Protein 3K22 (pdb70)

B-factor: mean 58.49, std 8.42, range [31.7, 83.36]

Sequence (523 aa):
PQLTPTLVSLLEVIEPEVLYAGYDSSVPDSTWRIMTTLNMLGGRQVIAAVKWAKAIPGFRNLHLDDQMTLLQYSWMYLMAFALGWRSYRQSANLLCFAPDLIINEQRMTLPGMYDQCKHMLYVSSELHRLQVSYEEYLCMKTLLLLSSVPKDGLKSQELFDEIRMTYIKELGKAIVKREGNSSQNWQRFYQLTKLLDSMHEVVENLLNYCFQTFLDKTMSIEFPEMLAEIITNQIPKYSNGNIKKLLFHQENALLRYLLDKTLPQLTPTLVSLLEVIEPEVLYAGYDSSVPDSTWRIMTTLNMLGGRQVIAAVKWAKAIPGFRNLHLDDQMTLLQYSWMYLMAFALGWRSYRQSANLLCFAPDLIINEQRMTLPGMYDQCKHMLYVSSELHRLQVSYEEYLCMKTLLLLSSVPKDGLKSQELFDEIRMTYIKELGKAIVKRENSQNWQRFYQLTKLLDSMHEVVENLLNYCFQTFLDKTMSIEFPEMLAEIITNQIPKYSNGNIKKLLFHQKENALLRYLLDK

CATH classification: 1.10.565.10

Secondary structure (P-SEA, 3-state):
ccccccaaaaaaaaccccccccccccccccaaaaaaaaaaaaaaaaaaaaaaaaaccccccccaaaaaaaaaacaaaaaaaaaaaaaaaaccccccccccccccccccccccccccaaaaaaaaaaaaaacccaaaaaaaaaaaaacccccccccaaaaaaaaaaaaaaaaaaaaaaccccccaaaaaaaaaaaaaaaaaaaaaaaaaaaaaaaacccccccccaaaaaaaaaaaaaaacccbbbbbccc/ccccccccaaaaaaaaccccccccccccccccaaaaaaaaaaaaaaaaaaaaaaaaaccccccccaaaaaaaaaacaaaaaaaaaaaaaaacccccccccccccccccccccccccccaaaaaaaaaaaaaacccaaaaaaaaaaaaacccccccccaaaaaaaaaaaaaaaaaaaaaaccccaaaaaaaaaaaaaaaaaaaaaaaaaaaaaaaacccccccccaaaaaaaaacaaaaaaccbbbbbccc/cccaaaaaaaac/ccaaaaaaaac

Nearest PDB structures (foldseek):
  3k22-assembly1_A  TM=1.004E+00  e=4.590E-38  Homo sapiens
  3k22-assembly2_B  TM=9.975E-01  e=5.275E-34  Homo sapiens
  4p6x-assembly2_C  TM=9.892E-01  e=4.572E-34  Homo sapiens
  4p6w-assembly1_A  TM=9.859E-01  e=5.533E-34  Homo sapiens
  5uc3-assembly1_B-2  TM=9.698E-01  e=5.706E-29  Homo sapiens

GO terms:
  GO:0005634 nucleus (C, IDA)
  GO:0001228 DNA-binding transcription activator activity, RNA polymerase II-specific (F, IDA)
  GO:0071385 cellular response to glucocorticoid stimulus (P, IDA)
  GO:1902895 positive regulation of miRNA transcription (P, IDA)
  GO:1990837 sequence-specific double-stranded DNA binding (F, IDA)
  GO:0019901 protein kinase binding (F, IPI)
  GO:0000977 RNA polymerase II transcription regulatory region sequence-specific DNA binding (F, IDA)
  GO:0000978 RNA polymerase II cis-regulatory region sequence-specific DNA binding (F, IDA)
  GO:0001227 DNA-binding transcription repressor activity, RNA polymerase II-specific (F, IDA)
  GO:0045944 positive regulation of transcription by RNA polymerase II (P, IDA)
  GO:0000122 negative regulation of transcription by RNA polymerase II (P, IDA)
  GO:0005515 protein binding (F, IPI)
  GO:0004879 nuclear receptor activity (F, IDA)
  GO:0005496 steroid binding (F, IDA)
  GO:0005737 cytoplasm (C, IDA)
  GO:0016607 nuclear speck (C, IDA)
  GO:0003700 DNA-binding transcription factor activity (F, IDA)
  GO:0006355 regulation of DNA-templated transcription (P, IDA)
  GO:0071383 cellular response to steroid hormone stimulus (P, IDA)
  GO:1990239 steroid hormone binding (F, IDA)

InterPro domains:
  IPR000536 Nuclear hormone receptor, ligand-binding domain [PF00104] (558-735)
  IPR000536 Nuclear hormone receptor, ligand-binding domain [PS51843] (524-758)
  IPR000536 Nuclear hormone receptor, ligand-binding domain [SM00430] (565-729)
  IPR001409 Glucocorticoid receptor [PF02155] (26-401)
  IPR001409 Glucocorticoid receptor [PR00528] (26-46)
  IPR001409 Glucocorticoid receptor [PR00528] (76-96)
  IPR001409 Glucocorticoid receptor [PR00528] (109-129)
  IPR001409 Glucocorticoid receptor [PR00528] (275-296)
  IPR001409 Glucocorticoid receptor [PR00528] (322-340)
  IPR001409 Glucocorticoid receptor [PR00528] (382-401)
  IPR001628 Zinc finger, nuclear hormone receptor-type [PF00105] (420-487)
  IPR001628 Zinc finger, nuclear hormone receptor-type [PR00047] (421-437)
  IPR001628 Zinc finger, nuclear hormone receptor-type [PR00047] (437-452)
  IPR001628 Zinc finger, nuclear hormone receptor-type [PR00047] (470-478)
  IPR001628 Zinc finger, nuclear hormone receptor-type [PR00047] (478-486)
  IPR001628 Zinc finger, nuclear hormone receptor-type [PS00031] (421-447)
  IPR001628 Zinc finger, nuclear hormone receptor-type [PS51030] (418-493)
  IPR001628 Zinc finger, nuclear hormone receptor-type [SM00399] (418-489)
  IPR001723 Nuclear hormone receptor [PR00398] (482-492)
  IPR001723 Nuclear hormone receptor [PR00398] (566-587)

Radius of gyration: 26.2 Å; Cα contacts (8 Å, |Δi|>4): 596; chains: 4; bounding box: 61×63×76 Å

Structure (mmCIF, N/CA/C/O backbone):
data_3K22
#
_entry.id   3K22
#
_cell.length_a   127.597
_cell.length_b   127.597
_cell.length_c   78.230
_cell.angle_alpha   90.000
_cell.angle_beta   90.000
_cell.angle_gamma   120.000
#
_symmetry.space_group_name_H-M   'P 61'
#
loop_
_entity.id
_entity.type
_entity.pdbx_description
1 polymer 'Glucocorticoid receptor'
2 polymer 'Transcriptional Intermediary Factor 2'
3 non-polymer N-[(1R)-2-amino-1-methyl-2-oxoethyl]-3-(6-methyl-4-{[3,3,3-trifluoro-2-hydroxy-2-(trifluoromethyl)propyl]amino}-1H-indazol-1-yl)benzamide
4 non-polymer 'hexyl beta-D-glucopyranoside'
5 water water
#
loop_
_atom_site.group_PDB
_atom_site.id
_atom_site.type_symbol
_atom_site.label_atom_id
_atom_site.label_alt_id
_atom_site.label_comp_id
_atom_site.label_asym_id
_atom_site.label_entity_id
_atom_site.label_seq_id
_atom_site.pdbx_PDB_ins_code
_atom_site.Cartn_x
_atom_site.Cartn_y
_atom_site.Cartn_z
_atom_site.occupancy
_atom_site.B_iso_or_equiv
_atom_site.auth_seq_id
_atom_site.auth_comp_id
_atom_site.auth_asym_id
_atom_site.auth_atom_id
_atom_site.pdbx_PDB_model_num
ATOM 1 N N . PRO A 1 8 ? -35.721 49.363 -9.858 1.00 79.97 526 PRO A N 1
ATOM 2 C CA . PRO A 1 8 ? -36.319 49.914 -8.644 1.00 79.87 526 PRO A CA 1
ATOM 3 C C . PRO A 1 8 ? -35.306 50.640 -7.748 1.00 79.57 526 PRO A C 1
ATOM 4 O O . PRO A 1 8 ? -35.439 51.847 -7.528 1.00 79.76 526 PRO A O 1
ATOM 8 N N . GLN A 1 9 ? -34.309 49.913 -7.244 1.00 79.08 527 GLN A N 1
ATOM 9 C CA . GLN A 1 9 ? -33.279 50.489 -6.378 1.00 78.58 527 GLN A CA 1
ATOM 10 C C . GLN A 1 9 ? -31.897 50.041 -6.857 1.00 78.05 527 GLN A C 1
ATOM 11 O O . GLN A 1 9 ? -31.541 48.866 -6.728 1.00 78.21 527 GLN A O 1
ATOM 13 N N . LEU A 1 10 ? -31.140 50.983 -7.423 1.00 77.19 528 LEU A N 1
ATOM 14 C CA . LEU A 1 10 ? -29.767 50.746 -7.872 1.00 76.31 528 LEU A CA 1
ATOM 15 C C . LEU A 1 10 ? -28.738 51.174 -6.825 1.00 75.54 528 LEU A C 1
ATOM 16 O O . LEU A 1 10 ? -27.555 50.894 -6.982 1.00 75.63 528 LEU A O 1
ATOM 21 N N . THR A 1 11 ? -29.177 51.868 -5.776 1.00 74.60 529 THR A N 1
ATOM 22 C CA . THR A 1 11 ? -28.301 52.183 -4.642 1.00 73.84 529 THR A CA 1
ATOM 23 C C . THR A 1 11 ? -28.541 51.144 -3.541 1.00 72.73 529 THR A C 1
ATOM 24 O O . THR A 1 11 ? -29.681 50.723 -3.337 1.00 72.88 529 THR A O 1
ATOM 28 N N . PRO A 1 12 ? -27.475 50.727 -2.830 1.00 71.27 530 PRO A N 1
ATOM 29 C CA . PRO A 1 12 ? -27.630 49.632 -1.873 1.00 70.19 530 PRO A CA 1
ATOM 30 C C . PRO A 1 12 ? -28.292 50.034 -0.566 1.00 68.90 530 PRO A C 1
ATOM 31 O O . PRO A 1 12 ? -27.921 51.036 0.033 1.00 68.88 530 PRO A O 1
ATOM 35 N N . THR A 1 13 ? -29.255 49.235 -0.127 1.00 67.48 531 THR A N 1
ATOM 36 C CA . THR A 1 13 ? -29.773 49.329 1.229 1.00 66.22 531 THR A CA 1
ATOM 37 C C . THR A 1 13 ? -28.738 48.745 2.181 1.00 65.07 531 THR A C 1
ATOM 38 O O . THR A 1 13 ? -27.762 48.127 1.751 1.00 64.90 531 THR A O 1
ATOM 42 N N . LEU A 1 14 ? -28.965 48.924 3.475 1.00 63.69 532 LEU A N 1
ATOM 43 C CA . LEU A 1 14 ? -28.066 48.387 4.489 1.00 62.57 532 LEU A CA 1
ATOM 44 C C . LEU A 1 14 ? -28.265 46.875 4.637 1.00 61.57 532 LEU A C 1
ATOM 45 O O . LEU A 1 14 ? -27.296 46.134 4.793 1.00 61.38 532 LEU A O 1
ATOM 50 N N . VAL A 1 15 ? -29.515 46.419 4.571 1.00 60.34 533 VAL A N 1
ATOM 51 C CA . VAL A 1 15 ? -29.817 44.992 4.699 1.00 59.41 533 VAL A CA 1
ATOM 52 C C . VAL A 1 15 ? -29.257 44.179 3.534 1.00 58.77 533 VAL A C 1
ATOM 53 O O . VAL A 1 15 ? -28.818 43.042 3.721 1.00 58.89 533 VAL A O 1
ATOM 57 N N . SER A 1 16 ? -29.264 44.755 2.336 1.00 57.94 534 SER A N 1
ATOM 58 C CA . SER A 1 16 ? -28.756 44.053 1.157 1.00 57.45 534 SER A CA 1
ATOM 59 C C . SER A 1 16 ? -27.241 43.828 1.243 1.00 57.02 534 SER A C 1
ATOM 60 O O . SER A 1 16 ? -26.721 42.861 0.687 1.00 56.95 534 SER A O 1
ATOM 63 N N . LEU A 1 17 ? -26.546 44.721 1.944 1.00 56.47 535 LEU A N 1
ATOM 64 C CA . LEU A 1 17 ? -25.119 44.564 2.204 1.00 56.11 535 LEU A CA 1
ATOM 65 C C . LEU A 1 17 ? -24.882 43.513 3.288 1.00 55.61 535 LEU A C 1
ATOM 66 O O . LEU A 1 17 ? -24.060 42.615 3.114 1.00 55.60 535 LEU A O 1
ATOM 71 N N . LEU A 1 18 ? -25.622 43.602 4.393 1.00 55.04 536 LEU A N 1
ATOM 72 C CA . LEU A 1 18 ? -25.589 42.554 5.426 1.00 54.66 536 LEU A CA 1
ATOM 73 C C . LEU A 1 18 ? -25.799 41.146 4.858 1.00 54.42 536 LEU A C 1
ATOM 74 O O . LEU A 1 18 ? -25.305 40.167 5.423 1.00 54.24 536 LEU A O 1
ATOM 79 N N . GLU A 1 19 ? -26.543 41.055 3.755 1.00 54.20 537 GLU A N 1
ATOM 80 C CA . GLU A 1 19 ? -26.800 39.783 3.086 1.00 53.98 537 GLU A CA 1
ATOM 81 C C . GLU A 1 19 ? -25.561 39.246 2.389 1.00 53.61 537 GLU A C 1
ATOM 82 O O . GLU A 1 19 ? -25.209 38.078 2.555 1.00 53.56 537 GLU A O 1
ATOM 88 N N . VAL A 1 20 ? -24.900 40.097 1.609 1.00 53.11 538 VAL A N 1
ATOM 89 C CA . VAL A 1 20 ? -23.702 39.682 0.882 1.00 52.62 538 VAL A CA 1
ATOM 90 C C . VAL A 1 20 ? -22.516 39.358 1.805 1.00 52.42 538 VAL A C 1
ATOM 91 O O . VAL A 1 20 ? -21.716 38.486 1.477 1.00 52.38 538 VAL A O 1
ATOM 95 N N . ILE A 1 21 ? -22.415 40.031 2.955 1.00 52.16 539 ILE A N 1
ATOM 96 C CA . ILE A 1 21 ? -21.320 39.769 3.904 1.00 51.94 539 ILE A CA 1
ATOM 97 C C . ILE A 1 21 ? -21.594 38.619 4.888 1.00 52.15 539 ILE A C 1
ATOM 98 O O . ILE A 1 21 ? -20.719 38.271 5.685 1.00 52.03 539 ILE A O 1
ATOM 103 N N . GLU A 1 22 ? -22.786 38.022 4.824 1.00 52.46 540 GLU A N 1
ATOM 104 C CA . GLU A 1 22 ? -23.151 36.901 5.703 1.00 52.69 540 GLU A CA 1
ATOM 105 C C . GLU A 1 22 ? -22.203 35.737 5.468 1.00 53.15 540 GLU A C 1
ATOM 106 O O . GLU A 1 22 ? -22.110 35.257 4.340 1.00 53.41 540 GLU A O 1
ATOM 112 N N . PRO A 1 23 ? -21.495 35.283 6.524 1.00 53.54 541 PRO A N 1
ATOM 113 C CA . PRO A 1 23 ? -20.471 34.247 6.375 1.00 54.09 541 PRO A CA 1
ATOM 114 C C . PRO A 1 23 ? -20.940 32.940 5.730 1.00 54.70 541 PRO A C 1
ATOM 115 O O . PRO A 1 23 ? -22.093 32.533 5.893 1.00 54.40 541 PRO A O 1
ATOM 119 N N . GLU A 1 24 ? -20.028 32.297 5.004 1.00 55.45 542 GLU A N 1
ATOM 120 C CA . GLU A 1 24 ? -20.279 30.974 4.442 1.00 56.06 542 GLU A CA 1
ATOM 121 C C . GLU A 1 24 ? -20.534 29.958 5.556 1.00 55.92 542 GLU A C 1
ATOM 122 O O . GLU A 1 24 ? -19.956 30.054 6.634 1.00 55.93 542 GLU A O 1
ATOM 128 N N . VAL A 1 25 ? -21.408 28.991 5.295 1.00 55.92 543 VAL A N 1
ATOM 129 C CA . VAL A 1 25 ? -21.638 27.899 6.245 1.00 55.84 543 VAL A CA 1
ATOM 130 C C . VAL A 1 25 ? -20.409 26.976 6.233 1.00 55.71 543 VAL A C 1
ATOM 131 O O . VAL A 1 25 ? -19.984 26.523 5.177 1.00 55.82 543 VAL A O 1
ATOM 135 N N . LEU A 1 26 ? -19.828 26.734 7.406 1.00 55.65 544 LEU A N 1
ATOM 136 C CA . LEU A 1 26 ? -18.601 25.942 7.531 1.00 55.57 544 LEU A CA 1
ATOM 137 C C . LEU A 1 26 ? -18.878 24.484 7.910 1.00 55.91 544 LEU A C 1
ATOM 138 O O . LEU A 1 26 ? -19.927 24.160 8.472 1.00 55.51 544 LEU A O 1
ATOM 143 N N . TYR A 1 27 ? -17.906 23.622 7.607 1.00 56.45 545 TYR A N 1
ATOM 144 C CA . TYR A 1 27 ? -17.997 22.192 7.876 1.00 56.87 545 TYR A CA 1
ATOM 145 C C . TYR A 1 27 ? -17.232 21.812 9.136 1.00 57.45 545 TYR A C 1
ATOM 146 O O . TYR A 1 27 ? -16.189 22.388 9.444 1.00 57.37 545 TYR A O 1
ATOM 155 N N . ALA A 1 28 ? -17.752 20.818 9.847 1.00 58.10 546 ALA A N 1
ATOM 156 C CA . ALA A 1 28 ? -17.152 20.353 11.083 1.00 58.67 546 ALA A CA 1
ATOM 157 C C . ALA A 1 28 ? -15.979 19.428 10.810 1.00 59.33 546 ALA A C 1
ATOM 158 O O . ALA A 1 28 ? -15.071 19.316 11.631 1.00 59.08 546 ALA A O 1
ATOM 160 N N . GLY A 1 29 ? -16.005 18.758 9.660 1.00 60.38 547 GLY A N 1
ATOM 161 C CA . GLY A 1 29 ? -15.081 17.658 9.395 1.00 61.16 547 GLY A CA 1
ATOM 162 C C . GLY A 1 29 ? -15.285 16.564 10.430 1.00 61.99 547 GLY A C 1
ATOM 163 O O . GLY A 1 29 ? -14.338 16.140 11.096 1.00 62.28 547 GLY A O 1
ATOM 164 N N . TYR A 1 30 ? -16.534 16.134 10.586 1.00 62.84 548 TYR A N 1
ATOM 165 C CA . TYR A 1 30 ? -16.889 15.106 11.562 1.00 63.54 548 TYR A CA 1
ATOM 166 C C . TYR A 1 30 ? -17.094 13.788 10.829 1.00 64.27 548 TYR A C 1
ATOM 167 O O . TYR A 1 30 ? -17.924 13.710 9.919 1.00 64.20 548 TYR A O 1
ATOM 176 N N . ASP A 1 31 ? -16.343 12.762 11.225 1.00 65.23 549 ASP A N 1
ATOM 177 C CA . ASP A 1 31 ? -16.478 11.437 10.618 1.00 66.11 549 ASP A CA 1
ATOM 178 C C . ASP A 1 31 ? -17.612 10.631 11.255 1.00 66.43 549 ASP A C 1
ATOM 179 O O . ASP A 1 31 ? -17.480 10.159 12.383 1.00 66.25 549 ASP A O 1
ATOM 184 N N . SER A 1 32 ? -18.708 10.462 10.519 1.00 67.02 550 SER A N 1
ATOM 185 C CA . SER A 1 32 ? -19.870 9.723 11.024 1.00 67.68 550 SER A CA 1
ATOM 186 C C . SER A 1 32 ? -19.619 8.219 11.171 1.00 68.21 550 SER A C 1
ATOM 187 O O . SER A 1 32 ? -19.991 7.630 12.186 1.00 68.50 550 SER A O 1
ATOM 190 N N . SER A 1 33 ? -18.994 7.601 10.171 1.00 68.62 551 SER A N 1
ATOM 191 C CA . SER A 1 33 ? -18.746 6.157 10.204 1.00 68.98 551 SER A CA 1
ATOM 192 C C . SER A 1 33 ? -18.342 5.690 11.614 1.00 69.19 551 SER A C 1
ATOM 193 O O . SER A 1 33 ? -19.048 4.880 12.224 1.00 69.54 551 SER A O 1
ATOM 196 N N . VAL A 1 34 ? -17.240 6.223 12.141 1.00 69.20 552 VAL A N 1
ATOM 197 C CA . VAL A 1 34 ? -16.840 5.949 13.527 1.00 69.14 552 VAL A CA 1
ATOM 198 C C . VAL A 1 34 ? -17.993 6.297 14.496 1.00 68.96 552 VAL A C 1
ATOM 199 O O . VAL A 1 34 ? -18.658 7.317 14.316 1.00 68.95 552 VAL A O 1
ATOM 203 N N . PRO A 1 35 ? -18.243 5.441 15.514 1.00 68.65 553 PRO A N 1
ATOM 204 C CA . PRO A 1 35 ? -19.321 5.687 16.483 1.00 68.24 553 PRO A CA 1
ATOM 205 C C . PRO A 1 35 ? -19.255 7.064 17.151 1.00 67.68 553 PRO A C 1
ATOM 206 O O . PRO A 1 35 ? -18.165 7.534 17.482 1.00 67.43 553 PRO A O 1
ATOM 210 N N . ASP A 1 36 ? -20.419 7.681 17.362 1.00 66.90 554 ASP A N 1
ATOM 211 C CA . ASP A 1 36 ? -20.494 8.969 18.045 1.00 66.33 554 ASP A CA 1
ATOM 212 C C . ASP A 1 36 ? -19.927 8.872 19.450 1.00 65.81 554 ASP A C 1
ATOM 213 O O . ASP A 1 36 ? -19.773 7.791 20.004 1.00 65.57 554 ASP A O 1
ATOM 218 N N . SER A 1 37 ? -19.624 10.031 20.013 1.00 65.50 555 SER A N 1
ATOM 219 C CA . SER A 1 37 ? -19.078 10.141 21.358 1.00 65.16 555 SER A CA 1
ATOM 220 C C . SER A 1 37 ? -19.218 11.611 21.786 1.00 64.74 555 SER A C 1
ATOM 221 O O . SER A 1 37 ? -19.131 12.504 20.945 1.00 64.67 555 SER A O 1
ATOM 224 N N . THR A 1 38 ? -19.457 11.857 23.074 1.00 64.22 556 THR A N 1
ATOM 225 C CA . THR A 1 38 ? -19.612 13.231 23.567 1.00 63.93 556 THR A CA 1
ATOM 226 C C . THR A 1 38 ? -18.268 13.964 23.500 1.00 63.39 556 THR A C 1
ATOM 227 O O . THR A 1 38 ? -18.190 15.058 22.956 1.00 63.38 556 THR A O 1
ATOM 231 N N . TRP A 1 39 ? -17.215 13.352 24.031 1.00 62.85 557 TRP A N 1
ATOM 232 C CA . TRP A 1 39 ? -15.868 13.911 23.924 1.00 62.38 557 TRP A CA 1
ATOM 233 C C . TRP A 1 39 ? -15.549 14.294 22.477 1.00 61.89 557 TRP A C 1
ATOM 234 O O . TRP A 1 39 ? -15.036 15.380 22.212 1.00 61.66 557 TRP A O 1
ATOM 245 N N . ARG A 1 40 ? -15.869 13.397 21.548 1.00 61.34 558 ARG A N 1
ATOM 246 C CA . ARG A 1 40 ? -15.574 13.602 20.133 1.00 60.94 558 ARG A CA 1
ATOM 247 C C . ARG A 1 40 ? -16.340 14.798 19.567 1.00 60.78 558 ARG A C 1
ATOM 248 O O . ARG A 1 40 ? -15.798 15.575 18.775 1.00 60.92 558 ARG A O 1
ATOM 256 N N . ILE A 1 41 ? -17.596 14.950 19.982 1.00 60.28 559 ILE A N 1
ATOM 257 C CA . ILE A 1 41 ? -18.405 16.096 19.577 1.00 59.86 559 ILE A CA 1
ATOM 258 C C . ILE A 1 41 ? -17.932 17.386 20.266 1.00 59.76 559 ILE A C 1
ATOM 259 O O . ILE A 1 41 ? -17.810 18.421 19.616 1.00 59.51 559 ILE A O 1
ATOM 264 N N . MET A 1 42 ? -17.665 17.312 21.569 1.00 59.58 560 MET A N 1
ATOM 265 C CA . MET A 1 42 ? -17.110 18.435 22.325 1.00 59.68 560 MET A CA 1
ATOM 266 C C . MET A 1 42 ? -15.886 19.017 21.613 1.00 59.23 560 MET A C 1
ATOM 267 O O . MET A 1 42 ? -15.790 20.228 21.404 1.00 59.07 560 MET A O 1
ATOM 272 N N . THR A 1 43 ? -14.961 18.144 21.225 1.00 58.87 561 THR A N 1
ATOM 273 C CA . THR A 1 43 ? -13.715 18.575 20.597 1.00 58.49 561 THR A CA 1
ATOM 274 C C . THR A 1 43 ? -13.972 19.211 19.234 1.00 57.89 561 THR A C 1
ATOM 275 O O . THR A 1 43 ? -13.394 20.253 18.925 1.00 57.96 561 THR A O 1
ATOM 279 N N . THR A 1 44 ? -14.838 18.597 18.430 1.00 57.02 562 THR A N 1
ATOM 280 C CA . THR A 1 44 ? -15.160 19.130 17.099 1.00 56.55 562 THR A CA 1
ATOM 281 C C . THR A 1 44 ? -15.783 20.530 17.170 1.00 56.08 562 THR A C 1
ATOM 282 O O . THR A 1 44 ? -15.431 21.421 16.386 1.00 55.98 562 THR A O 1
ATOM 286 N N . LEU A 1 45 ? -16.704 20.708 18.117 1.00 55.47 563 LEU A N 1
ATOM 287 C CA . LEU A 1 45 ? -17.455 21.959 18.264 1.00 54.93 563 LEU A CA 1
ATOM 288 C C . LEU A 1 45 ? -16.584 23.095 18.792 1.00 54.49 563 LEU A C 1
ATOM 289 O O . LEU A 1 45 ? -16.812 24.255 18.458 1.00 54.30 563 LEU A O 1
ATOM 294 N N . ASN A 1 46 ? -15.606 22.758 19.627 1.00 54.21 564 ASN A N 1
ATOM 295 C CA . ASN A 1 46 ? -14.576 23.715 20.028 1.00 53.87 564 ASN A CA 1
ATOM 296 C C . ASN A 1 46 ? -13.811 24.212 18.816 1.00 53.59 564 ASN A C 1
ATOM 297 O O . ASN A 1 46 ? -13.620 25.413 18.652 1.00 53.48 564 ASN A O 1
ATOM 302 N N . MET A 1 47 ? -13.386 23.280 17.967 1.00 53.29 565 MET A N 1
ATOM 303 C CA . MET A 1 47 ? -12.615 23.627 16.779 1.00 53.11 565 MET A CA 1
ATOM 304 C C . MET A 1 47 ? -13.447 24.420 15.778 1.00 52.80 565 MET A C 1
ATOM 305 O O . MET A 1 47 ? -12.986 25.439 15.257 1.00 53.00 565 MET A O 1
ATOM 310 N N . LEU A 1 48 ? -14.664 23.953 15.510 1.00 52.31 566 LEU A N 1
ATOM 311 C CA . LEU A 1 48 ? -15.565 24.649 14.595 1.00 51.94 566 LEU A CA 1
ATOM 312 C C . LEU A 1 48 ? -15.848 26.050 15.121 1.00 51.67 566 LEU A C 1
ATOM 313 O O . LEU A 1 48 ? -15.892 27.012 14.358 1.00 51.63 566 LEU A O 1
ATOM 318 N N . GLY A 1 49 ? -16.030 26.147 16.434 1.00 51.60 567 GLY A N 1
ATOM 319 C CA . GLY A 1 49 ? -16.312 27.409 17.097 1.00 51.58 567 GLY A CA 1
ATOM 320 C C . GLY A 1 49 ? -15.215 28.429 16.887 1.00 51.71 567 GLY A C 1
ATOM 321 O O . GLY A 1 49 ? -15.491 29.616 16.742 1.00 51.58 567 GLY A O 1
ATOM 322 N N . GLY A 1 50 ? -13.971 27.957 16.873 1.00 51.80 568 GLY A N 1
ATOM 323 C CA . GLY A 1 50 ? -12.824 28.802 16.596 1.00 51.94 568 GLY A CA 1
ATOM 324 C C . GLY A 1 50 ? -12.848 29.363 15.187 1.00 52.03 568 GLY A C 1
ATOM 325 O O . GLY A 1 50 ? -12.595 30.552 14.980 1.00 52.24 568 GLY A O 1
ATOM 326 N N . ARG A 1 51 ? -13.165 28.518 14.214 1.00 51.91 569 ARG A N 1
ATOM 327 C CA . ARG A 1 51 ? -13.131 28.943 12.824 1.00 52.07 569 ARG A CA 1
ATOM 328 C C . ARG A 1 51 ? -14.275 29.887 12.472 1.00 51.88 569 ARG A C 1
ATOM 329 O O . ARG A 1 51 ? -14.149 30.707 11.560 1.00 51.98 569 ARG A O 1
ATOM 337 N N . GLN A 1 52 ? -15.362 29.804 13.219 1.00 51.53 570 GLN A N 1
ATOM 338 C CA . GLN A 1 52 ? -16.512 30.635 12.946 1.00 51.29 570 GLN A CA 1
ATOM 339 C C . GLN A 1 52 ? -16.427 31.987 13.621 1.00 50.94 570 GLN A C 1
ATOM 340 O O . GLN A 1 52 ? -16.961 32.962 13.123 1.00 50.80 570 GLN A O 1
ATOM 346 N N . VAL A 1 53 ? -15.743 32.046 14.751 1.00 50.45 571 VAL A N 1
ATOM 347 C CA . VAL A 1 53 ? -15.404 33.330 15.362 1.00 50.08 571 VAL A CA 1
ATOM 348 C C . VAL A 1 53 ? -14.455 34.116 14.445 1.00 50.04 571 VAL A C 1
ATOM 349 O O . VAL A 1 53 ? -14.556 35.338 14.340 1.00 49.81 571 VAL A O 1
ATOM 353 N N . ILE A 1 54 ? -13.544 33.404 13.784 1.00 49.97 572 ILE A N 1
ATOM 354 C CA . ILE A 1 54 ? -12.667 34.013 12.784 1.00 49.76 572 ILE A CA 1
ATOM 355 C C . ILE A 1 54 ? -13.514 34.513 11.626 1.00 49.64 572 ILE A C 1
ATOM 356 O O . ILE A 1 54 ? -13.296 35.610 11.122 1.00 49.93 572 ILE A O 1
ATOM 361 N N . ALA A 1 55 ? -14.484 33.707 11.211 1.00 49.34 573 ALA A N 1
ATOM 362 C CA . ALA A 1 55 ? -15.433 34.121 10.183 1.00 49.24 573 ALA A CA 1
ATOM 363 C C . ALA A 1 55 ? -16.191 35.372 10.616 1.00 49.13 573 ALA A C 1
ATOM 364 O O . ALA A 1 55 ? -16.408 36.279 9.819 1.00 49.39 573 ALA A O 1
ATOM 366 N N . ALA A 1 56 ? -16.573 35.416 11.888 1.00 49.02 574 ALA A N 1
ATOM 367 C CA . ALA A 1 56 ? -17.308 36.547 12.451 1.00 49.01 574 ALA A CA 1
ATOM 368 C C . ALA A 1 56 ? -16.491 37.833 12.451 1.00 49.06 574 ALA A C 1
ATOM 369 O O . ALA A 1 56 ? -17.047 38.916 12.253 1.00 49.18 574 ALA A O 1
ATOM 371 N N . VAL A 1 57 ? -15.180 37.724 12.677 1.00 49.10 575 VAL A N 1
ATOM 372 C CA . VAL A 1 57 ? -14.297 38.900 12.642 1.00 49.00 575 VAL A CA 1
ATOM 373 C C . VAL A 1 57 ? -14.337 39.533 11.249 1.00 49.22 575 VAL A C 1
ATOM 374 O O . VAL A 1 57 ? -14.650 40.718 11.102 1.00 49.17 575 VAL A O 1
ATOM 378 N N . LYS A 1 58 ? -14.042 38.723 10.236 1.00 49.36 576 LYS A N 1
ATOM 379 C CA . LYS A 1 58 ? -14.158 39.133 8.834 1.00 49.73 576 LYS A CA 1
ATOM 380 C C . LYS A 1 58 ? -15.506 39.810 8.562 1.00 49.64 576 LYS A C 1
ATOM 381 O O . LYS A 1 58 ? -15.568 40.892 7.968 1.00 50.00 576 LYS A O 1
ATOM 387 N N . TRP A 1 59 ? -16.579 39.171 9.019 1.00 49.16 577 TRP A N 1
ATOM 388 C CA . TRP A 1 59 ? -17.930 39.704 8.858 1.00 48.79 577 TRP A CA 1
ATOM 389 C C . TRP A 1 59 ? -18.087 41.060 9.542 1.00 48.79 577 TRP A C 1
ATOM 390 O O . TRP A 1 59 ? -18.563 42.018 8.927 1.00 48.83 577 TRP A O 1
ATOM 401 N N . ALA A 1 60 ? -17.666 41.143 10.801 1.00 48.89 578 ALA A N 1
ATOM 402 C CA . ALA A 1 60 ? -17.773 42.380 11.569 1.00 49.12 578 ALA A CA 1
ATOM 403 C C . ALA A 1 60 ? -17.085 43.554 10.861 1.00 49.73 578 ALA A C 1
ATOM 404 O O . ALA A 1 60 ? -17.642 44.648 10.792 1.00 49.74 578 ALA A O 1
ATOM 406 N N . LYS A 1 61 ? -15.891 43.323 10.313 1.00 50.39 579 LYS A N 1
ATOM 407 C CA . LYS A 1 61 ? -15.181 44.363 9.554 1.00 50.87 579 LYS A CA 1
ATOM 408 C C . LYS A 1 61 ? -16.021 44.954 8.429 1.00 50.75 579 LYS A C 1
ATOM 409 O O . LYS A 1 61 ? -15.967 46.155 8.179 1.00 50.96 579 LYS A O 1
ATOM 415 N N . ALA A 1 62 ? -16.778 44.108 7.741 1.00 50.83 580 ALA A N 1
ATOM 416 C CA . ALA A 1 62 ? -17.525 44.539 6.557 1.00 51.02 580 ALA A CA 1
ATOM 417 C C . ALA A 1 62 ? -18.880 45.171 6.901 1.00 51.13 580 ALA A C 1
ATOM 418 O O . ALA A 1 62 ? -19.566 45.685 6.014 1.00 50.95 580 ALA A O 1
ATOM 420 N N . ILE A 1 63 ? -19.263 45.124 8.178 1.00 51.45 581 ILE A N 1
ATOM 421 C CA . ILE A 1 63 ? -20.473 45.800 8.640 1.00 51.69 581 ILE A CA 1
ATOM 422 C C . ILE A 1 63 ? -20.242 47.313 8.575 1.00 52.03 581 ILE A C 1
ATOM 423 O O . ILE A 1 63 ? -19.350 47.828 9.258 1.00 52.05 581 ILE A O 1
ATOM 428 N N . PRO A 1 64 ? -21.037 48.028 7.749 1.00 52.33 582 PRO A N 1
ATOM 429 C CA . PRO A 1 64 ? -20.859 49.475 7.607 1.00 52.69 582 PRO A CA 1
ATOM 430 C C . PRO A 1 64 ? -20.894 50.192 8.958 1.00 53.04 582 PRO A C 1
ATOM 431 O O . PRO A 1 64 ? -21.819 49.983 9.747 1.00 53.29 582 PRO A O 1
ATOM 435 N N . GLY A 1 65 ? -19.875 51.004 9.221 1.00 53.46 583 GLY A N 1
ATOM 436 C CA . GLY A 1 65 ? -19.746 51.713 10.494 1.00 53.63 583 GLY A CA 1
ATOM 437 C C . GLY A 1 65 ? -18.767 51.072 11.462 1.00 53.75 583 GLY A C 1
ATOM 438 O O . GLY A 1 65 ? -18.107 51.775 12.221 1.00 53.55 583 GLY A O 1
ATOM 439 N N . PHE A 1 66 ? -18.664 49.742 11.433 1.00 54.03 584 PHE A N 1
ATOM 440 C CA . PHE A 1 66 ? -17.869 49.008 12.423 1.00 54.21 584 PHE A CA 1
ATOM 441 C C . PHE A 1 66 ? -16.371 49.326 12.349 1.00 54.64 584 PHE A C 1
ATOM 442 O O . PHE A 1 66 ? -15.742 49.541 13.381 1.00 54.52 584 PHE A O 1
ATOM 450 N N . ARG A 1 67 ? -15.816 49.350 11.135 1.00 55.40 585 ARG A N 1
ATOM 451 C CA . ARG A 1 67 ? -14.404 49.721 10.899 1.00 56.00 585 ARG A CA 1
ATOM 452 C C . ARG A 1 67 ? -14.020 51.081 11.487 1.00 56.13 585 ARG A C 1
ATOM 453 O O . ARG A 1 67 ? -12.908 51.264 11.978 1.00 55.86 585 ARG A O 1
ATOM 461 N N . ASN A 1 68 ? -14.948 52.031 11.413 1.00 56.34 586 ASN A N 1
ATOM 462 C CA . ASN A 1 68 ? -14.712 53.392 11.889 1.00 56.48 586 ASN A CA 1
ATOM 463 C C . ASN A 1 68 ? -14.626 53.520 13.409 1.00 56.47 586 ASN A C 1
ATOM 464 O O . ASN A 1 68 ? -14.164 54.546 13.908 1.00 56.48 586 ASN A O 1
ATOM 469 N N . LEU A 1 69 ? -15.069 52.496 14.141 1.00 56.37 587 LEU A N 1
ATOM 470 C CA . LEU A 1 69 ? -14.884 52.465 15.589 1.00 56.42 587 LEU A CA 1
ATOM 471 C C . LEU A 1 69 ? -13.401 52.322 15.888 1.00 56.64 587 LEU A C 1
ATOM 472 O O . LEU A 1 69 ? -12.618 51.934 15.020 1.00 56.84 587 LEU A O 1
ATOM 477 N N . HIS A 1 70 ? -13.012 52.632 17.119 1.00 56.80 588 HIS A N 1
ATOM 478 C CA . HIS A 1 70 ? -11.633 52.434 17.543 1.00 56.98 588 HIS A CA 1
ATOM 479 C C . HIS A 1 70 ? -11.328 50.931 17.576 1.00 56.83 588 HIS A C 1
ATOM 480 O O . HIS A 1 70 ? -12.218 50.117 17.813 1.00 56.65 588 HIS A O 1
ATOM 487 N N . LEU A 1 71 ? -10.073 50.565 17.329 1.00 56.57 589 LEU A N 1
ATOM 488 C CA . LEU A 1 71 ? -9.689 49.150 17.271 1.00 56.23 589 LEU A CA 1
ATOM 489 C C . LEU A 1 71 ? -9.986 48.435 18.597 1.00 55.91 589 LEU A C 1
ATOM 490 O O . LEU A 1 71 ? -10.544 47.341 18.602 1.00 55.68 589 LEU A O 1
ATOM 495 N N . ASP A 1 72 ? -9.643 49.065 19.719 1.00 55.69 590 ASP A N 1
ATOM 496 C CA . ASP A 1 72 ? -9.925 48.486 21.041 1.00 55.55 590 ASP A CA 1
ATOM 497 C C . ASP A 1 72 ? -11.419 48.269 21.264 1.00 55.25 590 ASP A C 1
ATOM 498 O O . ASP A 1 72 ? -11.812 47.375 22.011 1.00 55.22 590 ASP A O 1
ATOM 503 N N . ASP A 1 73 ? -12.243 49.103 20.633 1.00 54.89 591 ASP A N 1
ATOM 504 C CA . ASP A 1 73 ? -13.692 48.904 20.636 1.00 54.66 591 ASP A CA 1
ATOM 505 C C . ASP A 1 73 ? -14.091 47.709 19.765 1.00 54.19 591 ASP A C 1
ATOM 506 O O . ASP A 1 73 ? -14.832 46.835 20.216 1.00 54.26 591 ASP A O 1
ATOM 511 N N . GLN A 1 74 ? -13.588 47.673 18.532 1.00 53.47 592 GLN A N 1
ATOM 512 C CA . GLN A 1 74 ? -13.835 46.556 17.627 1.00 53.02 592 GLN A CA 1
ATOM 513 C C . GLN A 1 74 ? -13.462 45.213 18.267 1.00 52.87 592 GLN A C 1
ATOM 514 O O . GLN A 1 74 ? -14.145 44.209 18.057 1.00 52.72 592 GLN A O 1
ATOM 520 N N . MET A 1 75 ? -12.383 45.206 19.046 1.00 52.77 593 MET A N 1
ATOM 521 C CA . MET A 1 75 ? -11.930 43.997 19.735 1.00 52.88 593 MET A CA 1
ATOM 522 C C . MET A 1 75 ? -12.837 43.621 20.903 1.00 52.38 593 MET A C 1
ATOM 523 O O . MET A 1 75 ? -13.160 42.448 21.091 1.00 52.19 593 MET A O 1
ATOM 528 N N . THR A 1 76 ? -13.222 44.623 21.691 1.00 51.98 594 THR A N 1
ATOM 529 C CA . THR A 1 76 ? -14.111 44.435 22.840 1.00 51.75 594 THR A CA 1
ATOM 530 C C . THR A 1 76 ? -15.467 43.840 22.441 1.00 51.44 594 THR A C 1
ATOM 531 O O . THR A 1 76 ? -15.980 42.947 23.121 1.00 51.48 594 THR A O 1
ATOM 535 N N . LEU A 1 77 ? -16.037 44.339 21.343 1.00 50.91 595 LEU A N 1
ATOM 536 C CA . LEU A 1 77 ? -17.354 43.903 20.893 1.00 50.56 595 LEU A CA 1
ATOM 537 C C . LEU A 1 77 ? -17.359 42.441 20.440 1.00 50.47 595 LEU A C 1
ATOM 538 O O . LEU A 1 77 ? -18.315 41.714 20.708 1.00 50.58 595 LEU A O 1
ATOM 543 N N . LEU A 1 78 ? -16.295 42.007 19.774 1.00 50.25 596 LEU A N 1
ATOM 544 C CA . LEU A 1 78 ? -16.149 40.596 19.406 1.00 50.13 596 LEU A CA 1
ATOM 545 C C . LEU A 1 78 ? -15.825 39.724 20.618 1.00 50.08 596 LEU A C 1
ATOM 546 O O . LEU A 1 78 ? -16.268 38.586 20.706 1.00 49.97 596 LEU A O 1
ATOM 551 N N . GLN A 1 79 ? -15.067 40.260 21.561 1.00 50.42 597 GLN A N 1
ATOM 552 C CA . GLN A 1 79 ? -14.758 39.525 22.786 1.00 50.71 597 GLN A CA 1
ATOM 553 C C . GLN A 1 79 ? -16.018 39.277 23.605 1.00 50.46 597 GLN A C 1
ATOM 554 O O . GLN A 1 79 ? -16.176 38.208 24.194 1.00 50.69 597 GLN A O 1
ATOM 560 N N . TYR A 1 80 ? -16.903 40.269 23.643 1.00 50.25 598 TYR A N 1
ATOM 561 C CA . TYR A 1 80 ? -18.155 40.158 24.391 1.00 49.98 598 TYR A CA 1
ATOM 562 C C . TYR A 1 80 ? -19.208 39.338 23.652 1.00 49.00 598 TYR A C 1
ATOM 563 O O . TYR A 1 80 ? -19.930 38.558 24.269 1.00 48.76 598 TYR A O 1
ATOM 572 N N . SER A 1 81 ? -19.295 39.510 22.338 1.00 47.94 599 SER A N 1
ATOM 573 C CA . SER A 1 81 ? -20.454 39.028 21.605 1.00 47.46 599 SER A CA 1
ATOM 574 C C . SER A 1 81 ? -20.309 37.674 20.895 1.00 46.65 599 SER A C 1
ATOM 575 O O . SER A 1 81 ? -21.289 37.183 20.360 1.00 46.12 599 SER A O 1
ATOM 578 N N . TRP A 1 82 ? -19.126 37.062 20.878 1.00 46.07 600 TRP A N 1
ATOM 579 C CA . TRP A 1 82 ? -18.916 35.901 19.988 1.00 45.55 600 TRP A CA 1
ATOM 580 C C . TRP A 1 82 ? -19.944 34.771 20.202 1.00 45.34 600 TRP A C 1
ATOM 581 O O . TRP A 1 82 ? -20.474 34.221 19.228 1.00 44.50 600 TRP A O 1
ATOM 592 N N . MET A 1 83 ? -20.254 34.459 21.461 1.00 45.31 601 MET A N 1
ATOM 593 C CA . MET A 1 83 ? -21.210 33.384 21.766 1.00 45.62 601 MET A CA 1
ATOM 594 C C . MET A 1 83 ? -22.642 33.766 21.397 1.00 45.63 601 MET A C 1
ATOM 595 O O . MET A 1 83 ? -23.422 32.903 20.999 1.00 45.51 601 MET A O 1
ATOM 600 N N . TYR A 1 84 ? -22.977 35.052 21.540 1.00 45.74 602 TYR A N 1
ATOM 601 C CA . TYR A 1 84 ? -24.264 35.595 21.081 1.00 45.68 602 TYR A CA 1
ATOM 602 C C . TYR A 1 84 ? -24.457 35.321 19.598 1.00 45.72 602 TYR A C 1
ATOM 603 O O . TYR A 1 84 ? -25.523 34.883 19.176 1.00 45.97 602 TYR A O 1
ATOM 612 N N . LEU A 1 85 ? -23.413 35.566 18.814 1.00 45.68 603 LEU A N 1
ATOM 613 C CA . LEU A 1 85 ? -23.480 35.398 17.362 1.00 45.77 603 LEU A CA 1
ATOM 614 C C . LEU A 1 85 ? -23.577 33.925 16.986 1.00 45.94 603 LEU A C 1
ATOM 615 O O . LEU A 1 85 ? -24.356 33.558 16.108 1.00 45.94 603 LEU A O 1
ATOM 620 N N . MET A 1 86 ? -22.775 33.088 17.644 1.00 46.04 604 MET A N 1
ATOM 621 C CA . MET A 1 86 ? -22.808 31.647 17.395 1.00 45.94 604 MET A CA 1
ATOM 622 C C . MET A 1 86 ? -24.155 31.052 17.795 1.00 45.74 604 MET A C 1
ATOM 623 O O . MET A 1 86 ? -24.758 30.316 17.022 1.00 45.63 604 MET A O 1
ATOM 628 N N . ALA A 1 87 ? -24.618 31.376 19.000 1.00 45.65 605 ALA A N 1
ATOM 629 C CA . ALA A 1 87 ? -25.945 30.953 19.463 1.00 45.54 605 ALA A CA 1
ATOM 630 C C . ALA A 1 87 ? -27.065 31.341 18.491 1.00 45.56 605 ALA A C 1
ATOM 631 O O . ALA A 1 87 ? -27.945 30.534 18.192 1.00 45.39 605 AL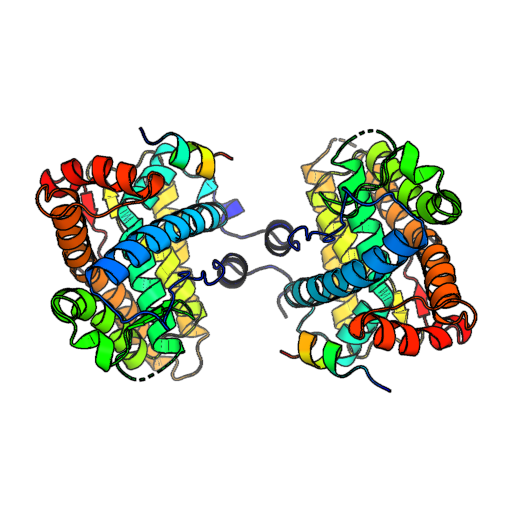A A O 1
ATOM 633 N N . PHE A 1 88 ? -27.024 32.569 17.986 1.00 45.94 606 PHE A N 1
ATOM 634 C CA . PHE A 1 88 ? -28.106 33.070 17.137 1.00 46.20 606 PHE A CA 1
ATOM 635 C C . PHE A 1 88 ? -28.055 32.460 15.733 1.00 46.63 606 PHE A C 1
ATOM 636 O O . PHE A 1 88 ? -29.091 32.111 15.162 1.00 46.78 606 PHE A O 1
ATOM 644 N N . ALA A 1 89 ? -26.849 32.314 15.192 1.00 47.16 607 ALA A N 1
ATOM 645 C CA . ALA A 1 89 ? -26.665 31.733 13.860 1.00 47.45 607 ALA A CA 1
ATOM 646 C C . ALA A 1 89 ? -26.987 30.246 13.871 1.00 47.80 607 ALA A C 1
ATOM 647 O O . ALA A 1 89 ? -27.481 29.708 12.884 1.00 47.86 607 ALA A O 1
ATOM 649 N N . LEU A 1 90 ? -26.697 29.593 14.994 1.00 48.39 608 LEU A N 1
ATOM 650 C CA . LEU A 1 90 ? -27.004 28.180 15.178 1.00 48.81 608 LEU A CA 1
ATOM 651 C C . LEU A 1 90 ? -28.515 27.982 15.273 1.00 49.44 608 LEU A C 1
ATOM 652 O O . LEU A 1 90 ? -29.064 27.058 14.671 1.00 49.33 608 LEU A O 1
ATOM 657 N N . GLY A 1 91 ? -29.176 28.844 16.042 1.00 50.11 609 GLY A N 1
ATOM 658 C CA . GLY A 1 91 ? -30.628 28.833 16.124 1.00 50.72 609 GLY A CA 1
ATOM 659 C C . GLY A 1 91 ? -31.257 29.019 14.757 1.00 51.33 609 GLY A C 1
ATOM 660 O O . GLY A 1 91 ? -32.188 28.310 14.394 1.00 51.41 609 GLY A O 1
ATOM 661 N N . TRP A 1 92 ? -30.737 29.965 13.988 1.00 52.26 610 TRP A N 1
ATOM 662 C CA . TRP A 1 92 ? -31.284 30.246 12.668 1.00 53.05 610 TRP A CA 1
ATOM 663 C C . TRP A 1 92 ? -31.154 29.040 11.759 1.00 54.07 610 TRP A C 1
ATOM 664 O O . TRP A 1 92 ? -32.149 28.604 11.195 1.00 54.32 610 TRP A O 1
ATOM 675 N N . ARG A 1 93 ? -29.944 28.494 11.623 1.00 55.34 611 ARG A N 1
ATOM 676 C CA . ARG A 1 93 ? -29.729 27.358 10.719 1.00 56.41 611 ARG A CA 1
ATOM 677 C C . ARG A 1 93 ? -30.570 26.152 11.101 1.00 56.88 611 ARG A C 1
ATOM 678 O O . ARG A 1 93 ? -31.051 25.438 10.226 1.00 56.85 611 ARG A O 1
ATOM 686 N N . SER A 1 94 ? -30.740 25.930 12.401 1.00 57.69 612 SER A N 1
ATOM 687 C CA . 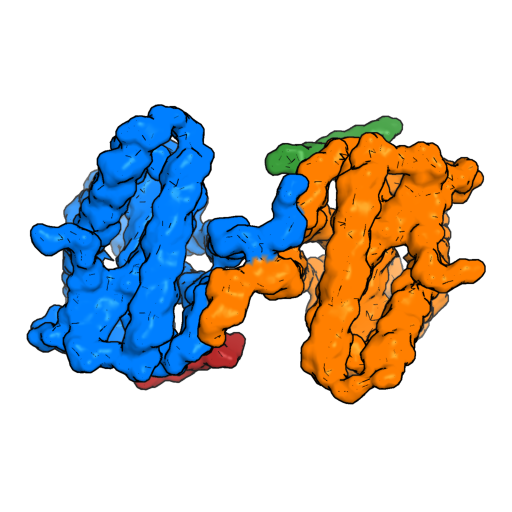SER A 1 94 ? -31.545 24.819 12.895 1.00 58.46 612 SER A CA 1
ATOM 688 C C . SER A 1 94 ? -33.004 25.008 12.507 1.00 59.53 612 SER A C 1
ATOM 689 O O . SER A 1 94 ? -33.643 24.092 11.997 1.00 59.63 612 SER A O 1
ATOM 692 N N . TYR A 1 95 ? -33.518 26.210 12.743 1.00 60.90 613 TYR A N 1
ATOM 693 C CA . TYR A 1 95 ? -34.876 26.580 12.336 1.00 62.08 613 TYR A CA 1
ATOM 694 C C . TYR A 1 95 ? -35.076 26.427 10.830 1.00 63.13 613 TYR A C 1
ATOM 695 O O . TYR A 1 95 ? -36.157 26.055 10.386 1.00 63.42 613 TYR A O 1
ATOM 704 N N . ARG A 1 96 ? -34.024 26.686 10.059 1.00 64.46 614 ARG A N 1
ATOM 705 C CA . ARG A 1 96 ? -34.082 26.651 8.593 1.00 65.65 614 ARG A CA 1
ATOM 706 C C . ARG A 1 96 ? -33.961 25.253 7.951 1.00 66.53 614 ARG A C 1
ATOM 707 O O . ARG A 1 96 ? -34.506 25.032 6.864 1.00 66.45 614 ARG A O 1
ATOM 715 N N . GLN A 1 97 ? -33.247 24.324 8.595 1.00 67.59 615 GLN A N 1
ATOM 716 C CA . GLN A 1 97 ? -33.088 22.967 8.043 1.00 68.55 615 GLN A CA 1
ATOM 717 C C . GLN A 1 97 ? -34.146 21.976 8.533 1.00 68.92 615 GLN A C 1
ATOM 718 O O . GLN A 1 97 ? -34.313 20.921 7.927 1.00 69.28 615 GLN A O 1
ATOM 724 N N . SER A 1 98 ? -34.841 22.296 9.624 1.00 69.32 616 SER A N 1
ATOM 725 C CA . SER A 1 98 ? -36.073 21.580 9.992 1.00 69.44 616 SER A CA 1
ATOM 726 C C . SER A 1 98 ? -36.890 22.333 11.048 1.00 69.48 616 SER A C 1
ATOM 727 O O . SER A 1 98 ? -36.417 22.588 12.160 1.00 69.41 616 SER A O 1
ATOM 730 N N . ALA A 1 100 ? -37.822 19.580 13.034 1.00 67.63 618 ALA A N 1
ATOM 731 C CA . ALA A 1 100 ? -37.790 19.002 14.379 1.00 67.63 618 ALA A CA 1
ATOM 732 C C . ALA A 1 100 ? -36.896 19.820 15.322 1.00 67.46 618 ALA A C 1
ATOM 733 O O . ALA A 1 100 ? -36.306 20.821 14.910 1.00 67.65 618 ALA A O 1
ATOM 735 N N . ASN A 1 101 ? -36.812 19.395 16.586 1.00 67.17 619 ASN A N 1
ATOM 736 C CA . ASN A 1 101 ? -35.889 20.003 17.565 1.00 66.76 619 ASN A CA 1
ATOM 737 C C . ASN A 1 101 ? -34.459 19.459 17.370 1.00 66.10 619 ASN A C 1
ATOM 738 O O . ASN A 1 101 ? -33.990 18.603 18.141 1.00 66.26 619 ASN A O 1
ATOM 743 N N . LEU A 1 102 ? -33.777 19.954 16.336 1.00 64.94 620 LEU A N 1
ATOM 744 C CA . LEU A 1 102 ? -32.432 19.491 15.999 1.00 64.01 620 LEU A CA 1
ATOM 745 C C . LEU A 1 102 ? -31.486 20.671 15.769 1.00 62.91 620 LEU A C 1
ATOM 746 O O . LEU A 1 102 ? -31.776 21.551 14.963 1.00 62.89 620 LEU A O 1
ATOM 751 N N . LEU A 1 103 ? -30.354 20.676 16.469 1.00 61.42 621 LEU A N 1
ATOM 752 C CA . LEU A 1 103 ? -29.326 21.697 16.275 1.00 60.15 621 LEU A CA 1
ATOM 753 C C . LEU A 1 103 ? -28.436 21.355 15.071 1.00 59.20 621 LEU A C 1
ATOM 754 O O . LEU A 1 103 ? -27.808 20.299 15.049 1.00 59.13 621 LEU A O 1
ATOM 759 N N . CYS A 1 104 ? -28.395 22.244 14.076 1.00 58.06 622 CYS A N 1
ATOM 760 C CA . CYS A 1 104 ? -27.588 22.038 12.868 1.00 57.39 622 CYS A CA 1
ATOM 761 C C . CYS A 1 104 ? -26.289 22.838 12.916 1.00 56.90 622 CYS A C 1
ATOM 762 O O . CYS A 1 104 ? -26.206 23.930 12.361 1.00 57.09 622 CYS A O 1
ATOM 765 N N . PHE A 1 105 ? -25.275 22.285 13.571 1.00 56.26 623 PHE A N 1
ATOM 766 C CA . PHE A 1 105 ? -23.989 22.957 13.700 1.00 55.82 623 PHE A CA 1
ATOM 767 C C . PHE A 1 105 ? -23.294 23.123 12.356 1.00 55.58 623 PHE A C 1
ATOM 768 O O . PHE A 1 105 ? -22.684 24.158 12.088 1.00 55.65 623 PHE A O 1
ATOM 776 N N . ALA A 1 106 ? -23.389 22.103 11.518 1.00 55.30 624 ALA A N 1
ATOM 777 C CA . ALA A 1 106 ? -22.874 22.169 10.155 1.00 55.12 624 ALA A CA 1
ATOM 778 C C . ALA A 1 106 ? -23.555 21.071 9.355 1.00 55.01 624 ALA A C 1
ATOM 779 O O . ALA A 1 106 ? -24.225 20.220 9.941 1.00 54.92 624 ALA A O 1
ATOM 781 N N . PRO A 1 107 ? -23.402 21.087 8.019 1.00 54.94 625 PRO A N 1
ATOM 782 C CA . PRO A 1 107 ? -23.996 20.014 7.203 1.00 54.80 625 PRO A CA 1
ATOM 783 C C . PRO A 1 107 ? -23.592 18.616 7.686 1.00 54.64 625 PRO A C 1
ATOM 784 O O . PRO A 1 107 ? -24.438 17.744 7.831 1.00 54.92 625 PRO A O 1
ATOM 788 N N . ASP A 1 108 ? -22.313 18.433 7.980 1.00 54.40 626 ASP A N 1
ATOM 789 C CA . ASP A 1 108 ? -21.785 17.133 8.380 1.00 54.17 626 ASP A CA 1
ATOM 790 C C . ASP A 1 108 ? -21.836 16.886 9.891 1.00 54.17 626 ASP A C 1
ATOM 791 O O . ASP A 1 108 ? -21.179 15.966 10.382 1.00 54.27 626 ASP A O 1
ATOM 796 N N . LEU A 1 109 ? -22.587 17.697 10.635 1.00 54.09 627 LEU A N 1
ATOM 797 C CA . LEU A 1 109 ? -22.703 17.497 12.086 1.00 54.05 627 LEU A CA 1
ATOM 798 C C . LEU A 1 109 ? -24.010 18.072 12.635 1.00 54.15 627 LEU A C 1
ATOM 799 O O . LEU A 1 109 ? -24.081 19.239 13.024 1.00 53.96 627 LEU A O 1
ATOM 804 N N . ILE A 1 110 ? -25.045 17.235 12.638 1.00 54.38 628 ILE A N 1
ATOM 805 C CA . ILE A 1 110 ? -26.356 17.603 13.162 1.00 54.48 628 ILE A CA 1
ATOM 806 C C . ILE A 1 110 ? -26.598 16.842 14.446 1.00 54.80 628 ILE A C 1
ATOM 807 O O . ILE A 1 110 ? -26.435 15.628 14.476 1.00 54.92 628 ILE A O 1
ATOM 812 N N . ILE A 1 111 ? -26.982 17.541 15.509 1.00 55.20 629 ILE A N 1
ATOM 813 C CA . ILE A 1 111 ? -27.359 16.858 16.742 1.00 55.59 629 ILE A CA 1
ATOM 814 C C . ILE A 1 111 ? -28.785 16.330 16.564 1.00 56.00 629 ILE A C 1
ATOM 815 O O . ILE A 1 111 ? -29.771 16.990 16.914 1.00 55.90 629 ILE A O 1
ATOM 820 N N . ASN A 1 112 ? -28.869 15.137 15.980 1.00 56.60 630 ASN A N 1
ATOM 821 C CA . ASN A 1 112 ? -30.146 14.449 15.761 1.00 57.00 630 ASN A CA 1
ATOM 822 C C . ASN A 1 112 ? -30.710 13.878 17.061 1.00 57.67 630 ASN A C 1
ATOM 823 O O . ASN A 1 112 ? -30.052 13.915 18.112 1.00 57.56 630 ASN A O 1
ATOM 828 N N . GLU A 1 113 ? -31.932 13.359 16.969 1.00 58.59 631 GLU A N 1
ATOM 829 C CA . GLU A 1 113 ? -32.655 12.786 18.112 1.00 59.38 631 GLU A CA 1
ATOM 830 C C . GLU A 1 113 ? -31.809 11.771 18.885 1.00 59.47 631 GLU A C 1
ATOM 831 O O . GLU A 1 113 ? -31.805 11.768 20.123 1.00 59.43 631 GLU A O 1
ATOM 837 N N . GLN A 1 114 ? -31.091 10.924 18.150 1.00 59.76 632 GLN A N 1
ATOM 838 C CA . GLN A 1 114 ? -30.204 9.936 18.762 1.00 60.14 632 GLN A CA 1
ATOM 839 C C . GLN A 1 114 ? -29.086 10.610 19.548 1.00 59.77 632 GLN A C 1
ATOM 840 O O . GLN A 1 114 ? -28.946 10.382 20.750 1.00 59.50 632 GLN A O 1
ATOM 846 N N . ARG A 1 115 ? -28.316 11.455 18.861 1.00 59.64 633 ARG A N 1
ATOM 847 C CA . ARG A 1 115 ? -27.226 12.226 19.477 1.00 59.45 633 ARG A CA 1
ATOM 848 C C . ARG A 1 115 ? -27.693 13.089 20.652 1.00 59.29 633 ARG A C 1
ATOM 849 O O . ARG A 1 115 ? -26.930 13.349 21.580 1.00 59.03 633 ARG A O 1
ATOM 857 N N . MET A 1 116 ? -28.949 13.524 20.608 1.00 59.21 634 MET A N 1
ATOM 858 C CA . MET A 1 116 ? -29.523 14.369 21.657 1.00 59.34 634 MET A CA 1
ATOM 859 C C . MET A 1 116 ? -29.541 13.686 23.041 1.00 59.27 634 MET A C 1
ATOM 860 O O . MET A 1 116 ? -29.415 14.349 24.082 1.00 59.31 634 MET A O 1
ATOM 865 N N . THR A 1 117 ? -29.681 12.362 23.042 1.00 59.21 635 THR A N 1
ATOM 866 C CA . THR A 1 117 ? -29.685 11.571 24.278 1.00 59.07 635 THR A CA 1
ATOM 867 C C . THR A 1 117 ? -28.287 11.147 24.762 1.00 58.85 635 THR A C 1
ATOM 868 O O . THR A 1 117 ? -28.178 10.483 25.793 1.00 58.73 635 THR A O 1
ATOM 872 N N . LEU A 1 118 ? -27.228 11.516 24.037 1.00 58.61 636 LEU A N 1
ATOM 873 C CA . LEU A 1 118 ? -25.857 11.291 24.520 1.00 58.53 636 LEU A CA 1
ATOM 874 C C . LEU A 1 118 ? -25.636 12.037 25.839 1.00 58.49 636 LEU A C 1
ATOM 875 O O . LEU A 1 118 ? -26.268 13.066 26.079 1.00 58.71 636 LEU A O 1
ATOM 880 N N . PRO A 1 119 ? -24.728 11.530 26.692 1.00 58.46 637 PRO A N 1
ATOM 881 C CA . PRO A 1 119 ? -24.593 12.085 28.042 1.00 58.44 637 PRO A CA 1
ATOM 882 C C . PRO A 1 119 ? -24.117 13.538 28.040 1.00 58.49 637 PRO A C 1
ATOM 883 O O . PRO A 1 119 ? -23.174 13.881 27.318 1.00 58.51 637 PRO A O 1
ATOM 887 N N . GLY A 1 120 ? -24.794 14.377 28.826 1.00 58.31 638 GLY A N 1
ATOM 888 C CA . GLY A 1 120 ? -24.474 15.798 28.940 1.00 58.05 638 GLY A CA 1
ATOM 889 C C . GLY A 1 120 ? -24.985 16.665 27.802 1.00 57.87 638 GLY A C 1
ATOM 890 O O . GLY A 1 120 ? -24.990 17.888 27.919 1.00 57.92 638 GLY A O 1
ATOM 891 N N . MET A 1 121 ? -25.430 16.043 26.713 1.00 57.65 639 MET A N 1
ATOM 892 C CA . MET A 1 121 ? -25.745 16.766 25.487 1.00 57.62 639 MET A CA 1
ATOM 893 C C . MET A 1 121 ? -26.927 17.704 25.662 1.00 57.52 639 MET A C 1
ATOM 894 O O . MET A 1 121 ? -26.821 18.902 25.387 1.00 57.70 639 MET A O 1
ATOM 899 N N . TYR A 1 122 ? -28.051 17.157 26.119 1.00 57.36 640 TYR A N 1
ATOM 900 C CA . TYR A 1 122 ? -29.266 17.949 26.277 1.00 57.22 640 TYR A CA 1
ATOM 901 C C . TYR A 1 122 ? -29.122 19.068 27.302 1.00 57.24 640 TYR A C 1
ATOM 902 O O . TYR A 1 122 ? -29.729 20.124 27.145 1.00 57.15 640 TYR A O 1
ATOM 911 N N . ASP A 1 123 ? -28.327 18.845 28.345 1.00 57.42 641 ASP A N 1
ATOM 912 C CA . ASP A 1 123 ? -28.174 19.854 29.390 1.00 57.61 641 ASP A CA 1
ATOM 913 C C . ASP A 1 123 ? -27.621 21.163 28.821 1.00 57.27 641 ASP A C 1
ATOM 914 O O . ASP A 1 123 ? -27.942 22.232 29.327 1.00 57.59 641 ASP A O 1
ATOM 919 N N . GLN A 1 124 ? -26.809 21.080 27.770 1.00 56.74 642 GLN A N 1
ATOM 920 C CA . GLN A 1 124 ? -26.282 22.272 27.119 1.00 56.43 642 GLN A CA 1
ATOM 921 C C . GLN A 1 124 ? -27.099 22.676 25.902 1.00 56.27 642 GLN A C 1
ATOM 922 O O . GLN A 1 124 ? -27.332 23.868 25.676 1.00 56.45 642 GLN A O 1
ATOM 928 N N . CYS A 1 125 ? -27.538 21.692 25.121 1.00 55.81 643 CYS A N 1
ATOM 929 C CA . CYS A 1 125 ? -28.258 21.975 23.883 1.00 55.53 643 CYS A CA 1
ATOM 930 C C . CYS A 1 125 ? -29.620 22.621 24.090 1.00 55.53 643 CYS A C 1
ATOM 931 O O . CYS A 1 125 ? -30.125 23.292 23.189 1.00 55.53 643 CYS A O 1
ATOM 934 N N . LYS A 1 126 ? -30.223 22.414 25.258 1.00 55.53 644 LYS A N 1
ATOM 935 C CA . LYS A 1 126 ? -31.547 22.985 25.531 1.00 55.71 644 LYS A CA 1
ATOM 936 C C . LYS A 1 126 ? -31.575 24.507 25.356 1.00 55.66 644 LYS A C 1
ATOM 937 O O . LYS A 1 126 ? -32.566 25.071 24.890 1.00 55.81 644 LYS A O 1
ATOM 943 N N . HIS A 1 127 ? -30.471 25.159 25.700 1.00 55.68 645 HIS A N 1
ATOM 944 C CA . HIS A 1 127 ? -30.359 26.609 25.594 1.00 55.54 645 HIS A CA 1
ATOM 945 C C . HIS A 1 127 ? -30.384 27.070 24.145 1.00 55.39 645 HIS A C 1
ATOM 946 O O . HIS A 1 127 ? -31.020 28.070 23.808 1.00 55.43 645 HIS A O 1
ATOM 953 N N . MET A 1 128 ? -29.708 26.321 23.288 1.00 55.17 646 MET A N 1
ATOM 954 C CA . MET A 1 128 ? -29.625 26.661 21.878 1.00 55.18 646 MET A CA 1
ATOM 955 C C . MET A 1 128 ? -30.931 26.280 21.188 1.00 54.74 646 MET A C 1
ATOM 956 O O . MET A 1 128 ? -31.349 26.945 20.245 1.00 54.29 646 MET A O 1
ATOM 961 N N . LEU A 1 129 ? -31.574 25.215 21.676 1.00 54.54 647 LEU A N 1
ATOM 962 C CA . LEU A 1 129 ? -32.865 24.765 21.143 1.00 54.28 647 LEU A CA 1
ATOM 963 C C . LEU A 1 129 ? -33.970 25.781 21.423 1.00 53.98 647 LEU A C 1
ATOM 964 O O . LEU A 1 129 ? -34.901 25.924 20.622 1.00 53.60 647 LEU A O 1
ATOM 969 N N . TYR A 1 130 ? -33.867 26.466 22.564 1.00 53.62 648 TYR A N 1
ATOM 970 C CA . TYR A 1 130 ? -34.766 27.572 22.887 1.00 53.48 648 TYR A CA 1
ATOM 971 C C . TYR A 1 130 ? -34.720 28.634 21.798 1.00 53.05 648 TYR A C 1
ATOM 972 O O . TYR A 1 130 ? -35.763 29.078 21.314 1.00 53.30 648 TYR A O 1
ATOM 981 N N . VAL A 1 131 ? -33.510 29.023 21.409 1.00 52.38 649 VAL A N 1
ATOM 982 C CA . VAL A 1 131 ? -33.322 30.017 20.360 1.00 51.97 649 VAL A CA 1
ATOM 983 C C . VAL A 1 131 ? -33.967 29.535 19.074 1.00 51.72 649 VAL A C 1
ATOM 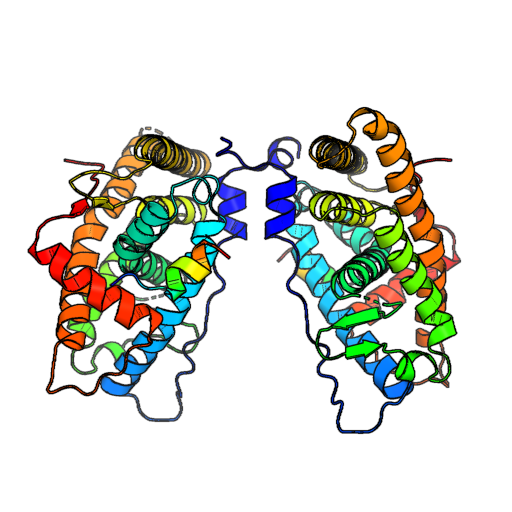984 O O . VAL A 1 131 ? -34.623 30.297 18.377 1.00 51.45 649 VAL A O 1
ATOM 988 N N . SER A 1 132 ? -33.770 28.259 18.772 1.00 51.84 650 SER A N 1
ATOM 989 C CA . SER A 1 132 ? -34.354 27.635 17.582 1.00 51.88 650 SER A CA 1
ATOM 990 C C . SER A 1 132 ? -35.887 27.696 17.572 1.00 51.68 650 SER A C 1
ATOM 991 O O . SER A 1 132 ? -36.488 28.051 16.554 1.00 51.69 650 SER A O 1
ATOM 994 N N . SER A 1 133 ? -36.518 27.349 18.692 1.00 51.54 651 SER A N 1
ATOM 995 C CA . SER A 1 133 ? -37.983 27.319 18.738 1.00 51.69 651 SER A CA 1
ATOM 996 C C . SER A 1 133 ? -38.563 28.731 18.670 1.00 51.49 651 SER A C 1
ATOM 997 O O . SER A 1 133 ? -39.584 28.944 18.024 1.00 51.18 651 SER A O 1
ATOM 1000 N N . GLU A 1 134 ? -37.889 29.694 19.298 1.00 51.52 652 GLU A N 1
ATOM 1001 C CA . GLU A 1 134 ? -38.336 31.086 19.271 1.00 51.44 652 GLU A CA 1
ATOM 1002 C C . GLU A 1 134 ? -38.345 31.652 17.860 1.00 51.33 652 GLU A C 1
ATOM 1003 O O . GLU A 1 134 ? -39.263 32.385 17.488 1.00 51.53 652 GLU A O 1
ATOM 1009 N N . LEU A 1 135 ? -37.331 31.316 17.073 1.00 51.08 653 LEU A N 1
ATOM 1010 C CA . LEU A 1 135 ? -37.289 31.762 15.682 1.00 50.97 653 LEU A CA 1
ATOM 1011 C C . LEU A 1 135 ? -38.423 31.115 14.888 1.00 50.89 653 LEU A C 1
ATOM 1012 O O . LEU A 1 135 ? -38.986 31.741 13.990 1.00 50.60 653 LEU A O 1
ATOM 1017 N N . HIS A 1 136 ? -38.755 29.869 15.230 1.00 50.99 654 HIS A N 1
ATOM 1018 C CA . HIS A 1 136 ? -39.866 29.158 14.586 1.00 50.97 654 HIS A CA 1
ATOM 1019 C C . HIS A 1 136 ? -41.202 29.775 14.973 1.00 50.60 654 HIS A C 1
ATOM 1020 O O . HIS A 1 136 ? -41.995 30.126 14.104 1.00 50.59 654 HIS A O 1
ATOM 1027 N N . ARG A 1 137 ? -41.433 29.921 16.274 1.00 50.28 655 ARG A N 1
ATOM 1028 C CA . ARG A 1 137 ? -42.655 30.537 16.785 1.00 50.24 655 ARG A CA 1
ATOM 1029 C C . ARG A 1 137 ? -42.947 31.882 16.121 1.00 50.28 655 ARG A C 1
ATOM 1030 O O . ARG A 1 137 ? -44.081 32.147 15.698 1.00 50.14 655 ARG A O 1
ATOM 1038 N N . LEU A 1 138 ? -41.915 32.723 16.035 1.00 50.13 656 LEU A N 1
ATOM 1039 C CA . LEU A 1 138 ? -42.053 34.071 15.498 1.00 50.09 656 LEU A CA 1
ATOM 1040 C C . LEU A 1 138 ? -41.974 34.144 13.965 1.00 50.19 656 LEU A C 1
ATOM 1041 O O . LEU A 1 138 ? -42.309 35.165 13.385 1.00 50.22 656 LEU A O 1
ATOM 1046 N N . GLN A 1 139 ? -41.566 33.063 13.310 1.00 50.52 657 GLN A N 1
ATOM 1047 C CA . GLN A 1 139 ? -41.425 33.044 11.847 1.00 50.79 657 GLN A CA 1
ATOM 1048 C C . GLN A 1 139 ? -40.564 34.220 11.382 1.00 50.80 657 GLN A C 1
ATOM 1049 O O . GLN A 1 139 ? -40.960 35.001 10.511 1.00 50.67 657 GLN A O 1
ATOM 1055 N N . VAL A 1 140 ? -39.381 34.328 11.985 1.00 50.83 658 VAL A N 1
ATOM 1056 C CA . VAL A 1 140 ? -38.443 35.402 11.692 1.00 50.70 658 VAL A CA 1
ATOM 1057 C C . VAL A 1 140 ? -37.991 35.267 10.247 1.00 50.90 658 VAL A C 1
ATOM 1058 O O . VAL A 1 140 ? -37.641 34.176 9.820 1.00 50.98 658 VAL A O 1
ATOM 1062 N N . SER A 1 141 ? -38.027 36.363 9.492 1.00 51.19 659 SER A N 1
ATOM 1063 C CA . SER A 1 141 ? -37.558 36.337 8.110 1.00 51.50 659 SER A CA 1
ATOM 1064 C C . SER A 1 141 ? -36.040 36.491 8.061 1.00 51.61 659 SER A C 1
ATOM 1065 O O . SER A 1 141 ? -35.399 36.758 9.078 1.00 51.68 659 SER A O 1
ATOM 1068 N N . TYR A 1 142 ? -35.472 36.310 6.873 1.00 51.80 660 TYR A N 1
ATOM 1069 C CA . TYR A 1 142 ? -34.020 36.368 6.681 1.00 51.72 660 TYR A CA 1
ATOM 1070 C C . TYR A 1 142 ? -33.454 37.771 6.938 1.00 51.74 660 TYR A C 1
ATOM 1071 O O . TYR A 1 142 ? -32.475 37.924 7.668 1.00 52.00 660 TYR A O 1
ATOM 1080 N N . GLU A 1 143 ? -34.068 38.789 6.349 1.00 51.62 661 GLU A N 1
ATOM 1081 C CA . GLU A 1 143 ? -33.644 40.171 6.595 1.00 52.09 661 GLU A CA 1
ATOM 1082 C C . GLU A 1 143 ? -33.767 40.564 8.080 1.00 51.34 661 GLU A C 1
ATOM 1083 O O . GLU A 1 143 ? -32.894 41.243 8.616 1.00 51.04 661 GLU A O 1
ATOM 1089 N N . GLU A 1 144 ? -34.836 40.121 8.742 1.00 50.83 662 GLU A N 1
ATOM 1090 C CA . GLU A 1 144 ? -34.975 40.323 10.188 1.00 50.32 662 GLU A CA 1
ATOM 1091 C C . GLU A 1 144 ? -33.831 39.665 10.937 1.00 49.76 662 GLU A C 1
ATOM 1092 O O . GLU A 1 144 ? -33.267 40.250 11.858 1.00 50.33 662 GLU A O 1
ATOM 1098 N N . TYR A 1 145 ? -33.501 38.443 10.540 1.00 48.72 663 TYR A N 1
ATOM 1099 C CA . TYR A 1 145 ? -32.394 37.706 11.140 1.00 47.89 663 TYR A CA 1
ATOM 1100 C C . TYR A 1 145 ? -31.057 38.436 11.001 1.00 47.33 663 TYR A C 1
ATOM 1101 O O . TYR A 1 145 ? -30.273 38.481 11.950 1.00 47.20 663 TYR A O 1
ATOM 1110 N N . LEU A 1 146 ? -30.800 39.004 9.826 1.00 46.68 664 LEU A N 1
ATOM 1111 C CA . LEU A 1 146 ? -29.529 39.683 9.570 1.00 46.22 664 LEU A CA 1
ATOM 1112 C C . LEU A 1 146 ? -29.377 40.945 10.418 1.00 46.07 664 LEU A C 1
ATOM 1113 O O . LEU A 1 146 ? -28.286 41.222 10.938 1.00 45.76 664 LEU A O 1
ATOM 1118 N N . CYS A 1 147 ? -30.466 41.701 10.564 1.00 45.82 665 CYS A N 1
ATOM 1119 C CA . CYS A 1 147 ? -30.469 42.878 11.435 1.00 45.84 665 CYS A CA 1
ATOM 1120 C C . CYS A 1 147 ? -30.309 42.491 12.901 1.00 45.49 665 CYS A C 1
ATOM 1121 O O . CYS A 1 147 ? -29.633 43.189 13.662 1.00 45.66 665 CYS A O 1
ATOM 1124 N N . MET A 1 148 ? -30.925 41.376 13.282 1.00 44.83 666 MET A N 1
ATOM 1125 C CA . MET A 1 148 ? -30.863 40.895 14.659 1.00 44.59 666 MET A CA 1
ATOM 1126 C C . MET A 1 148 ? -29.484 40.341 15.032 1.00 44.35 666 MET A C 1
ATOM 1127 O O . MET A 1 148 ? -29.046 40.504 16.171 1.00 44.75 666 MET A O 1
ATOM 1132 N N . LYS A 1 149 ? -28.805 39.679 14.099 1.00 43.70 667 LYS A N 1
ATOM 1133 C CA . LYS A 1 149 ? -27.450 39.213 14.379 1.00 43.36 667 LYS A CA 1
ATOM 1134 C C . LYS A 1 149 ? -26.496 40.413 14.474 1.00 43.16 667 LYS A C 1
ATOM 1135 O O . LYS A 1 149 ? -25.643 40.457 15.365 1.00 43.09 667 LYS A O 1
ATOM 1141 N N . THR A 1 150 ? -26.671 41.391 13.583 1.00 42.84 668 THR A N 1
ATOM 1142 C CA . THR A 1 150 ? -25.897 42.630 13.638 1.00 42.64 668 THR A CA 1
ATOM 1143 C C . THR A 1 150 ? -26.070 43.326 14.990 1.00 42.73 668 THR A C 1
ATOM 1144 O O . THR A 1 150 ? -25.101 43.797 15.573 1.00 42.70 668 THR A O 1
ATOM 1148 N N . LEU A 1 151 ? -27.303 43.372 15.488 1.00 43.00 669 LEU A N 1
ATOM 1149 C CA . LEU A 1 151 ? -27.590 43.993 16.787 1.00 43.14 669 LEU A CA 1
ATOM 1150 C C . LEU A 1 151 ? -26.992 43.223 17.977 1.00 43.53 669 LEU A C 1
ATOM 1151 O O . LEU A 1 151 ? -26.727 43.815 19.026 1.00 43.58 669 LEU A O 1
ATOM 1156 N N . LEU A 1 152 ? -26.783 41.916 17.824 1.00 43.82 670 LEU A N 1
ATOM 1157 C CA . LEU A 1 152 ? -26.178 41.112 18.896 1.00 44.29 670 LEU A CA 1
ATOM 1158 C C . LEU A 1 152 ? -24.667 41.355 19.052 1.00 44.56 670 LEU A C 1
ATOM 1159 O O . LEU A 1 152 ? -24.134 41.289 20.159 1.00 44.08 670 LEU A O 1
ATOM 1164 N N . LEU A 1 153 ? -23.989 41.637 17.942 1.00 45.25 671 LEU A N 1
ATOM 1165 C CA . LEU A 1 153 ? -22.600 42.107 17.980 1.00 45.86 671 LEU A CA 1
ATOM 1166 C C . LEU A 1 153 ? -22.494 43.330 18.892 1.00 46.40 671 LEU A C 1
ATOM 1167 O O . LEU A 1 153 ? -21.477 43.526 19.564 1.00 46.33 671 LEU A O 1
ATOM 1172 N N . LEU A 1 154 ? -23.564 44.128 18.911 1.00 47.03 672 LEU A N 1
ATOM 1173 C CA . LEU A 1 154 ? -23.619 45.389 19.643 1.00 47.57 672 LEU A CA 1
ATOM 1174 C C . LEU A 1 154 ? -24.468 45.279 20.915 1.00 48.56 672 LEU A C 1
ATOM 1175 O O . LEU A 1 154 ? -25.090 46.253 21.329 1.00 48.79 672 LEU A O 1
ATOM 1180 N N . SER A 1 155 ? -24.482 44.109 21.544 1.00 49.81 673 SER A N 1
ATOM 1181 C CA . SER A 1 155 ? -25.384 43.847 22.672 1.00 50.87 673 SER A CA 1
ATOM 1182 C C . SER A 1 155 ? -24.742 44.074 24.041 1.00 51.80 673 SER A C 1
ATOM 1183 O O . SER A 1 155 ? -25.430 44.024 25.062 1.00 52.08 673 SER A O 1
ATOM 1186 N N . SER A 1 156 ? -23.431 44.288 24.067 1.00 52.83 674 SER A N 1
ATOM 1187 C CA . SER A 1 156 ? -22.706 44.481 25.319 1.00 53.62 674 SER A CA 1
ATOM 1188 C C . SER A 1 156 ? -21.609 45.515 25.138 1.00 54.46 674 SER A C 1
ATOM 1189 O O . SER A 1 156 ? -20.965 45.576 24.087 1.00 54.38 674 SER A O 1
ATOM 1192 N N . VAL A 1 157 ? -21.417 46.327 26.175 1.00 55.57 675 VAL A N 1
ATOM 1193 C CA . VAL A 1 157 ? -20.331 47.301 26.244 1.00 56.27 675 VAL A CA 1
ATOM 1194 C C . VAL A 1 157 ? -19.782 47.298 27.669 1.00 57.14 675 VAL A C 1
ATOM 1195 O O . VAL A 1 157 ? -20.473 46.865 28.591 1.00 57.23 675 VAL A O 1
ATOM 1199 N N . PRO A 1 158 ? -18.539 47.767 27.863 1.00 58.36 676 PRO A N 1
ATOM 1200 C CA . PRO A 1 158 ? -17.999 47.782 29.224 1.00 59.12 676 PRO A CA 1
ATOM 1201 C C . PRO A 1 158 ? -18.620 48.901 30.060 1.00 59.99 676 PRO A C 1
ATOM 1202 O O . PRO A 1 158 ? -18.964 49.954 29.513 1.00 59.86 676 PRO A O 1
ATOM 1206 N N . LYS A 1 159 ? -18.762 48.666 31.366 1.00 61.05 677 LYS A N 1
ATOM 1207 C CA . LYS A 1 159 ? -19.404 49.630 32.274 1.00 62.09 677 LYS A CA 1
ATOM 1208 C C . LYS A 1 159 ? -18.849 51.042 32.082 1.00 62.40 677 LYS A C 1
ATOM 1209 O O . LYS A 1 159 ? -19.592 51.982 31.802 1.00 62.44 677 LYS A O 1
ATOM 1215 N N . ASP A 1 160 ? -17.534 51.168 32.232 1.00 62.91 678 ASP A N 1
ATOM 1216 C CA . ASP A 1 160 ? -16.817 52.418 31.942 1.00 63.28 678 ASP A CA 1
ATOM 1217 C C . ASP A 1 160 ? -17.214 53.035 30.592 1.00 63.12 678 ASP A C 1
ATOM 1218 O O . ASP A 1 160 ? -17.275 54.260 30.468 1.00 63.13 678 ASP A O 1
ATOM 1223 N N . GLY A 1 161 ? -17.476 52.185 29.597 1.00 62.94 679 GLY A N 1
ATOM 1224 C CA . GLY A 1 161 ? -17.937 52.621 28.272 1.00 62.75 679 GLY A CA 1
ATOM 1225 C C . GLY A 1 161 ? -16.882 52.394 27.203 1.00 62.55 679 GLY A C 1
ATOM 1226 O O . GLY A 1 161 ? -15.743 52.066 27.518 1.00 62.80 679 GLY A O 1
ATOM 1227 N N . LEU A 1 162 ? -17.262 52.559 25.938 1.00 62.21 680 LEU A N 1
ATOM 1228 C CA . LEU A 1 162 ? -16.316 52.450 24.820 1.00 61.85 680 LEU A CA 1
ATOM 1229 C C . LEU A 1 162 ? -15.558 53.755 24.588 1.00 61.48 680 LEU A C 1
ATOM 1230 O O . LEU A 1 162 ? -15.945 54.812 25.083 1.00 61.58 680 LEU A O 1
ATOM 1235 N N . LYS A 1 163 ? -14.474 53.670 23.826 1.00 60.96 681 LYS A N 1
ATOM 1236 C CA . LYS A 1 163 ? -13.723 54.853 23.425 1.00 60.54 681 LYS A CA 1
ATOM 1237 C C . LYS A 1 163 ? -14.481 55.634 22.369 1.00 59.95 681 LYS A C 1
ATOM 1238 O O . LYS A 1 163 ? -14.446 56.857 22.370 1.00 60.45 681 LYS A O 1
ATOM 1244 N N . SER A 1 164 ? -15.162 54.931 21.470 1.00 59.19 682 SER A N 1
ATOM 1245 C CA . SER A 1 164 ? -15.993 55.574 20.451 1.00 58.57 682 SER A CA 1
ATOM 1246 C C . SER A 1 164 ? -17.482 55.425 20.793 1.00 58.12 682 SER A C 1
ATOM 1247 O O . SER A 1 164 ? -18.296 55.119 19.922 1.00 58.00 682 SER A O 1
ATOM 1250 N N . GLN A 1 165 ? -17.828 55.672 22.054 1.00 57.54 683 GLN A N 1
ATOM 1251 C CA . GLN A 1 165 ? -19.169 55.388 22.571 1.00 57.30 683 GLN A CA 1
ATOM 1252 C C . GLN A 1 165 ? -20.305 56.035 21.773 1.00 57.04 683 GLN A C 1
ATOM 1253 O O . GLN A 1 165 ? -21.343 55.410 21.570 1.00 56.94 683 GLN A O 1
ATOM 1259 N N . GLU A 1 166 ? -20.116 57.276 21.327 1.00 56.87 684 GLU A N 1
ATOM 1260 C CA . GLU A 1 166 ? -21.165 57.982 20.577 1.00 56.84 684 GLU A CA 1
ATOM 1261 C C . GLU A 1 166 ? -21.366 57.387 19.190 1.00 56.21 684 GLU A C 1
ATOM 1262 O O . GLU A 1 166 ? -22.501 57.214 18.747 1.00 56.00 684 GLU A O 1
ATOM 1268 N N . LEU A 1 167 ? -20.268 57.077 18.508 1.00 55.64 685 LEU A N 1
ATOM 1269 C CA . LEU A 1 167 ? -20.347 56.429 17.201 1.00 55.33 685 LEU A CA 1
ATOM 1270 C C . LEU A 1 167 ? -21.011 55.052 17.327 1.00 54.95 685 LEU A C 1
ATOM 1271 O O . LEU A 1 167 ? -21.714 54.608 16.416 1.00 54.81 685 LEU A O 1
ATOM 1276 N N . PHE A 1 168 ? -20.792 54.393 18.462 1.00 54.38 686 PHE A N 1
ATOM 1277 C CA . PHE A 1 168 ? -21.413 53.105 18.733 1.00 54.17 686 PHE A CA 1
ATOM 1278 C C . PHE A 1 168 ? -22.924 53.249 18.866 1.00 54.12 686 PHE A C 1
ATOM 1279 O O . PHE A 1 168 ? -23.673 52.478 18.276 1.00 53.94 686 PHE A O 1
ATOM 1287 N N . ASP A 1 169 ? -23.366 54.245 19.630 1.00 54.26 687 ASP A N 1
ATOM 1288 C CA . ASP A 1 169 ? -24.797 54.489 19.822 1.00 54.45 687 ASP A CA 1
ATOM 1289 C C . ASP A 1 169 ? -25.502 54.851 18.509 1.00 54.16 687 ASP A C 1
ATOM 1290 O O . ASP A 1 169 ? -26.662 54.499 18.309 1.00 54.33 687 ASP A O 1
ATOM 1295 N N . GLU A 1 170 ? -24.803 55.539 17.613 1.00 53.86 688 GLU A N 1
ATOM 1296 C CA . GLU A 1 170 ? -25.356 55.861 16.300 1.00 53.66 688 GLU A CA 1
ATOM 1297 C C . GLU A 1 170 ? -25.529 54.578 15.488 1.00 53.03 688 GLU A C 1
ATOM 1298 O O . GLU A 1 170 ? -26.609 54.320 14.947 1.00 52.94 688 GLU A O 1
ATOM 1304 N N . ILE A 1 171 ? -24.463 53.777 15.429 1.00 52.36 689 ILE A N 1
ATOM 1305 C CA . ILE A 1 171 ? -24.455 52.502 14.703 1.00 51.73 689 ILE A CA 1
ATOM 1306 C C . ILE A 1 171 ? -25.572 51.580 15.203 1.00 51.33 689 ILE A C 1
ATOM 1307 O O . ILE A 1 171 ? -26.352 51.045 14.418 1.00 51.04 689 ILE A O 1
ATOM 1312 N N . ARG A 1 172 ? -25.655 51.411 16.512 1.00 50.90 690 ARG A N 1
ATOM 1313 C CA . ARG A 1 172 ? -26.668 50.547 17.079 1.00 50.93 690 ARG A CA 1
ATOM 1314 C C . ARG A 1 172 ? -28.068 51.018 16.689 1.00 50.97 690 ARG A C 1
ATOM 1315 O O . ARG A 1 172 ? -28.887 50.225 16.225 1.00 51.18 690 ARG A O 1
ATOM 1323 N N . MET A 1 173 ? -28.324 52.314 16.847 1.00 50.94 691 MET A N 1
ATOM 1324 C CA . MET A 1 173 ? -29.631 52.885 16.533 1.00 50.94 691 MET A CA 1
ATOM 1325 C C . MET A 1 173 ? -29.992 52.690 15.073 1.00 50.55 691 MET A C 1
ATOM 1326 O O . MET A 1 173 ? -31.143 52.401 14.757 1.00 50.53 691 MET A O 1
ATOM 1331 N N . THR A 1 174 ? -29.009 52.841 14.191 1.00 50.31 692 THR A N 1
ATOM 1332 C CA . THR A 1 174 ? -29.201 52.585 12.762 1.00 50.22 692 THR A CA 1
ATOM 1333 C C . THR A 1 174 ? -29.705 51.166 12.509 1.00 50.24 692 THR A C 1
ATOM 1334 O O . THR A 1 174 ? -30.614 50.960 11.700 1.00 50.19 692 THR A O 1
ATOM 1338 N N . TYR A 1 175 ? -29.124 50.192 13.200 1.00 50.27 693 TYR A N 1
ATOM 1339 C CA . TYR A 1 175 ? -29.536 48.798 13.007 1.00 50.72 693 TYR A CA 1
ATOM 1340 C C . TYR A 1 175 ? -30.819 48.436 13.754 1.00 51.02 693 TYR A C 1
ATOM 1341 O O . TYR A 1 175 ? -31.465 47.449 13.417 1.00 51.15 693 TYR A O 1
ATOM 1350 N N . ILE A 1 176 ? -31.191 49.233 14.753 1.00 51.35 694 ILE A N 1
ATOM 1351 C CA . ILE A 1 176 ? -32.520 49.130 15.342 1.00 51.37 694 ILE A CA 1
ATOM 1352 C C . ILE A 1 176 ? -33.546 49.580 14.304 1.00 51.80 694 ILE A C 1
ATOM 1353 O O . ILE A 1 176 ? -34.555 48.913 14.090 1.00 52.05 694 ILE A O 1
ATOM 1358 N N . LYS A 1 177 ? -33.275 50.703 13.646 1.00 52.24 695 LYS A N 1
ATOM 1359 C CA . LYS A 1 177 ? -34.150 51.187 12.572 1.00 52.39 695 LYS A CA 1
ATOM 1360 C C . LYS A 1 177 ? -34.164 50.217 11.388 1.00 52.31 695 LYS A C 1
ATOM 1361 O O . LYS A 1 177 ? -35.208 49.996 10.768 1.00 52.46 695 LYS A O 1
ATOM 1367 N N . GLU A 1 178 ? -33.010 49.633 11.086 1.00 52.32 696 GLU A N 1
ATOM 1368 C CA . GLU A 1 178 ? -32.907 48.694 9.975 1.00 52.42 696 GLU A CA 1
ATOM 1369 C C . GLU A 1 178 ? -33.743 47.438 10.255 1.00 52.12 696 GLU A C 1
ATOM 1370 O O . GLU A 1 178 ? -34.373 46.895 9.347 1.00 51.54 696 GLU A O 1
ATOM 1376 N N . LEU A 1 179 ? -33.758 47.001 11.513 1.00 52.16 697 LEU A N 1
ATOM 1377 C CA . LEU A 1 179 ? -34.667 45.944 11.957 1.00 52.34 697 LEU A CA 1
ATOM 1378 C C . LEU A 1 179 ? -36.127 46.395 11.810 1.00 52.96 697 LEU A C 1
ATOM 1379 O O . LEU A 1 179 ? -36.984 45.606 11.401 1.00 52.84 697 LEU A O 1
ATOM 1384 N N . GLY A 1 180 ? -36.401 47.658 12.150 1.00 53.53 698 GLY A N 1
ATOM 1385 C CA . GLY A 1 180 ? -37.721 48.257 11.940 1.00 53.81 698 GLY A CA 1
ATOM 1386 C C . GLY A 1 180 ? -38.165 48.189 10.486 1.00 54.25 698 GLY A C 1
ATOM 1387 O O . GLY A 1 180 ? -39.267 47.734 10.184 1.00 53.77 698 GLY A O 1
ATOM 1388 N N . LYS A 1 181 ? -37.292 48.626 9.580 1.00 55.02 699 LYS A N 1
ATOM 1389 C CA . LYS A 1 181 ? -37.574 48.555 8.141 1.00 55.58 699 LYS A CA 1
ATOM 1390 C C . LYS A 1 181 ? -37.748 47.122 7.641 1.00 55.86 699 LYS A C 1
ATOM 1391 O O . LYS A 1 181 ? -38.473 46.893 6.681 1.00 56.37 699 LYS A O 1
ATOM 1397 N N . ALA A 1 182 ? -37.081 46.162 8.274 1.00 56.13 700 ALA A N 1
ATOM 1398 C CA . ALA A 1 182 ? -37.209 44.766 7.867 1.00 56.43 700 ALA A CA 1
ATOM 1399 C C . ALA A 1 182 ? -38.621 44.265 8.139 1.00 56.78 700 ALA A C 1
ATOM 1400 O O . ALA A 1 182 ? -39.241 43.641 7.283 1.00 56.84 700 ALA A O 1
ATOM 1402 N N . ILE A 1 183 ? -39.126 44.565 9.331 1.00 57.33 701 ILE A N 1
ATOM 1403 C CA . ILE A 1 183 ? -40.454 44.124 9.753 1.00 57.72 701 ILE A CA 1
ATOM 1404 C C . ILE A 1 183 ? -41.551 44.674 8.829 1.00 58.51 701 ILE A C 1
ATOM 1405 O O . ILE A 1 183 ? -42.408 43.921 8.358 1.00 58.63 701 ILE A O 1
ATOM 1410 N N . VAL A 1 184 ? -41.510 45.981 8.571 1.00 59.16 702 VAL A N 1
ATOM 1411 C CA . VAL A 1 184 ? -42.486 46.643 7.694 1.00 59.61 702 VAL A CA 1
ATOM 1412 C C . VAL A 1 184 ? -42.512 46.012 6.301 1.00 60.30 702 VAL A C 1
ATOM 1413 O O . VAL A 1 184 ? -43.579 45.826 5.716 1.00 60.56 702 VAL A O 1
ATOM 1417 N N . LYS A 1 185 ? -41.328 45.686 5.785 1.00 61.04 703 LYS A N 1
ATOM 1418 C CA . LYS A 1 185 ? -41.172 45.090 4.458 1.00 61.49 703 LYS A CA 1
ATOM 1419 C C . LYS A 1 185 ? -41.683 43.645 4.411 1.00 61.59 703 LYS A C 1
ATOM 1420 O O . LYS A 1 185 ? -42.117 43.168 3.361 1.00 61.54 703 LYS A O 1
ATOM 1426 N N . ARG A 1 186 ? -41.633 42.953 5.544 1.00 61.78 704 ARG A N 1
ATOM 1427 C CA . ARG A 1 186 ? -42.088 41.565 5.616 1.00 62.12 704 ARG A CA 1
ATOM 1428 C C . ARG A 1 186 ? -43.566 41.441 5.227 1.00 62.59 704 ARG A C 1
ATOM 1429 O O . ARG A 1 186 ? -44.373 42.318 5.540 1.00 62.45 704 ARG A O 1
ATOM 1437 N N . GLU A 1 187 ? -43.903 40.353 4.534 1.00 63.34 705 GLU A N 1
ATOM 1438 C CA . GLU A 1 187 ? -45.277 40.110 4.087 1.00 63.84 705 GLU A CA 1
ATOM 1439 C C . GLU A 1 187 ? -46.167 39.779 5.281 1.00 64.23 705 GLU A C 1
ATOM 1440 O O . GLU A 1 187 ? -45.763 39.038 6.185 1.00 64.22 705 GLU A O 1
ATOM 1442 N N . GLY A 1 188 ? -47.371 40.345 5.288 1.00 64.68 706 GLY A N 1
ATOM 1443 C CA . GLY A 1 188 ? -48.329 40.091 6.359 1.00 64.95 706 GLY A CA 1
ATOM 1444 C C . GLY A 1 188 ? -49.103 41.324 6.778 1.00 65.11 706 GLY A C 1
ATOM 1445 O O . GLY A 1 188 ? -49.245 42.278 6.011 1.00 65.07 706 GLY A O 1
ATOM 1446 N N . ASN A 1 189 ? -49.605 41.283 8.008 1.00 65.39 707 ASN A N 1
ATOM 1447 C CA . ASN A 1 189 ? -50.456 42.332 8.549 1.00 65.66 707 ASN A CA 1
ATOM 1448 C C . ASN A 1 189 ? -49.609 43.462 9.130 1.00 65.45 707 ASN A C 1
ATOM 1449 O O . ASN A 1 189 ? -48.981 43.296 10.180 1.00 65.50 707 ASN A O 1
ATOM 1454 N N . SER A 1 190 ? -49.601 44.607 8.447 1.00 65.11 708 SER A N 1
ATOM 1455 C CA . SER A 1 190 ? -48.845 45.782 8.895 1.00 64.93 708 SER A CA 1
ATOM 1456 C C . SER A 1 190 ? -49.356 46.349 10.227 1.00 64.72 708 SER A C 1
ATOM 1457 O O . SER A 1 190 ? -48.655 47.114 10.896 1.00 64.75 708 SER A O 1
ATOM 1460 N N . SER A 1 191 ? -50.581 45.980 10.597 1.00 64.44 709 SER A N 1
ATOM 1461 C CA . SER A 1 191 ? -51.150 46.316 11.904 1.00 64.27 709 SER A CA 1
ATOM 1462 C C . SER A 1 191 ? -50.389 45.671 13.063 1.00 63.88 709 SER A C 1
ATOM 1463 O O . SER A 1 191 ? -50.491 46.126 14.204 1.00 63.78 709 SER A O 1
ATOM 1466 N N . GLN A 1 192 ? -49.644 44.607 12.761 1.00 63.45 710 GLN A N 1
ATOM 1467 C CA . GLN A 1 192 ? -48.903 43.839 13.764 1.00 62.94 710 GLN A CA 1
ATOM 1468 C C . GLN A 1 192 ? -47.444 44.319 13.925 1.00 61.81 710 GLN A C 1
ATOM 1469 O O . GLN A 1 192 ? -46.728 43.843 14.806 1.00 61.80 710 GLN A O 1
ATOM 1475 N N . ASN A 1 193 ? -47.013 45.260 13.088 1.00 60.39 711 ASN A N 1
ATOM 1476 C CA . ASN A 1 193 ? -45.606 45.659 13.032 1.00 59.35 711 ASN A CA 1
ATOM 1477 C C . ASN A 1 193 ? -45.006 46.069 14.373 1.00 58.33 711 ASN A C 1
ATOM 1478 O O . ASN A 1 193 ? -43.945 45.568 14.751 1.00 58.15 711 ASN A O 1
ATOM 1483 N N . TRP A 1 194 ? -45.670 46.975 15.087 1.00 57.00 712 TRP A N 1
ATOM 1484 C CA . TRP A 1 194 ? -45.142 47.453 16.370 1.00 56.10 712 TRP A CA 1
ATOM 1485 C C . TRP A 1 194 ? -45.090 46.351 17.419 1.00 55.52 712 TRP A C 1
ATOM 1486 O O . TRP A 1 194 ? -44.147 46.286 18.199 1.00 55.43 712 TRP A O 1
ATOM 1497 N N . GLN A 1 195 ? -46.093 45.483 17.435 1.00 55.09 713 GLN A N 1
ATOM 1498 C CA . GLN A 1 195 ? -46.076 44.327 18.333 1.00 54.86 713 GLN A CA 1
ATOM 1499 C C . GLN A 1 195 ? -44.915 43.404 17.997 1.00 54.24 713 GLN A C 1
ATOM 1500 O O . GLN A 1 195 ? -44.183 42.967 18.878 1.00 53.94 713 GLN A O 1
ATOM 1506 N N . ARG A 1 196 ? -44.769 43.110 16.712 1.00 53.77 714 ARG A N 1
ATOM 1507 C CA . ARG A 1 196 ? -43.707 42.242 16.232 1.00 53.57 714 ARG A CA 1
ATOM 1508 C C . ARG A 1 196 ? -42.344 42.806 16.607 1.00 53.11 714 ARG A C 1
ATOM 1509 O O . ARG A 1 196 ? -41.440 42.065 16.996 1.00 52.83 714 ARG A O 1
ATOM 1517 N N . PHE A 1 197 ? -42.220 44.126 16.508 1.00 52.81 715 PHE A N 1
ATOM 1518 C CA . PHE A 1 197 ? -40.992 44.828 16.859 1.00 52.70 715 PHE A CA 1
ATOM 1519 C C . PHE A 1 197 ? -40.718 44.698 18.360 1.00 52.03 715 PHE A C 1
ATOM 1520 O O . PHE A 1 197 ? -39.573 44.511 18.778 1.00 51.81 715 PHE A O 1
ATOM 1528 N N . TYR A 1 198 ? -41.775 44.773 19.163 1.00 51.26 716 TYR A N 1
ATOM 1529 C CA . TYR A 1 198 ? -41.669 44.496 20.594 1.00 50.78 716 TYR A CA 1
ATOM 1530 C C . TYR A 1 198 ? -41.212 43.049 20.838 1.00 50.51 716 TYR A C 1
ATOM 1531 O O . TYR A 1 198 ? -40.305 42.802 21.636 1.00 50.45 716 TYR A O 1
ATOM 1540 N N . GLN A 1 199 ? -41.844 42.107 20.140 1.00 50.02 717 GLN A N 1
ATOM 1541 C CA . GLN A 1 199 ? -41.544 40.685 20.291 1.00 49.72 717 GLN A CA 1
ATOM 1542 C C . GLN A 1 199 ? -40.107 40.333 19.892 1.00 49.05 717 GLN A C 1
ATOM 1543 O O . GLN A 1 199 ? -39.419 39.622 20.615 1.00 48.83 717 GLN A O 1
ATOM 1549 N N . LEU A 1 200 ? -39.661 40.831 18.743 1.00 48.44 718 LEU A N 1
ATOM 1550 C CA . LEU A 1 200 ? -38.330 40.507 18.244 1.00 47.92 718 LEU A CA 1
ATOM 1551 C C . LEU A 1 200 ? -37.222 41.076 19.138 1.00 47.87 718 LEU A C 1
ATOM 1552 O O . LEU A 1 200 ? -36.187 40.433 19.334 1.00 48.18 718 LEU A O 1
ATOM 1557 N N . THR A 1 201 ? -37.432 42.271 19.683 1.00 47.57 719 THR A N 1
ATOM 1558 C CA . THR A 1 201 ? -36.448 42.875 20.590 1.00 47.29 719 THR A CA 1
ATOM 1559 C C . THR A 1 201 ? -36.481 42.209 21.966 1.00 47.29 719 THR A C 1
ATOM 1560 O O . THR A 1 201 ? -35.487 42.202 22.679 1.00 47.49 719 THR A O 1
ATOM 1564 N N . LYS A 1 202 ? -37.626 41.644 22.329 1.00 47.29 720 LYS A N 1
ATOM 1565 C CA . LYS A 1 202 ? -37.745 40.860 23.554 1.00 47.29 720 LYS A CA 1
ATOM 1566 C C . LYS A 1 202 ? -36.951 39.549 23.425 1.00 46.90 720 LYS A C 1
ATOM 1567 O O . LYS A 1 202 ? -36.368 39.062 24.397 1.00 46.65 720 LYS A O 1
ATOM 1573 N N . LEU A 1 203 ? -36.919 38.994 22.216 1.00 46.57 721 LEU A N 1
ATOM 1574 C CA . LEU A 1 203 ? -36.103 37.813 21.936 1.00 46.34 721 LEU A CA 1
ATOM 1575 C C . LEU A 1 203 ? -34.605 38.129 22.035 1.00 46.38 721 LEU A C 1
ATOM 1576 O O . LEU A 1 203 ? -33.844 37.326 22.577 1.00 46.48 721 LEU A O 1
ATOM 1581 N N . LEU A 1 204 ? -34.184 39.287 21.521 1.00 46.26 722 LEU A N 1
ATOM 1582 C CA . LEU A 1 204 ? -32.777 39.698 21.612 1.00 46.01 722 LEU A CA 1
ATOM 1583 C C . LEU A 1 204 ? -32.352 39.864 23.069 1.00 46.22 722 LEU A C 1
ATOM 1584 O O . LEU A 1 204 ? -31.242 39.495 23.436 1.00 46.16 722 LEU A O 1
ATOM 1589 N N . ASP A 1 205 ? -33.237 40.415 23.896 1.00 46.63 723 ASP A N 1
ATOM 1590 C CA . ASP A 1 205 ? -32.988 40.517 25.336 1.00 47.03 723 ASP A CA 1
ATOM 1591 C C . ASP A 1 205 ? -32.803 39.148 25.967 1.00 47.37 723 ASP A C 1
ATOM 1592 O O . ASP A 1 205 ? -31.940 38.967 26.825 1.00 47.34 723 ASP A O 1
ATOM 1597 N N . SER A 1 206 ? -33.625 38.188 25.546 1.00 47.95 724 SER A N 1
ATOM 1598 C CA . SER A 1 206 ? -33.570 36.838 26.099 1.00 48.37 724 SER A CA 1
ATOM 1599 C C . SER A 1 206 ? -32.276 36.082 25.735 1.00 48.59 724 SER A C 1
ATOM 1600 O O . SER A 1 206 ? -31.991 35.042 26.328 1.00 48.40 724 SER A O 1
ATOM 1603 N N . MET A 1 207 ? -31.498 36.604 24.781 1.00 49.05 725 MET A N 1
ATOM 1604 C CA . MET A 1 207 ? -30.223 35.985 24.393 1.00 49.49 725 MET A CA 1
ATOM 1605 C C . MET A 1 207 ? -29.137 36.146 25.453 1.00 50.14 725 MET A C 1
ATOM 1606 O O . MET A 1 207 ? -28.225 35.330 25.526 1.00 50.38 725 MET A O 1
ATOM 1611 N N . HIS A 1 208 ? -29.236 37.183 26.278 1.00 50.91 726 HIS A N 1
ATOM 1612 C CA . HIS A 1 208 ? -28.310 37.356 27.392 1.00 51.44 726 HIS A CA 1
ATOM 1613 C C . HIS A 1 208 ? -28.325 36.137 28.324 1.00 52.24 726 HIS A C 1
ATOM 1614 O O . HIS A 1 208 ? -27.272 35.613 28.680 1.00 52.29 726 HIS A O 1
ATOM 1621 N N . GLU A 1 209 ? -29.520 35.689 28.708 1.00 53.25 727 GLU A N 1
ATOM 1622 C CA . GLU A 1 209 ? -29.669 34.527 29.587 1.00 54.16 727 GLU A CA 1
ATOM 1623 C C . GLU A 1 209 ? -29.171 33.253 28.910 1.00 54.20 727 GLU A C 1
ATOM 1624 O O . GLU A 1 209 ? -28.478 32.452 29.528 1.00 54.52 727 GLU A O 1
ATOM 1630 N N . VAL A 1 210 ? -29.528 33.068 27.644 1.00 54.36 728 VAL A N 1
ATOM 1631 C CA . VAL A 1 210 ? -29.034 31.938 26.868 1.00 54.30 728 VAL A CA 1
ATOM 1632 C C . VAL A 1 210 ? -27.514 31.913 26.885 1.00 54.62 728 VAL A C 1
ATOM 1633 O O . VAL A 1 210 ? -26.908 30.914 27.259 1.00 54.90 728 VAL A O 1
ATOM 1637 N N . VAL A 1 211 ? -26.905 33.027 26.493 1.00 54.89 729 VAL A N 1
ATOM 1638 C CA . VAL A 1 211 ? -25.450 33.117 26.373 1.00 54.88 729 VAL A CA 1
ATOM 1639 C C . VAL A 1 211 ? -24.752 32.969 27.726 1.00 55.40 729 VAL A C 1
ATOM 1640 O O . VAL A 1 211 ? -23.736 32.277 27.830 1.00 55.48 729 VAL A O 1
ATOM 1644 N N . GLU A 1 212 ? -25.303 33.605 28.756 1.00 55.77 730 GLU A N 1
ATOM 1645 C CA . GLU A 1 212 ? -24.795 33.466 30.126 1.00 56.30 730 GLU A CA 1
ATOM 1646 C C . GLU A 1 212 ? -24.675 31.989 30.532 1.00 55.97 730 GLU A C 1
ATOM 1647 O O . GLU A 1 212 ? -23.698 31.600 31.170 1.00 55.82 730 GLU A O 1
ATOM 1653 N N . ASN A 1 213 ? -25.668 31.179 30.147 1.00 55.87 731 ASN A N 1
ATOM 1654 C CA . ASN A 1 213 ? -25.632 29.718 30.345 1.00 55.64 731 ASN A CA 1
ATOM 1655 C C . ASN A 1 213 ? -24.505 29.049 29.561 1.00 55.45 731 ASN A C 1
ATOM 1656 O O . ASN A 1 213 ? -23.697 28.298 30.122 1.00 55.35 731 ASN A O 1
ATOM 1661 N N . LEU A 1 214 ? -24.468 29.330 28.260 1.00 55.15 732 LEU A N 1
ATOM 1662 C CA . LEU A 1 214 ? -23.466 28.762 27.358 1.00 55.02 732 LEU A CA 1
ATOM 1663 C C . LEU A 1 214 ? -22.035 29.119 27.762 1.00 55.09 732 LEU A C 1
ATOM 1664 O O . LEU A 1 214 ? -21.140 28.284 27.694 1.00 55.01 732 LEU A O 1
ATOM 1669 N N . LEU A 1 215 ? -21.825 30.361 28.180 1.00 55.42 733 LEU A N 1
ATOM 1670 C CA . LEU A 1 215 ? -20.504 30.808 28.607 1.00 55.69 733 LEU A CA 1
ATOM 1671 C C . LEU A 1 215 ? -20.056 30.123 29.895 1.00 55.96 733 LEU A C 1
ATOM 1672 O O . LEU A 1 215 ? -18.906 29.709 30.003 1.00 55.84 733 LEU A O 1
ATOM 1677 N N . ASN A 1 216 ? -20.953 30.005 30.870 1.00 56.41 734 ASN A N 1
ATOM 1678 C CA . ASN A 1 216 ? -20.604 29.337 32.129 1.00 56.98 734 ASN A CA 1
ATOM 1679 C C . ASN A 1 216 ? -20.167 27.888 31.899 1.00 57.09 734 ASN A C 1
ATOM 1680 O O . ASN A 1 216 ? -19.243 27.410 32.552 1.00 57.20 734 ASN A O 1
ATOM 1685 N N . TYR A 1 217 ? -20.821 27.200 30.965 1.00 57.24 735 TYR A N 1
ATOM 1686 C CA . TYR A 1 217 ? -20.402 25.857 30.577 1.00 57.36 735 TYR A CA 1
ATOM 1687 C C . TYR A 1 217 ? -19.039 25.884 29.902 1.00 57.56 735 TYR A C 1
ATOM 1688 O O . TYR A 1 217 ? -18.137 25.125 30.268 1.00 57.59 735 TYR A O 1
ATOM 1697 N N . CYS A 1 218 ? -18.912 26.745 28.897 1.00 57.80 736 CYS A N 1
ATOM 1698 C CA . CYS A 1 218 ? -17.678 26.878 28.133 1.00 57.97 736 CYS A CA 1
ATOM 1699 C C . CYS A 1 218 ? -16.477 27.171 29.032 1.00 58.04 736 CYS A C 1
ATOM 1700 O O . CYS A 1 218 ? -15.410 26.582 28.869 1.00 57.83 736 CYS A O 1
ATOM 1703 N N . PHE A 1 219 ? -16.661 28.076 29.985 1.00 58.25 737 PHE A N 1
ATOM 1704 C CA . PHE A 1 219 ? -15.580 28.449 30.889 1.00 58.58 737 PHE A CA 1
ATOM 1705 C C . PHE A 1 219 ? -15.252 27.320 31.856 1.00 58.80 737 PHE A C 1
ATOM 1706 O O . PHE A 1 219 ? -14.086 26.993 32.049 1.00 58.77 737 PHE A O 1
ATOM 1714 N N . GLN A 1 220 ? -16.284 26.728 32.448 1.00 59.27 738 GLN A N 1
ATOM 1715 C CA . GLN A 1 220 ? -16.124 25.589 33.354 1.00 59.71 738 GLN A CA 1
ATOM 1716 C C . GLN A 1 220 ? -15.370 24.449 32.661 1.00 60.09 738 GLN A C 1
ATOM 1717 O O . GLN A 1 220 ? -14.485 23.835 33.257 1.00 60.13 738 GLN A O 1
ATOM 1720 N N . THR A 1 221 ? -15.725 24.184 31.403 1.00 60.48 739 THR A N 1
ATOM 1721 C CA . THR A 1 221 ? -15.027 23.198 30.578 1.00 60.71 739 THR A CA 1
ATOM 1722 C C . THR A 1 221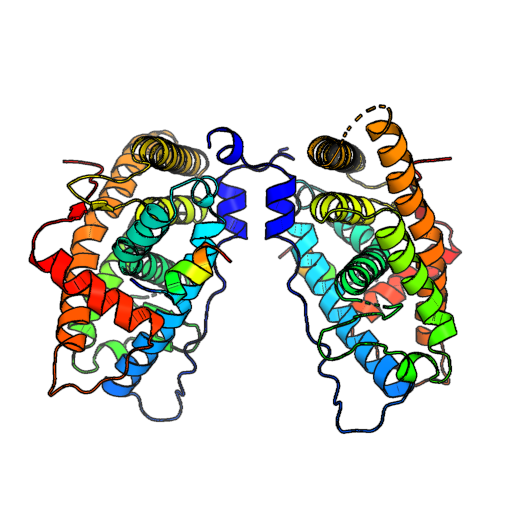 ? -13.569 23.601 30.378 1.00 61.26 739 THR A C 1
ATOM 1723 O O . THR A 1 221 ? -12.665 22.771 30.481 1.00 61.19 739 THR A O 1
ATOM 1727 N N . PHE A 1 222 ? -13.351 24.883 30.100 1.00 62.10 740 PHE A N 1
ATOM 1728 C CA . PHE A 1 222 ? -12.004 25.414 29.869 1.00 62.59 740 PHE A CA 1
ATOM 1729 C C . PHE A 1 222 ? -11.123 25.306 31.106 1.00 62.99 740 PHE A C 1
ATOM 1730 O O . PHE A 1 222 ? -9.940 25.002 30.996 1.00 62.92 740 PHE A O 1
ATOM 1738 N N . LEU A 1 223 ? -11.710 25.558 32.273 1.00 63.78 741 LEU A N 1
ATOM 1739 C CA . LEU A 1 223 ? -10.971 25.598 33.540 1.00 64.52 741 LEU A CA 1
ATOM 1740 C C . LEU A 1 223 ? -10.928 24.254 34.272 1.00 65.34 741 LEU A C 1
ATOM 1741 O O . LEU A 1 223 ? -10.364 24.160 35.361 1.00 65.30 741 LEU A O 1
ATOM 1746 N N . ASP A 1 224 ? -11.525 23.221 33.687 1.00 66.50 742 ASP A N 1
ATOM 1747 C CA . ASP A 1 224 ? -11.495 21.893 34.284 1.00 67.41 742 ASP A CA 1
ATOM 1748 C C . ASP A 1 224 ? -10.180 21.220 33.902 1.00 68.18 742 ASP A C 1
ATOM 1749 O O . ASP A 1 224 ? -9.901 21.018 32.716 1.00 68.49 742 ASP A O 1
ATOM 1754 N N . LYS A 1 225 ? -9.370 20.899 34.910 1.00 69.02 743 LYS A N 1
ATOM 1755 C CA . LYS A 1 225 ? -8.072 20.254 34.695 1.00 69.62 743 LYS A CA 1
ATOM 1756 C C . LYS A 1 225 ? -8.243 18.760 34.416 1.00 69.91 743 LYS A C 1
ATOM 1757 O O . LYS A 1 225 ? -7.541 18.198 33.579 1.00 70.14 743 LYS A O 1
ATOM 1763 N N . THR A 1 226 ? -9.194 18.134 35.108 1.00 70.38 744 THR A N 1
ATOM 1764 C CA . THR A 1 226 ? -9.516 16.719 34.904 1.00 70.75 744 THR A CA 1
ATOM 1765 C C . THR A 1 226 ? -10.226 16.456 33.566 1.00 71.18 744 THR A C 1
ATOM 1766 O O . THR A 1 226 ? -10.341 15.304 33.138 1.00 71.16 744 THR A O 1
ATOM 1770 N N . MET A 1 227 ? -10.706 17.523 32.919 1.00 71.67 745 MET A N 1
ATOM 1771 C CA . MET A 1 227 ? -11.413 17.423 31.641 1.00 71.81 745 MET A CA 1
ATOM 1772 C C . MET A 1 227 ? -10.459 17.068 30.504 1.00 71.92 745 MET A C 1
ATOM 1773 O O . MET A 1 227 ? -10.618 16.028 29.868 1.00 72.25 745 MET A O 1
ATOM 1775 N N . SER A 1 228 ? -9.475 17.932 30.258 1.00 71.90 746 SER A N 1
ATOM 1776 C CA . SER A 1 228 ? -8.495 17.734 29.177 1.00 71.86 746 SER A CA 1
ATOM 1777 C C . SER A 1 228 ? -9.139 17.640 27.781 1.00 71.63 746 SER A C 1
ATOM 1778 O O . SER A 1 228 ? -9.136 16.576 27.155 1.00 71.66 746 SER A O 1
ATOM 1780 N N . ILE A 1 229 ? -9.687 18.762 27.314 1.00 71.37 747 ILE A N 1
ATOM 1781 C CA . ILE A 1 229 ? -10.273 18.882 25.972 1.00 71.09 747 ILE A CA 1
ATOM 1782 C C . ILE A 1 229 ? -9.590 20.027 25.228 1.00 70.82 747 ILE A C 1
ATOM 1783 O O . ILE A 1 229 ? -9.317 21.074 25.817 1.00 70.76 747 ILE A O 1
ATOM 1785 N N . GLU A 1 230 ? -9.321 19.823 23.941 1.00 70.55 748 GLU A N 1
ATOM 1786 C CA . GLU A 1 230 ? -8.611 20.817 23.132 1.00 70.57 748 GLU A CA 1
ATOM 1787 C C . GLU A 1 230 ? -9.492 21.982 22.689 1.00 70.24 748 GLU A C 1
ATOM 1788 O O . GLU A 1 230 ? -10.594 21.771 22.180 1.00 70.21 748 GLU A O 1
ATOM 1794 N N . PHE A 1 231 ? -8.978 23.201 22.864 1.00 69.85 749 PHE A N 1
ATOM 1795 C CA . PHE A 1 231 ? -9.572 24.419 22.308 1.00 69.60 749 PHE A CA 1
ATOM 1796 C C . PHE A 1 231 ? -8.621 25.047 21.281 1.00 69.47 749 PHE A C 1
ATOM 1797 O O . PHE A 1 231 ? -7.402 24.987 21.451 1.00 69.46 749 PHE A O 1
ATOM 1805 N N . PRO A 1 232 ? -9.168 25.665 20.219 1.00 69.37 750 PRO A N 1
ATOM 1806 C CA . PRO A 1 232 ? -8.315 26.413 19.282 1.00 69.35 750 PRO A CA 1
ATOM 1807 C C . PRO A 1 232 ? -7.759 27.705 19.898 1.00 69.28 750 PRO A C 1
ATOM 1808 O O . PRO A 1 232 ? -8.412 28.309 20.746 1.00 69.09 750 PRO A O 1
ATOM 1812 N N . GLU A 1 233 ? -6.567 28.113 19.457 1.00 69.36 751 GLU A N 1
ATOM 1813 C CA . GLU A 1 233 ? -5.797 29.196 20.102 1.00 69.32 751 GLU A CA 1
ATOM 1814 C C . GLU A 1 233 ? -6.532 30.528 20.106 1.00 69.15 751 GLU A C 1
ATOM 1815 O O . GLU A 1 233 ? -6.729 31.137 21.161 1.00 69.16 751 GLU A O 1
ATOM 1821 N N . MET A 1 234 ? -6.914 30.977 18.913 1.00 68.99 752 MET A N 1
ATOM 1822 C CA . MET A 1 234 ? -7.746 32.161 18.743 1.00 68.74 752 MET A CA 1
ATOM 1823 C C . MET A 1 234 ? -8.797 32.211 19.850 1.00 68.26 752 MET A C 1
ATOM 1824 O O . MET A 1 234 ? -8.843 33.159 20.629 1.00 68.48 752 MET A O 1
ATOM 1829 N N . LEU A 1 235 ? -9.611 31.163 19.934 1.00 67.63 753 LEU A N 1
ATOM 1830 C CA . LEU A 1 235 ? -10.718 31.108 20.889 1.00 67.07 753 LEU A CA 1
ATOM 1831 C C . LEU A 1 235 ? -10.238 30.989 22.340 1.00 66.76 753 LEU A C 1
ATOM 1832 O O . LEU A 1 235 ? -10.861 31.542 23.246 1.00 66.67 753 LEU A O 1
ATOM 1837 N N . ALA A 1 236 ? -9.135 30.275 22.556 1.00 66.51 754 ALA A N 1
ATOM 1838 C CA . ALA A 1 236 ? -8.612 30.041 23.908 1.00 66.30 754 ALA A CA 1
ATOM 1839 C C . ALA A 1 236 ? -8.176 31.327 24.603 1.00 66.21 754 ALA A C 1
ATOM 1840 O O . ALA A 1 236 ? -8.379 31.477 25.805 1.00 66.28 754 ALA A O 1
ATOM 1842 N N . GLU A 1 237 ? -7.581 32.251 23.854 1.00 66.11 755 GLU A N 1
ATOM 1843 C CA . GLU A 1 237 ? -7.185 33.542 24.424 1.00 66.13 755 GLU A CA 1
ATOM 1844 C C . GLU A 1 237 ? -8.394 34.429 24.713 1.00 65.80 755 GLU A C 1
ATOM 1845 O O . GLU A 1 237 ? -8.427 35.135 25.722 1.00 65.57 755 GLU A O 1
ATOM 1851 N N . ILE A 1 238 ? -9.386 34.383 23.830 1.00 65.58 756 ILE A N 1
ATOM 1852 C CA . ILE A 1 238 ? -10.624 35.124 24.043 1.00 65.35 756 ILE A CA 1
ATOM 1853 C C . ILE A 1 238 ? -11.298 34.656 25.331 1.00 65.37 756 ILE A C 1
ATOM 1854 O O . ILE A 1 238 ? -11.812 35.475 26.088 1.00 65.55 756 ILE A O 1
ATOM 1859 N N . ILE A 1 239 ? -11.269 33.350 25.586 1.00 65.29 757 ILE A N 1
ATOM 1860 C CA . ILE A 1 239 ? -11.803 32.787 26.830 1.00 65.31 757 ILE A CA 1
ATOM 1861 C C . ILE A 1 239 ? -10.927 33.146 28.041 1.00 65.72 757 ILE A C 1
ATOM 1862 O O . ILE A 1 239 ? -11.435 33.530 29.093 1.00 65.84 757 ILE A O 1
ATOM 1867 N N . THR A 1 240 ? -9.612 33.020 27.887 1.00 66.13 758 THR A N 1
ATOM 1868 C CA . THR A 1 240 ? -8.666 33.410 28.936 1.00 66.40 758 THR A CA 1
ATOM 1869 C C . THR A 1 240 ? -8.803 34.894 29.305 1.00 66.68 758 THR A C 1
ATOM 1870 O O . THR A 1 240 ? -8.764 35.255 30.483 1.00 66.61 758 THR A O 1
ATOM 1874 N N . ASN A 1 241 ? -8.969 35.744 28.297 1.00 67.07 759 ASN A N 1
ATOM 1875 C CA . ASN A 1 241 ? -9.128 37.181 28.519 1.00 67.62 759 ASN A CA 1
ATOM 1876 C C . ASN A 1 241 ? -10.473 37.508 29.180 1.00 67.93 759 ASN A C 1
ATOM 1877 O O . ASN A 1 241 ? -10.536 38.332 30.095 1.00 68.01 759 ASN A O 1
ATOM 1882 N N . GLN A 1 242 ? -11.540 36.842 28.732 1.00 68.32 760 GLN A N 1
ATOM 1883 C CA . GLN A 1 242 ? -12.906 37.180 29.157 1.00 68.51 760 GLN A CA 1
ATOM 1884 C C . GLN A 1 242 ? -13.343 36.605 30.502 1.00 68.72 760 GLN A C 1
ATOM 1885 O O . GLN A 1 242 ? -14.254 37.148 31.121 1.00 68.79 760 GLN A O 1
ATOM 1891 N N . ILE A 1 243 ? -12.723 35.516 30.946 1.00 68.97 761 ILE A N 1
ATOM 1892 C CA . ILE A 1 243 ? -13.118 34.877 32.207 1.00 69.30 761 ILE A CA 1
ATOM 1893 C C . ILE A 1 243 ? -13.042 35.817 33.424 1.00 70.03 761 ILE A C 1
ATOM 1894 O O . ILE A 1 243 ? -14.025 35.934 34.160 1.00 70.07 761 ILE A O 1
ATOM 1899 N N . PRO A 1 244 ? -11.888 36.487 33.642 1.00 70.87 762 PRO A N 1
ATOM 1900 C CA . PRO A 1 244 ? -11.787 37.519 34.688 1.00 71.50 762 PRO A CA 1
ATOM 1901 C C . PRO A 1 244 ? -12.888 38.588 34.651 1.00 72.14 762 PRO A C 1
ATOM 1902 O O . PRO A 1 244 ? -13.404 38.980 35.700 1.00 72.25 762 PRO A O 1
ATOM 1906 N N . LYS A 1 245 ? -13.232 39.051 33.452 1.00 72.97 763 LYS A N 1
ATOM 1907 C CA . LYS A 1 245 ? -14.248 40.092 33.282 1.00 73.67 763 LYS A CA 1
ATOM 1908 C C . LYS A 1 245 ? -15.630 39.625 33.739 1.00 74.23 763 LYS A C 1
ATOM 1909 O O . LYS A 1 245 ? -16.250 40.264 34.591 1.00 74.62 763 LYS A O 1
ATOM 1915 N N . TYR A 1 246 ? -16.093 38.503 33.191 1.00 74.76 764 TYR A N 1
ATOM 1916 C CA . TYR A 1 246 ? -17.424 37.965 33.514 1.00 75.16 764 TYR A CA 1
ATOM 1917 C C . TYR A 1 246 ? -17.601 37.575 34.985 1.00 75.26 764 TYR A C 1
ATOM 1918 O O . TYR A 1 246 ? -18.735 37.435 35.455 1.00 75.48 764 TYR A O 1
ATOM 1927 N N . SER A 1 247 ? -16.489 37.390 35.697 1.00 75.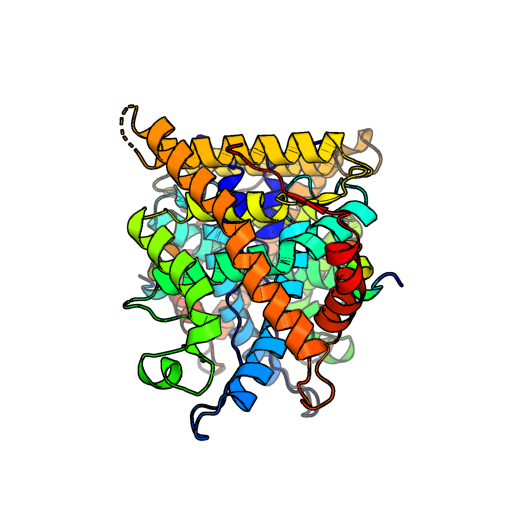20 765 SER A N 1
ATOM 1928 C CA . SER A 1 247 ? -16.516 37.158 37.143 1.00 75.10 765 SER A CA 1
ATOM 1929 C C . SER A 1 247 ? -16.651 38.481 37.906 1.00 74.92 765 SER A C 1
ATOM 1930 O O . SER A 1 247 ? -17.519 38.613 38.771 1.00 74.85 765 SER A O 1
ATOM 1932 N N . ASN A 1 248 ? -15.798 39.453 37.572 1.00 74.69 766 ASN A N 1
ATOM 1933 C CA . ASN A 1 248 ? -15.726 40.727 38.298 1.00 74.46 766 ASN A CA 1
ATOM 1934 C C . ASN A 1 248 ? -17.044 41.501 38.262 1.00 74.28 766 ASN A C 1
ATOM 1935 O O . ASN A 1 248 ? -17.731 41.614 39.286 1.00 74.50 766 ASN A O 1
ATOM 1937 N N . GLY A 1 249 ? -17.388 42.024 37.083 1.00 73.75 767 GLY A N 1
ATOM 1938 C CA . GLY A 1 249 ? -18.594 42.846 36.888 1.00 73.18 767 GLY A CA 1
ATOM 1939 C C . GLY A 1 249 ? -18.332 44.102 36.070 1.00 72.73 767 GLY A C 1
ATOM 1940 O O . GLY A 1 249 ? -18.831 45.179 36.399 1.00 72.56 767 GLY A O 1
ATOM 1941 N N . ASN A 1 250 ? -17.564 43.950 34.988 1.00 72.19 768 ASN A N 1
ATOM 1942 C CA . ASN A 1 250 ? -17.124 45.064 34.144 1.00 71.57 768 ASN A CA 1
ATOM 1943 C C . ASN A 1 250 ? -17.933 45.176 32.844 1.00 70.89 768 ASN A C 1
ATOM 1944 O O . ASN A 1 250 ? -17.689 46.080 32.042 1.00 70.91 768 ASN A O 1
ATOM 1946 N N . ILE A 1 251 ? -18.893 44.269 32.648 1.00 70.02 769 ILE A N 1
ATOM 1947 C CA . ILE A 1 251 ? -19.717 44.235 31.434 1.00 69.24 769 ILE A CA 1
ATOM 1948 C C . ILE A 1 251 ? -21.127 44.766 31.686 1.00 68.53 769 ILE A C 1
ATOM 1949 O O . ILE A 1 251 ? -21.738 44.465 32.711 1.00 68.50 769 ILE A O 1
ATOM 1954 N N . LYS A 1 252 ? -21.635 45.541 30.731 1.00 67.69 770 LYS A N 1
ATOM 1955 C CA . LYS A 1 252 ? -22.981 46.102 30.790 1.00 67.01 770 LYS A CA 1
ATOM 1956 C C . LYS A 1 252 ? -23.822 45.529 29.649 1.00 66.33 770 LYS A C 1
ATOM 1957 O O . LYS A 1 252 ? -23.544 45.782 28.473 1.00 66.23 770 LYS A O 1
ATOM 1963 N N . LYS A 1 253 ? -24.846 44.758 30.005 1.00 65.48 771 LYS A N 1
ATOM 1964 C CA . LYS A 1 253 ? -25.741 44.145 29.025 1.00 64.90 771 LYS A CA 1
ATOM 1965 C C . LYS A 1 253 ? -26.791 45.139 28.551 1.00 64.42 771 LYS A C 1
ATOM 1966 O O . LYS A 1 253 ? -27.630 45.578 29.331 1.00 64.46 771 LYS A O 1
ATOM 1972 N N . LEU A 1 254 ? -26.746 45.496 27.271 1.00 63.93 772 LEU A N 1
ATOM 1973 C CA . LEU A 1 254 ? -27.714 46.436 26.707 1.00 63.61 772 LEU A CA 1
ATOM 1974 C C . LEU A 1 254 ? -29.077 45.769 26.510 1.00 63.38 772 LEU A C 1
ATOM 1975 O O . LEU A 1 254 ? -29.215 44.838 25.713 1.00 63.33 772 LEU A O 1
ATOM 1980 N N . LEU A 1 255 ? -30.075 46.253 27.245 1.00 63.15 773 LEU A N 1
ATOM 1981 C CA . LEU A 1 255 ? -31.438 45.729 27.162 1.00 62.89 773 LEU A CA 1
ATOM 1982 C C . LEU A 1 255 ? -32.315 46.631 26.307 1.00 62.61 773 LEU A C 1
ATOM 1983 O O . LEU A 1 255 ? -32.177 47.843 26.343 1.00 62.62 773 LEU A O 1
ATOM 1988 N N . PHE A 1 256 ? -33.206 46.028 25.531 1.00 62.46 774 PHE A N 1
ATOM 1989 C CA . PHE A 1 256 ? -34.210 46.775 24.777 1.00 62.46 774 PHE A CA 1
ATOM 1990 C C . PHE A 1 256 ? -35.403 47.158 25.646 1.00 62.83 774 PHE A C 1
ATOM 1991 O O . PHE A 1 256 ? -36.006 48.208 25.438 1.00 62.51 774 PHE A O 1
ATOM 1999 N N . HIS A 1 257 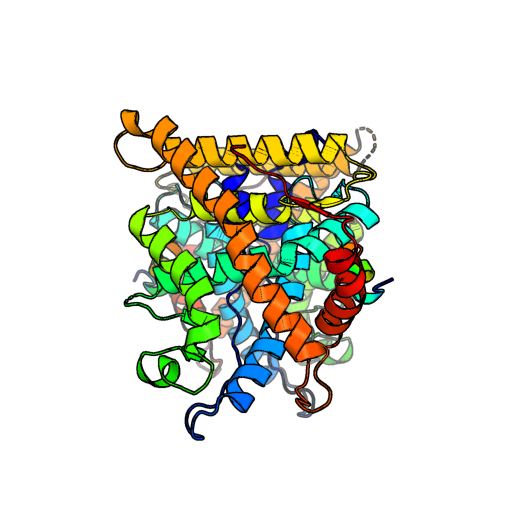? -35.746 46.292 26.599 1.00 63.42 775 HIS A N 1
ATOM 2000 C CA . HIS A 1 257 ? -36.857 46.531 27.518 1.00 63.98 775 HIS A CA 1
ATOM 2001 C C . HIS A 1 257 ? -36.416 46.248 28.947 1.00 64.72 775 HIS A C 1
ATOM 2002 O O . HIS A 1 257 ? -36.067 45.114 29.280 1.00 64.95 775 HIS A O 1
ATOM 2009 N N . GLN A 1 258 ? -36.435 47.275 29.793 1.00 65.59 776 GLN A N 1
ATOM 2010 C CA . GLN A 1 258 ? -36.039 47.113 31.198 1.00 66.18 776 GLN A CA 1
ATOM 2011 C C . GLN A 1 258 ? -37.066 46.250 31.942 1.00 66.17 776 GLN A C 1
ATOM 2012 O O . GLN A 1 258 ? -38.259 46.549 31.939 1.00 66.26 776 GLN A O 1
ATOM 2018 C CA . GLU B 2 2 ? -3.776 41.492 24.404 1.00 68.08 741 GLU H CA 1
ATOM 2019 C C . GLU B 2 2 ? -3.664 40.449 23.300 1.00 67.44 741 GLU H C 1
ATOM 2020 O O . GLU B 2 2 ? -2.579 39.928 23.045 1.00 67.58 741 GLU H O 1
ATOM 2026 N N . ASN B 2 3 ? -4.789 40.157 22.647 1.00 66.84 742 ASN H N 1
ATOM 2027 C CA . ASN B 2 3 ? -4.861 39.093 21.636 1.00 66.33 742 ASN H CA 1
ATOM 2028 C C . ASN B 2 3 ? -4.369 39.556 20.263 1.00 65.43 742 ASN H C 1
ATOM 2029 O O . ASN B 2 3 ? -5.131 40.110 19.466 1.00 65.38 742 ASN H O 1
ATOM 2034 N N . ALA B 2 4 ? -3.094 39.287 19.993 1.00 64.42 743 ALA H N 1
ATOM 2035 C CA . ALA B 2 4 ? -2.406 39.801 18.812 1.00 63.58 743 ALA H CA 1
ATOM 2036 C C . ALA B 2 4 ? -3.076 39.388 17.506 1.00 62.78 743 ALA H C 1
ATOM 2037 O O . ALA B 2 4 ? -3.151 40.182 16.564 1.00 62.58 743 ALA H O 1
ATOM 2039 N N . LEU B 2 5 ? -3.561 38.151 17.453 1.00 62.04 744 LEU H N 1
ATOM 2040 C CA . LEU B 2 5 ? -4.168 37.624 16.233 1.00 61.49 744 LEU H CA 1
ATOM 2041 C C . LEU B 2 5 ? -5.524 38.271 15.975 1.00 60.92 744 LEU H C 1
ATOM 2042 O O . LEU B 2 5 ? -5.829 38.642 14.836 1.00 60.69 744 LEU H O 1
ATOM 2047 N N . LEU B 2 6 ? -6.333 38.400 17.026 1.00 60.21 745 LEU H N 1
ATOM 2048 C CA . LEU B 2 6 ? -7.608 39.099 16.908 1.00 59.74 745 LEU H CA 1
ATOM 2049 C C . LEU B 2 6 ? -7.350 40.493 16.346 1.00 59.63 745 LEU H C 1
ATOM 2050 O O . LEU B 2 6 ? -7.921 40.865 15.318 1.00 59.28 745 LEU H O 1
ATOM 2055 N N . ARG B 2 7 ? -6.458 41.239 16.999 1.00 59.62 746 ARG H N 1
ATOM 2056 C CA . ARG B 2 7 ? -6.082 42.589 16.542 1.00 59.82 746 ARG H CA 1
ATOM 2057 C C . ARG B 2 7 ? -5.639 42.594 15.078 1.00 59.21 746 ARG H C 1
ATOM 2058 O O . ARG B 2 7 ? -6.049 43.459 14.306 1.00 59.20 746 ARG H O 1
ATOM 2066 N N . TYR B 2 8 ? -4.813 41.624 14.705 1.00 58.88 747 TYR H N 1
ATOM 2067 C CA . TYR B 2 8 ? -4.330 41.525 13.331 1.00 58.77 747 TYR H CA 1
ATOM 2068 C C . TYR B 2 8 ? -5.484 41.374 12.338 1.00 58.68 747 TYR H C 1
ATOM 2069 O O . TYR B 2 8 ? -5.555 42.114 11.365 1.00 58.59 747 TYR H O 1
ATOM 2078 N N . LEU B 2 9 ? -6.386 40.432 12.595 1.00 58.89 748 LEU H N 1
ATOM 2079 C CA . LEU B 2 9 ? -7.488 40.140 11.664 1.00 59.15 748 LEU H CA 1
ATOM 2080 C C . LEU B 2 9 ? -8.423 41.337 11.467 1.00 59.58 748 LEU H C 1
ATOM 2081 O O . LEU B 2 9 ? -8.908 41.587 10.360 1.00 59.40 748 LEU H O 1
ATOM 2086 N N . LEU B 2 10 ? -8.657 42.081 12.541 1.00 60.18 749 LEU H N 1
ATOM 2087 C CA . LEU B 2 10 ? -9.426 43.315 12.459 1.00 60.73 749 LEU H CA 1
ATOM 2088 C C . LEU B 2 10 ? -8.711 44.344 11.594 1.00 61.56 749 LEU H C 1
ATOM 2089 O O . LEU B 2 10 ? -9.311 44.907 10.680 1.00 61.63 749 LEU H O 1
ATOM 2094 N N . ASP B 2 11 ? -7.422 44.551 11.864 1.00 62.49 750 ASP H N 1
ATOM 2095 C CA . ASP B 2 11 ? -6.639 45.603 11.205 1.00 63.20 750 ASP H CA 1
ATOM 2096 C C . ASP B 2 11 ? -6.160 45.233 9.785 1.00 63.41 750 ASP H C 1
ATOM 2097 O O . ASP B 2 11 ? -5.996 46.109 8.938 1.00 63.24 750 ASP H O 1
ATOM 2102 N N . LYS B 2 12 ? -5.926 43.946 9.539 1.00 63.84 751 LYS H N 1
ATOM 2103 C CA . LYS B 2 12 ? -5.579 43.454 8.199 1.00 64.06 751 LYS H CA 1
ATOM 2104 C C . LYS B 2 12 ? -5.840 41.946 8.069 1.00 64.27 751 LYS H C 1
ATOM 2105 O O . LYS B 2 12 ? -6.308 41.438 7.047 1.00 64.47 751 LYS H O 1
ATOM 2108 N N . THR C 1 6 ? -17.625 57.890 9.297 1.00 83.16 524 THR B N 1
ATOM 2109 C CA . THR C 1 6 ? -18.618 57.590 10.369 1.00 83.10 524 THR B CA 1
ATOM 2110 C C . THR C 1 6 ? -20.043 57.587 9.801 1.00 83.03 524 THR B C 1
ATOM 2111 O O . THR C 1 6 ? -20.564 56.526 9.435 1.00 83.16 524 THR B O 1
ATOM 2113 N N . LEU C 1 7 ? -20.656 58.773 9.718 1.00 82.69 525 LEU B N 1
ATOM 2114 C CA . LEU C 1 7 ? -22.015 58.930 9.185 1.00 82.36 525 LEU B CA 1
ATOM 2115 C C . LEU C 1 7 ? -22.143 58.545 7.699 1.00 81.98 525 LEU B C 1
ATOM 2116 O O . LEU C 1 7 ? -23.149 57.940 7.310 1.00 82.07 525 LEU B O 1
ATOM 2118 N N . PRO C 1 8 ? -21.140 58.903 6.862 1.00 81.40 526 PRO B N 1
ATOM 2119 C CA . PRO C 1 8 ? -21.202 58.525 5.436 1.00 80.90 526 PRO B CA 1
ATOM 2120 C C . PRO C 1 8 ? -21.150 57.014 5.182 1.00 80.22 526 PRO B C 1
ATOM 2121 O O . PRO C 1 8 ? -21.829 56.519 4.281 1.00 80.15 526 PRO B O 1
ATOM 2125 N N . GLN C 1 9 ? -20.351 56.299 5.971 1.00 79.44 527 GLN B N 1
ATOM 2126 C CA . GLN C 1 9 ? -20.201 54.852 5.814 1.00 78.83 527 GLN B CA 1
ATOM 2127 C C . GLN C 1 9 ? -21.499 54.088 6.118 1.00 78.22 527 GLN B C 1
ATOM 2128 O O . GLN C 1 9 ? -21.745 53.032 5.530 1.00 78.33 527 GLN B O 1
ATOM 2130 N N . LEU C 1 10 ? -22.327 54.624 7.018 1.00 77.27 528 LEU B N 1
ATOM 2131 C CA . LEU C 1 10 ? -23.584 53.966 7.407 1.00 76.39 528 LEU B CA 1
ATOM 2132 C C . LEU C 1 10 ? -24.646 53.966 6.302 1.00 75.66 528 LEU B C 1
ATOM 2133 O O . LEU C 1 10 ? -25.552 53.132 6.324 1.00 75.75 528 LEU B O 1
ATOM 2138 N N . THR C 1 11 ? -24.551 54.905 5.360 1.00 74.62 529 THR B N 1
ATOM 2139 C CA . THR C 1 11 ? -25.340 54.843 4.124 1.00 73.72 529 THR B CA 1
ATOM 2140 C C . THR C 1 11 ? -24.404 54.296 3.047 1.00 72.46 529 THR B C 1
ATOM 2141 O O . THR C 1 11 ? -23.652 55.054 2.441 1.00 72.29 529 THR B O 1
ATOM 2145 N N . PRO C 1 12 ? -24.446 52.970 2.810 1.00 70.99 530 PRO B N 1
ATOM 2146 C CA . PRO C 1 12 ? -23.398 52.281 2.055 1.00 70.03 530 PRO B CA 1
ATOM 2147 C C . PRO C 1 12 ? -23.317 52.673 0.580 1.00 69.00 530 PRO B C 1
ATOM 2148 O O . PRO C 1 12 ? -24.339 52.809 -0.090 1.00 68.77 530 PRO B O 1
ATOM 2152 N N . THR C 1 13 ? -22.092 52.845 0.092 1.00 67.94 531 THR B N 1
ATOM 2153 C CA . THR C 1 13 ? -21.848 53.218 -1.294 1.00 67.02 531 THR B CA 1
ATOM 2154 C C . THR C 1 13 ? -22.066 52.027 -2.204 1.00 66.10 531 THR B C 1
ATOM 2155 O O . THR C 1 13 ? -21.984 50.878 -1.777 1.00 66.12 531 THR B O 1
ATOM 2159 N N . LEU C 1 14 ? -22.323 52.320 -3.470 1.00 65.05 532 LEU B N 1
ATOM 2160 C CA . LEU C 1 14 ? -22.517 51.295 -4.481 1.00 64.23 532 LEU B CA 1
ATOM 2161 C C . LEU C 1 14 ? -21.212 50.549 -4.748 1.00 63.71 532 LEU B C 1
ATOM 2162 O O . LEU C 1 14 ? -21.229 49.359 -5.050 1.00 63.51 532 LEU B O 1
ATOM 2167 N N . VAL C 1 15 ? -20.086 51.251 -4.612 1.00 63.12 533 VAL B N 1
ATOM 2168 C CA . VAL C 1 15 ? -18.758 50.663 -4.815 1.00 62.49 533 VAL B CA 1
ATOM 2169 C C . VAL C 1 15 ? -18.326 49.742 -3.668 1.00 62.17 533 VAL B C 1
ATOM 2170 O O . VAL C 1 15 ? -17.585 48.783 -3.891 1.00 62.40 533 VAL B O 1
ATOM 2174 N N . SER C 1 16 ? -18.767 50.040 -2.447 1.00 61.70 534 SER B N 1
ATOM 2175 C CA . SER C 1 16 ? -18.453 49.199 -1.286 1.00 61.44 534 SER B CA 1
ATOM 2176 C C . SER C 1 16 ? -19.183 47.857 -1.373 1.00 61.13 534 SER B C 1
ATOM 2177 O O . SER C 1 16 ? -18.705 46.841 -0.854 1.00 61.01 534 SER B O 1
ATOM 2180 N N . LEU C 1 17 ? -20.345 47.872 -2.026 1.00 60.62 535 LEU B N 1
ATOM 2181 C CA . LEU C 1 17 ? -21.083 46.655 -2.338 1.00 60.36 535 LEU B CA 1
ATOM 2182 C C . LEU C 1 17 ? -20.302 45.821 -3.347 1.00 60.09 535 LEU B C 1
ATOM 2183 O O . LEU C 1 17 ? -20.174 44.610 -3.182 1.00 60.12 535 LEU B O 1
ATOM 2188 N N . LEU C 1 18 ? -19.769 46.474 -4.379 1.00 59.83 536 LEU B N 1
ATOM 2189 C CA . LEU C 1 18 ? -18.981 45.784 -5.403 1.00 59.73 536 LEU B CA 1
ATOM 2190 C C . LEU C 1 18 ? -17.782 45.046 -4.800 1.00 59.76 536 LEU B C 1
ATOM 2191 O O . LEU C 1 18 ? -17.481 43.921 -5.207 1.00 59.56 536 LEU B O 1
ATOM 2196 N N . GLU C 1 19 ? -17.115 45.684 -3.833 1.00 59.75 537 GLU B N 1
ATOM 2197 C CA . GLU C 1 19 ? -15.991 45.070 -3.110 1.00 59.82 537 GLU B CA 1
ATOM 2198 C C . GLU C 1 19 ? -16.391 43.756 -2.471 1.00 59.34 537 GLU B C 1
ATOM 2199 O O . GLU C 1 19 ? -15.666 42.771 -2.564 1.00 59.29 537 GLU B O 1
ATOM 2205 N N . VAL C 1 20 ? -17.544 43.746 -1.818 1.00 59.01 538 VAL B N 1
ATOM 2206 C CA . VAL C 1 20 ? -17.973 42.568 -1.076 1.00 58.69 538 VAL B CA 1
ATOM 2207 C C . VAL C 1 20 ? -18.345 41.421 -2.007 1.00 58.39 538 VAL B C 1
ATOM 2208 O O . VAL C 1 20 ? -18.019 40.267 -1.722 1.00 58.54 538 VAL B O 1
ATOM 2212 N N . ILE C 1 21 ? -19.008 41.736 -3.119 1.00 58.07 539 ILE B N 1
ATOM 2213 C CA . ILE C 1 21 ? -19.461 40.708 -4.067 1.00 57.78 539 ILE B CA 1
ATOM 2214 C C . ILE C 1 21 ? -18.393 40.244 -5.063 1.00 57.73 539 ILE B C 1
ATOM 2215 O O . ILE C 1 21 ? -18.667 39.376 -5.892 1.00 57.68 539 ILE B O 1
ATOM 2220 N N . GLU C 1 22 ? -17.188 40.813 -4.985 1.00 57.80 540 GLU B N 1
ATOM 2221 C CA . GLU C 1 22 ? -16.101 40.453 -5.895 1.00 57.75 540 GLU B CA 1
ATOM 2222 C C . GLU C 1 22 ? -15.714 38.992 -5.695 1.00 58.01 540 GLU B C 1
ATOM 2223 O O . GLU C 1 22 ? -15.356 38.597 -4.587 1.00 58.13 540 GLU B O 1
ATOM 2229 N N . PRO C 1 23 ? -15.790 38.182 -6.765 1.00 58.17 541 PRO B N 1
ATOM 2230 C CA . PRO C 1 23 ? -15.539 36.748 -6.638 1.00 58.41 541 PRO B CA 1
ATOM 2231 C C . PRO C 1 23 ? -14.220 36.393 -5.958 1.00 58.66 541 PRO B C 1
ATOM 2232 O O . PRO C 1 23 ? -13.241 37.121 -6.079 1.00 58.65 541 PRO B O 1
ATOM 2236 N N . GLU C 1 24 ? -14.217 35.272 -5.246 1.00 59.05 542 GLU B N 1
ATOM 2237 C CA . GLU C 1 24 ? -13.014 34.764 -4.615 1.00 59.34 542 GLU B CA 1
ATOM 2238 C C . GLU C 1 24 ? -12.055 34.282 -5.702 1.00 59.76 542 GLU B C 1
ATOM 2239 O O . GLU C 1 24 ? -12.494 33.783 -6.742 1.00 59.98 542 GLU B O 1
ATOM 2241 N N . VAL C 1 25 ? -10.751 34.448 -5.469 1.00 60.09 543 VAL B N 1
ATOM 2242 C CA . VAL C 1 25 ? -9.732 33.941 -6.391 1.00 60.19 543 VAL B CA 1
ATOM 2243 C C . VAL C 1 25 ? -9.688 32.419 -6.294 1.00 60.44 543 VAL B C 1
ATOM 2244 O O . VAL C 1 25 ? -9.463 31.870 -5.224 1.00 60.58 543 VAL B O 1
ATOM 2248 N N . LEU C 1 26 ? -9.922 31.748 -7.417 1.00 60.79 544 LEU B N 1
ATOM 2249 C CA . LEU C 1 26 ? -9.940 30.288 -7.464 1.00 61.13 544 LEU B CA 1
ATOM 2250 C C . LEU C 1 26 ? -8.538 29.731 -7.743 1.00 61.53 544 LEU B C 1
ATOM 2251 O O . LEU C 1 26 ? -7.603 30.491 -8.012 1.00 61.77 544 LEU B O 1
ATOM 2256 N N . TYR C 1 27 ? -8.401 28.409 -7.663 1.00 61.84 545 TYR B N 1
ATOM 2257 C CA . TYR C 1 27 ? -7.147 27.730 -7.977 1.00 62.15 545 TYR B CA 1
ATOM 2258 C C . TYR C 1 27 ? -7.323 26.858 -9.205 1.00 62.51 545 TYR B C 1
ATOM 2259 O O . TYR C 1 27 ? -8.405 26.338 -9.444 1.00 62.56 545 TYR B O 1
ATOM 2268 N N . ALA C 1 28 ? -6.253 26.687 -9.973 1.00 62.99 546 ALA B N 1
ATOM 2269 C CA . ALA C 1 28 ? -6.304 25.905 -11.206 1.00 63.39 546 ALA B CA 1
ATOM 2270 C C . ALA C 1 28 ? -6.230 24.400 -10.950 1.00 63.99 546 ALA B C 1
ATOM 2271 O O . ALA C 1 28 ? -6.714 23.608 -11.763 1.00 63.80 546 ALA B O 1
ATOM 2273 N N . GLY C 1 29 ? -5.615 24.012 -9.831 1.00 64.70 547 GLY B N 1
ATOM 2274 C CA . GLY C 1 29 ? -5.320 22.608 -9.556 1.00 65.20 547 GLY B CA 1
ATOM 2275 C C . GLY C 1 29 ? -4.300 22.069 -10.544 1.00 65.83 547 GLY B C 1
ATOM 2276 O O . GLY C 1 29 ? -4.436 20.955 -11.049 1.00 65.93 547 GLY B O 1
ATOM 2277 N N . TYR C 1 30 ? -3.280 22.873 -10.829 1.00 66.55 548 TYR B N 1
ATOM 2278 C CA . TYR C 1 30 ? -2.260 22.512 -11.812 1.00 67.13 548 TYR B CA 1
ATOM 2279 C C . TYR C 1 30 ? -1.103 21.821 -11.102 1.00 67.60 548 TYR B C 1
ATOM 2280 O O . TYR C 1 30 ? -0.563 22.359 -10.127 1.00 67.56 548 TYR B O 1
ATOM 2289 N N . ASP C 1 31 ? -0.721 20.638 -11.586 1.00 68.19 549 ASP B N 1
ATOM 2290 C CA . ASP C 1 31 ? 0.378 19.886 -10.969 1.00 68.73 549 ASP B CA 1
ATOM 2291 C C . ASP C 1 31 ? 1.743 20.422 -11.425 1.00 69.04 549 ASP B C 1
ATOM 2292 O O . ASP C 1 31 ? 2.164 20.204 -12.564 1.00 68.85 549 ASP B O 1
ATOM 2297 N N . SER C 1 32 ? 2.412 21.130 -10.518 1.00 69.44 550 SER B N 1
ATOM 2298 C CA . SER C 1 32 ? 3.746 21.682 -10.767 1.00 70.03 550 SER B CA 1
ATOM 2299 C C . SER C 1 32 ? 4.836 20.606 -10.983 1.00 70.38 550 SER B C 1
ATOM 2300 O O . SER C 1 32 ? 5.759 20.798 -11.780 1.00 70.52 550 SER B O 1
ATOM 2303 N N . SER C 1 33 ? 4.721 19.484 -10.273 1.00 70.67 551 SER B N 1
ATOM 2304 C CA . SER C 1 33 ? 5.736 18.425 -10.300 1.00 70.75 551 SER B CA 1
ATOM 2305 C C . SER C 1 33 ? 5.867 17.727 -11.660 1.00 70.81 551 SER B C 1
ATOM 2306 O O . SER C 1 33 ? 6.937 17.220 -11.990 1.00 71.04 551 SER B O 1
ATOM 2309 N N . VAL C 1 34 ? 4.792 17.679 -12.441 1.00 70.78 552 VAL B N 1
ATOM 2310 C CA . VAL C 1 34 ? 4.892 17.183 -13.814 1.00 70.71 552 VAL B CA 1
ATOM 2311 C C . VAL C 1 34 ? 5.488 18.302 -14.682 1.00 70.57 552 VAL B C 1
ATOM 2312 O O . VAL C 1 34 ? 5.265 19.488 -14.406 1.00 70.53 552 VAL B O 1
ATOM 2316 N N . PRO C 1 35 ? 6.284 17.938 -15.706 1.00 70.26 553 PRO B N 1
ATOM 2317 C CA . PRO C 1 35 ? 6.752 18.951 -16.656 1.00 69.94 553 PRO B CA 1
ATOM 2318 C C . PRO C 1 35 ? 5.602 19.653 -17.384 1.00 69.49 553 PRO B C 1
ATOM 2319 O O . PRO C 1 35 ? 4.591 19.016 -17.692 1.00 69.29 553 PRO B O 1
ATOM 2323 N N . ASP C 1 36 ? 5.776 20.945 -17.666 1.00 68.92 554 ASP B N 1
ATOM 2324 C CA . ASP C 1 36 ? 4.754 21.743 -18.348 1.00 68.53 554 ASP B CA 1
ATOM 2325 C C . ASP C 1 36 ? 4.567 21.311 -19.793 1.00 68.19 554 ASP B C 1
ATOM 2326 O O . ASP C 1 36 ? 5.468 20.753 -20.407 1.00 68.30 554 ASP B O 1
ATOM 2331 N N . SER C 1 37 ? 3.380 21.572 -20.325 1.00 67.89 555 SER B N 1
ATOM 2332 C CA . SER C 1 37 ? 3.141 21.521 -21.762 1.00 67.62 555 SER B CA 1
ATOM 2333 C C . SER C 1 37 ? 2.012 22.489 -22.108 1.00 67.53 555 SER B C 1
ATOM 2334 O O . SER C 1 37 ? 1.313 22.982 -21.223 1.00 67.44 555 SER B O 1
ATOM 2337 N N . THR C 1 38 ? 1.850 22.769 -23.396 1.00 67.43 556 THR B N 1
ATOM 2338 C CA . THR C 1 38 ? 0.796 23.659 -23.863 1.00 67.28 556 THR B CA 1
ATOM 2339 C C . THR C 1 38 ? -0.556 22.993 -23.633 1.00 67.16 556 THR B C 1
ATOM 2340 O O . THR C 1 38 ? -1.443 23.578 -23.007 1.00 67.31 556 THR B O 1
ATOM 2344 N N . TRP C 1 39 ? -0.683 21.758 -24.115 1.00 66.96 557 TRP B N 1
ATOM 2345 C CA . TRP C 1 39 ? -1.914 20.972 -23.978 1.00 66.73 557 TRP B CA 1
ATOM 2346 C C . TRP C 1 39 ? -2.439 20.915 -22.542 1.00 66.31 557 TRP B C 1
ATOM 2347 O O . TRP C 1 39 ? -3.644 21.020 -22.320 1.00 66.28 557 TRP B O 1
ATOM 2358 N N . ARG C 1 40 ? -1.542 20.762 -21.574 1.00 65.81 558 ARG B N 1
ATOM 2359 C CA . ARG C 1 40 ? -1.945 20.630 -20.177 1.00 65.59 558 ARG B CA 1
ATOM 2360 C C . ARG C 1 40 ? -2.400 21.965 -19.573 1.00 65.29 558 ARG B C 1
ATOM 2361 O O . ARG C 1 40 ? -3.292 21.998 -18.720 1.00 65.35 558 ARG B O 1
ATOM 2369 N N . ILE C 1 41 ? -1.792 23.062 -20.019 1.00 64.80 559 ILE B N 1
ATOM 2370 C CA . ILE C 1 41 ? -2.204 24.387 -19.580 1.00 64.43 559 ILE B CA 1
ATOM 2371 C C . ILE C 1 41 ? -3.525 24.747 -20.260 1.00 64.05 559 ILE B C 1
ATOM 2372 O O . ILE C 1 41 ? -4.472 25.139 -19.588 1.00 63.86 559 ILE B O 1
ATOM 2377 N N . MET C 1 42 ? -3.582 24.591 -21.584 1.00 63.64 560 MET B N 1
ATOM 2378 C CA . MET C 1 42 ? -4.828 24.741 -22.352 1.00 63.58 560 MET B CA 1
ATOM 2379 C C . MET C 1 42 ? -6.017 24.082 -21.646 1.00 62.56 560 MET B C 1
ATOM 2380 O O . MET C 1 42 ? -7.020 24.740 -21.345 1.00 62.63 560 MET B O 1
ATOM 2385 N N . THR C 1 43 ? -5.890 22.783 -21.386 1.00 61.47 561 THR B N 1
ATOM 2386 C CA . THR C 1 43 ? -6.943 22.002 -20.736 1.00 60.56 561 THR B CA 1
ATOM 2387 C C . THR C 1 43 ? -7.304 22.543 -19.354 1.00 59.84 561 THR B C 1
ATOM 2388 O O . THR C 1 43 ? -8.484 22.628 -19.016 1.00 59.76 561 THR B O 1
ATOM 2392 N N . THR C 1 44 ? -6.295 22.906 -18.566 1.00 58.84 562 THR B N 1
ATOM 2393 C CA . THR C 1 44 ? -6.524 23.431 -17.219 1.00 58.23 562 THR B CA 1
ATOM 2394 C C . THR C 1 44 ? -7.160 24.828 -17.221 1.00 57.78 562 THR B C 1
ATOM 2395 O O . THR C 1 44 ? -7.945 25.156 -16.330 1.00 57.76 562 THR B O 1
ATOM 2399 N N . LEU C 1 45 ? -6.821 25.645 -18.214 1.00 57.17 563 LEU B N 1
ATOM 2400 C CA . LEU C 1 45 ? -7.409 26.988 -18.342 1.00 56.70 563 LEU B CA 1
ATOM 2401 C C . LEU C 1 45 ? -8.861 26.930 -18.835 1.00 56.28 563 LEU B C 1
ATOM 2402 O O . LEU C 1 45 ? -9.655 27.831 -18.548 1.00 56.35 563 LEU B O 1
ATOM 2407 N N . ASN C 1 46 ? -9.195 25.885 -19.589 1.00 55.78 564 ASN B N 1
ATOM 2408 C CA . ASN C 1 46 ? -10.587 25.625 -19.956 1.00 55.38 564 ASN B CA 1
ATOM 2409 C C . ASN C 1 46 ? -11.431 25.323 -18.737 1.00 54.90 564 ASN B C 1
ATOM 2410 O O . ASN C 1 46 ? -12.511 25.891 -18.574 1.00 54.85 564 ASN B O 1
ATOM 2415 N N . MET C 1 47 ? -10.930 24.444 -17.875 1.00 54.37 565 MET B N 1
ATOM 2416 C CA . MET C 1 47 ? -11.684 24.036 -16.697 1.00 54.03 565 MET B CA 1
ATOM 2417 C C . MET C 1 47 ? -11.838 25.200 -15.739 1.00 53.32 565 MET B C 1
ATOM 2418 O O . MET C 1 47 ? -12.940 25.441 -15.240 1.00 53.55 565 MET B O 1
ATOM 2423 N N . LEU C 1 48 ? -10.747 25.926 -15.508 1.00 52.55 566 LEU B N 1
ATOM 2424 C CA . LEU C 1 48 ? -10.761 27.102 -14.634 1.00 51.96 566 LEU B CA 1
ATOM 2425 C C . LEU C 1 48 ? -11.722 28.164 -15.175 1.00 51.64 566 LEU B C 1
ATOM 2426 O O . LEU C 1 48 ? -12.480 28.772 -14.414 1.00 50.86 566 LEU B O 1
ATOM 2431 N N . GLY C 1 49 ? -11.684 28.363 -16.493 1.00 51.47 567 GLY B N 1
ATOM 2432 C CA . GLY C 1 49 ? -12.570 29.301 -17.165 1.00 51.63 567 GLY B CA 1
ATOM 2433 C C . GLY C 1 49 ? -14.031 29.078 -16.815 1.00 51.79 567 GLY B C 1
ATOM 2434 O O . GLY C 1 49 ? -14.730 30.012 -16.424 1.00 51.40 567 GLY B O 1
ATOM 2435 N N . GLY C 1 50 ? -14.480 27.829 -16.944 1.00 52.01 568 GLY B N 1
ATOM 2436 C CA . GLY C 1 50 ? -15.853 27.458 -16.629 1.00 52.22 568 GLY B CA 1
ATOM 2437 C C . GLY C 1 50 ? -16.222 27.757 -15.187 1.00 52.51 568 GLY B C 1
ATOM 2438 O O . GLY C 1 50 ? -17.340 28.197 -14.909 1.00 52.53 568 GLY B O 1
ATOM 2439 N N . ARG C 1 51 ? -15.284 27.536 -14.268 1.00 52.59 569 ARG B N 1
ATOM 2440 C CA . ARG C 1 51 ? -15.542 27.822 -12.861 1.00 52.80 569 ARG B CA 1
ATOM 2441 C C . ARG C 1 51 ? -15.578 29.324 -12.612 1.00 52.61 569 ARG B C 1
ATOM 2442 O O . ARG C 1 51 ? -16.262 29.782 -11.693 1.00 53.52 569 ARG B O 1
ATOM 2450 N N . GLN C 1 52 ? -14.872 30.075 -13.438 1.00 51.95 570 GLN B N 1
ATOM 2451 C CA . GLN C 1 52 ? -14.830 31.512 -13.291 1.00 51.36 570 GLN B CA 1
ATOM 2452 C C . GLN C 1 52 ? -16.125 32.133 -13.788 1.00 50.80 570 GLN B C 1
ATOM 2453 O O . GLN C 1 52 ? -16.677 33.022 -13.168 1.00 50.44 570 GLN B O 1
ATOM 2459 N N . VAL C 1 53 ? -16.609 31.635 -14.911 1.00 50.32 571 VAL B N 1
ATOM 2460 C CA . VAL C 1 53 ? -17.889 32.047 -15.480 1.00 50.12 571 VAL B CA 1
ATOM 2461 C C . VAL C 1 53 ? -19.059 31.773 -14.511 1.00 50.15 571 VAL B C 1
ATOM 2462 O O . VAL C 1 53 ? -20.003 32.562 -14.430 1.00 49.97 571 VAL B O 1
ATOM 2466 N N . ILE C 1 54 ? -18.988 30.662 -13.779 1.00 50.05 572 ILE B N 1
ATOM 2467 C CA . ILE C 1 54 ? -19.983 30.350 -12.756 1.00 49.91 572 ILE B CA 1
ATOM 2468 C C . ILE C 1 54 ? -19.860 31.339 -11.596 1.00 49.96 572 ILE B C 1
ATOM 2469 O O . ILE C 1 54 ? -20.860 31.761 -11.032 1.00 50.18 572 ILE B O 1
ATOM 2474 N N . ALA C 1 55 ? -18.635 31.713 -11.245 1.00 50.01 573 ALA B N 1
ATOM 2475 C CA . ALA C 1 55 ? -18.416 32.725 -10.212 1.00 50.03 573 ALA B CA 1
ATOM 2476 C C . ALA C 1 55 ? -18.930 34.066 -10.699 1.00 50.01 573 ALA B C 1
ATOM 2477 O O . ALA C 1 55 ? -19.464 34.858 -9.921 1.00 50.09 573 ALA B O 1
ATOM 2479 N N . ALA C 1 56 ? -18.757 34.306 -11.997 1.00 49.98 574 ALA B N 1
ATOM 2480 C CA . ALA C 1 56 ? -19.287 35.496 -12.655 1.00 49.93 574 ALA B CA 1
ATOM 2481 C C . ALA C 1 56 ? -20.803 35.575 -12.529 1.00 49.94 574 ALA B C 1
ATOM 2482 O O . ALA C 1 56 ? -21.344 36.646 -12.241 1.00 50.15 574 ALA B O 1
ATOM 2484 N N . VAL C 1 57 ? -21.489 34.448 -12.741 1.00 49.94 575 VAL B N 1
ATOM 2485 C CA . VAL C 1 57 ? -22.957 34.428 -12.676 1.00 49.79 575 VAL B CA 1
ATOM 2486 C C . VAL C 1 57 ? -23.432 34.811 -11.272 1.00 49.88 575 VAL B C 1
ATOM 2487 O O . VAL C 1 57 ? -24.282 35.689 -11.131 1.00 49.71 575 VAL B O 1
ATOM 2491 N N . LYS C 1 58 ? -22.856 34.188 -10.243 1.00 50.01 576 LYS B N 1
ATOM 2492 C CA . LYS C 1 58 ? -23.157 34.564 -8.856 1.00 50.40 576 LYS B CA 1
ATOM 2493 C C . LYS C 1 58 ? -22.853 36.040 -8.603 1.00 50.23 576 LYS B C 1
ATOM 2494 O O . LYS C 1 58 ? -23.598 36.724 -7.897 1.00 50.77 576 LYS B O 1
ATOM 2500 N N . TRP C 1 59 ? -21.762 36.530 -9.181 1.00 49.80 577 TRP B N 1
ATOM 2501 C CA . TRP C 1 59 ? -21.389 37.929 -9.040 1.00 49.36 577 TRP B CA 1
ATOM 2502 C C . TRP C 1 59 ? -22.443 38.843 -9.654 1.00 49.46 577 TRP B C 1
ATOM 2503 O O . TRP C 1 59 ? -22.927 39.774 -9.007 1.00 49.40 577 TRP B O 1
ATOM 2514 N N . ALA C 1 60 ? -22.806 38.558 -10.899 1.00 49.77 578 ALA B N 1
ATOM 2515 C CA . ALA C 1 60 ? -23.761 39.382 -11.635 1.00 50.04 578 ALA B CA 1
ATOM 2516 C C . ALA C 1 60 ? -25.109 39.495 -10.919 1.00 50.60 578 ALA B C 1
ATOM 2517 O O . ALA C 1 60 ? -25.675 40.585 -10.834 1.00 50.68 578 ALA B O 1
ATOM 2519 N N . LYS C 1 61 ? -25.613 38.374 -10.400 1.00 51.35 579 LYS B N 1
ATOM 2520 C CA . LYS C 1 61 ? -26.871 38.357 -9.644 1.00 51.90 579 LYS B CA 1
ATOM 2521 C C . LYS C 1 61 ? -26.879 39.401 -8.538 1.00 52.21 579 LYS B C 1
ATOM 2522 O O . LYS C 1 61 ? -27.886 40.077 -8.330 1.00 52.46 579 LYS B O 1
ATOM 2528 N N . ALA C 1 62 ? -25.751 39.528 -7.840 1.00 52.70 580 ALA B N 1
ATOM 2529 C CA . ALA C 1 62 ? -25.638 40.407 -6.672 1.00 53.03 580 ALA B CA 1
ATOM 2530 C C . ALA C 1 62 ? -25.367 41.870 -7.025 1.00 53.36 580 ALA B C 1
ATOM 2531 O O . ALA C 1 62 ? -25.263 42.702 -6.131 1.00 53.63 580 ALA B O 1
ATOM 2533 N N . ILE C 1 63 ? -25.255 42.186 -8.314 1.00 53.86 581 ILE B N 1
ATOM 2534 C CA . ILE C 1 63 ? -25.131 43.574 -8.756 1.00 54.25 581 ILE B CA 1
ATOM 2535 C C . ILE C 1 63 ? -26.505 44.234 -8.673 1.00 54.57 581 ILE B C 1
ATOM 2536 O O . ILE C 1 63 ? -27.443 43.796 -9.346 1.00 54.78 581 ILE B O 1
ATOM 2541 N N . PRO C 1 64 ? -26.638 45.293 -7.856 1.00 54.95 582 PRO B N 1
ATOM 2542 C CA . PRO C 1 64 ? -27.935 45.961 -7.742 1.00 55.06 582 PRO B CA 1
ATOM 2543 C C . PRO C 1 64 ? -28.561 46.265 -9.098 1.00 55.26 582 PRO B C 1
ATOM 2544 O O . PRO C 1 64 ? -27.922 46.879 -9.951 1.00 55.45 582 PRO B O 1
ATOM 2548 N N . GLY C 1 65 ? -29.791 45.802 -9.297 1.00 55.57 583 GLY B N 1
ATOM 2549 C CA . GLY C 1 65 ? -30.540 46.068 -10.524 1.00 55.61 583 GLY B CA 1
ATOM 2550 C C . GLY C 1 65 ? -30.415 45.010 -11.605 1.00 55.61 583 GLY B C 1
ATOM 2551 O O . GLY C 1 65 ? -31.204 44.998 -12.548 1.00 55.68 583 GLY B O 1
ATOM 2552 N N . PHE C 1 66 ? -29.429 44.121 -11.488 1.00 55.56 584 PHE B N 1
ATOM 2553 C CA . PHE C 1 66 ? -29.244 43.083 -12.497 1.00 55.37 584 PHE B CA 1
ATOM 2554 C C . PHE C 1 66 ? -30.374 42.060 -12.418 1.00 55.39 584 PHE B C 1
ATOM 2555 O O . PHE C 1 66 ? -30.959 41.704 -13.440 1.00 55.37 584 PHE B O 1
ATOM 2563 N N . ARG C 1 67 ? -30.685 41.611 -11.201 1.00 55.52 585 ARG B N 1
ATOM 2564 C CA . ARG C 1 67 ? -31.774 40.653 -10.962 1.00 55.66 585 ARG B CA 1
ATOM 2565 C C . ARG C 1 67 ? -33.083 41.101 -11.614 1.00 55.87 585 ARG B C 1
ATOM 2566 O O . ARG C 1 67 ? -33.768 40.302 -12.248 1.00 55.78 585 ARG B O 1
ATOM 2568 N N . ASN C 1 68 ? -33.403 42.388 -11.475 1.00 56.22 586 ASN B N 1
ATOM 2569 C CA . ASN C 1 68 ? -34.657 42.956 -11.990 1.00 56.39 586 ASN B CA 1
ATOM 2570 C C . ASN C 1 68 ? -34.738 43.053 -13.530 1.00 56.48 586 ASN B C 1
ATOM 2571 O O . ASN C 1 68 ? -35.789 43.394 -14.070 1.00 56.60 586 ASN B O 1
ATOM 2573 N N . LEU C 1 69 ? -33.650 42.765 -14.238 1.00 56.62 587 LEU B N 1
ATOM 2574 C CA . LEU C 1 69 ? -33.723 42.626 -15.695 1.00 56.96 587 LEU B CA 1
ATOM 2575 C C . LEU C 1 69 ? -34.472 41.349 -16.037 1.00 57.32 587 LEU B C 1
ATOM 2576 O O . LEU C 1 69 ? -34.565 40.433 -15.216 1.00 57.38 587 LEU B O 1
ATOM 2581 N N . HIS C 1 70 ? -34.987 41.272 -17.258 1.00 57.70 588 HIS B N 1
ATOM 2582 C CA . HIS C 1 70 ? -35.609 40.039 -17.706 1.00 58.12 588 HIS B CA 1
ATOM 2583 C C . HIS C 1 70 ? -34.553 38.933 -17.755 1.00 58.09 588 HIS B C 1
ATOM 2584 O O . HIS C 1 70 ? -33.379 39.190 -18.035 1.00 57.97 588 HIS B O 1
ATOM 2591 N N . LEU C 1 71 ? -34.980 37.706 -17.475 1.00 57.95 589 LEU B N 1
ATOM 2592 C CA . LEU C 1 71 ? -34.061 36.578 -17.354 1.00 57.73 589 LEU B CA 1
ATOM 2593 C C . LEU C 1 71 ? -33.275 36.366 -18.650 1.00 57.62 589 LEU B C 1
ATOM 2594 O O . LEU C 1 71 ? -32.070 36.120 -18.614 1.00 57.69 589 LEU B O 1
ATOM 2599 N N . ASP C 1 72 ? -33.949 36.485 -19.789 1.00 57.49 590 ASP B N 1
ATOM 2600 C CA . ASP C 1 72 ? -33.287 36.328 -21.086 1.00 57.52 590 ASP B CA 1
ATOM 2601 C C . ASP C 1 72 ? -32.196 37.376 -21.297 1.00 57.47 590 ASP B C 1
ATOM 2602 O O . ASP C 1 72 ? -31.190 37.095 -21.941 1.00 57.60 590 ASP B O 1
ATOM 2607 N N . ASP C 1 73 ? -32.397 38.582 -20.770 1.00 57.31 591 ASP B N 1
ATOM 2608 C CA . ASP C 1 73 ? -31.392 39.639 -20.882 1.00 57.33 591 ASP B CA 1
ATOM 2609 C C . ASP C 1 73 ? -30.160 39.299 -20.051 1.00 57.11 591 ASP B C 1
ATOM 2610 O O . ASP C 1 73 ? -29.031 39.404 -20.538 1.00 57.17 591 ASP B O 1
ATOM 2615 N N . GLN C 1 74 ? -30.386 38.887 -18.805 1.00 56.70 592 GLN B N 1
ATOM 2616 C CA . GLN C 1 74 ? -29.302 38.488 -17.911 1.00 56.50 592 GLN B CA 1
ATOM 2617 C C . GLN C 1 74 ? -28.412 37.426 -18.562 1.00 56.18 592 GLN B C 1
ATOM 2618 O O . GLN C 1 74 ? -27.180 37.485 -18.460 1.00 56.08 592 GLN B O 1
ATOM 2624 N N . MET C 1 75 ? -29.047 36.468 -19.236 1.00 55.68 593 MET B N 1
ATOM 2625 C CA . MET C 1 75 ? -28.335 35.406 -19.939 1.00 55.52 593 MET B CA 1
ATOM 2626 C C . MET C 1 75 ? -27.552 35.951 -21.123 1.00 54.53 593 MET B C 1
ATOM 2627 O O . MET C 1 75 ? -26.403 35.572 -21.337 1.00 54.35 593 MET B O 1
ATOM 2632 N N . THR C 1 76 ? -28.186 36.837 -21.885 1.00 53.67 594 THR B N 1
ATOM 2633 C CA . THR C 1 76 ? -27.551 37.476 -23.034 1.00 52.95 594 THR B CA 1
ATOM 2634 C C . THR C 1 76 ? -26.313 38.285 -22.623 1.00 52.16 594 THR B C 1
ATOM 2635 O O . THR C 1 76 ? -25.271 38.206 -23.277 1.00 51.73 594 THR B O 1
ATOM 2639 N N . LEU C 1 77 ? -26.429 39.057 -21.543 1.00 51.30 595 LEU B N 1
ATOM 2640 C CA . LEU C 1 77 ? -25.319 39.884 -21.084 1.00 50.55 595 LEU B CA 1
ATOM 2641 C C . LEU C 1 77 ? -24.144 39.004 -20.647 1.00 50.08 595 LEU B C 1
ATOM 2642 O O . LEU C 1 77 ? -23.002 39.264 -21.024 1.00 49.99 595 LEU B O 1
ATOM 2647 N N . LEU C 1 78 ? -24.420 37.952 -19.888 1.00 49.41 596 LEU B N 1
ATOM 2648 C CA . LEU C 1 78 ? -23.359 37.040 -19.471 1.00 49.17 596 LEU B CA 1
ATOM 2649 C C . LEU C 1 78 ? -22.743 36.303 -20.661 1.00 48.94 596 LEU B C 1
ATOM 2650 O O . LEU C 1 78 ? -21.522 36.230 -20.778 1.00 48.92 596 LEU B O 1
ATOM 2655 N N . GLN C 1 79 ? -23.588 35.777 -21.543 1.00 48.87 597 GLN B N 1
ATOM 2656 C CA . GLN C 1 79 ? -23.137 35.146 -22.794 1.00 48.95 597 GLN B CA 1
ATOM 2657 C C . GLN C 1 79 ? -22.214 36.049 -23.614 1.00 48.66 597 GLN B C 1
ATOM 2658 O O . GLN C 1 79 ? -21.221 35.602 -24.167 1.00 48.70 597 GLN B O 1
ATOM 2664 N N . TYR C 1 80 ? -22.577 37.318 -23.705 1.00 48.59 598 TYR B N 1
ATOM 2665 C CA . TYR C 1 80 ? -21.830 38.301 -24.478 1.00 48.38 598 TYR B CA 1
ATOM 2666 C C . TYR C 1 80 ? -20.538 38.760 -23.796 1.00 47.63 598 TYR B C 1
ATOM 2667 O O . TYR C 1 80 ? -19.583 39.127 -24.476 1.00 47.47 598 TYR B O 1
ATOM 2676 N N . SER C 1 81 ? -20.512 38.749 -22.463 1.00 46.84 599 SER B N 1
ATOM 2677 C CA . SER C 1 81 ? -19.482 39.460 -21.709 1.00 46.34 599 SER B CA 1
ATOM 2678 C C . SER C 1 81 ? -18.485 38.584 -20.942 1.00 46.21 599 SER B C 1
ATOM 2679 O O . SER C 1 81 ? -17.534 39.108 -20.360 1.00 45.96 599 SER B O 1
ATOM 2682 N N . TRP C 1 82 ? -18.679 37.264 -20.932 1.00 45.90 600 TRP B N 1
ATOM 2683 C CA . TRP C 1 82 ? -17.835 36.400 -20.091 1.00 45.49 600 TRP B CA 1
ATOM 2684 C C . TRP C 1 82 ? -16.334 36.603 -20.365 1.00 45.48 600 TRP B C 1
ATOM 2685 O O . TRP C 1 82 ? -15.557 36.736 -19.426 1.00 45.51 600 TRP B O 1
ATOM 2696 N N . MET C 1 83 ? -15.931 36.664 -21.633 1.00 45.32 601 MET B N 1
ATOM 2697 C CA . MET C 1 83 ? -14.506 36.796 -21.956 1.00 45.29 601 MET B CA 1
ATOM 2698 C C . MET C 1 83 ? -13.978 38.195 -21.601 1.00 45.34 601 MET B C 1
ATOM 2699 O O . MET C 1 83 ? -12.795 38.350 -21.287 1.00 45.32 601 MET B O 1
ATOM 2704 N N . TYR C 1 84 ? -14.852 39.200 -21.643 1.00 45.39 602 TYR B N 1
ATOM 2705 C CA . TYR C 1 84 ? -14.498 40.551 -21.192 1.00 45.22 602 TYR B CA 1
ATOM 2706 C C . TYR C 1 84 ? -14.152 40.514 -19.708 1.00 45.15 602 TYR B C 1
ATOM 2707 O O . TYR C 1 84 ? -13.095 40.982 -19.298 1.00 45.42 602 TYR B O 1
ATOM 2716 N N . LEU C 1 85 ? -15.036 39.921 -18.913 1.00 45.09 603 LEU B N 1
ATOM 2717 C CA . LEU C 1 85 ? -14.858 39.855 -17.463 1.00 45.06 603 LEU B CA 1
ATOM 2718 C C . LEU C 1 85 ? -13.594 39.098 -17.083 1.00 45.19 603 LEU B C 1
ATOM 2719 O O . LEU C 1 85 ? -12.896 39.467 -16.141 1.00 45.18 603 LEU B O 1
ATOM 2724 N N . MET C 1 86 ? -13.306 38.034 -17.824 1.00 45.64 604 MET B N 1
ATOM 2725 C CA . MET C 1 86 ? -12.158 37.181 -17.538 1.00 45.65 604 MET B CA 1
ATOM 2726 C C . MET C 1 86 ? -10.848 37.832 -17.954 1.00 45.56 604 MET B C 1
ATOM 2727 O O . MET C 1 86 ? -9.868 37.781 -17.218 1.00 45.62 604 MET B O 1
ATOM 2732 N N . ALA C 1 87 ? -10.837 38.435 -19.137 1.00 45.67 605 ALA B N 1
ATOM 2733 C CA . ALA C 1 87 ? -9.678 39.189 -19.605 1.00 45.77 605 ALA B CA 1
ATOM 2734 C C . ALA C 1 87 ? -9.333 40.314 -18.632 1.00 45.93 605 ALA B C 1
ATOM 2735 O O . ALA C 1 87 ? -8.169 40.513 -18.286 1.00 45.87 605 ALA B O 1
ATOM 2737 N N . PHE C 1 88 ? -10.355 41.034 -18.177 1.00 46.13 606 PHE B N 1
ATOM 2738 C CA . PHE C 1 88 ? -10.151 42.187 -17.310 1.00 46.18 606 PHE B CA 1
ATOM 2739 C C . PHE C 1 88 ? -9.712 41.759 -15.910 1.00 46.66 606 PHE B C 1
ATOM 2740 O O . PHE C 1 88 ? -8.812 42.357 -15.327 1.00 47.02 606 PHE B O 1
ATOM 2748 N N . ALA C 1 89 ? -10.337 40.717 -15.374 1.00 47.18 607 ALA B N 1
ATOM 2749 C CA . ALA C 1 89 ? -10.000 40.233 -14.034 1.00 47.49 607 ALA B CA 1
ATOM 2750 C C . ALA C 1 89 ? -8.573 39.692 -13.991 1.00 47.81 607 ALA B C 1
ATOM 2751 O O . ALA C 1 89 ? -7.863 39.849 -12.995 1.00 47.40 607 ALA B O 1
ATOM 2753 N N . LEU C 1 90 ? -8.175 39.053 -15.087 1.00 48.39 608 LEU B N 1
ATOM 2754 C CA . LEU C 1 90 ? -6.829 38.531 -15.259 1.00 48.91 608 LEU B CA 1
ATOM 2755 C C . LEU C 1 90 ? -5.797 39.658 -15.339 1.00 49.67 608 LEU B C 1
ATOM 2756 O O . LEU C 1 90 ? -4.786 39.642 -14.625 1.00 49.81 608 LEU B O 1
ATOM 2761 N N . GLY C 1 91 ? -6.046 40.624 -16.221 1.00 50.23 609 GLY B N 1
ATOM 2762 C CA . GLY C 1 91 ? -5.169 41.775 -16.355 1.00 50.73 609 GLY B CA 1
ATOM 2763 C C . GLY C 1 91 ? -4.922 42.404 -15.000 1.00 51.29 609 GLY B C 1
ATOM 2764 O O . GLY C 1 91 ? -3.788 42.695 -14.637 1.00 51.16 609 GLY B O 1
ATOM 2765 N N . TRP C 1 92 ? -5.995 42.589 -14.241 1.00 52.12 610 TRP B N 1
ATOM 2766 C CA . TRP C 1 92 ? -5.901 43.193 -12.921 1.00 52.96 610 TRP B CA 1
ATOM 2767 C C . TRP C 1 92 ? -5.068 42.336 -11.985 1.00 54.27 610 TRP B C 1
ATOM 2768 O O . TRP C 1 92 ? -4.147 42.838 -11.344 1.00 54.91 610 TRP B O 1
ATOM 2779 N N . ARG C 1 93 ? -5.368 41.047 -11.951 1.00 55.71 611 ARG B N 1
ATOM 2780 C CA . ARG C 1 93 ? -4.668 40.107 -11.097 1.00 56.96 611 ARG B CA 1
ATOM 2781 C C . ARG C 1 93 ? -3.179 40.028 -11.421 1.00 57.61 611 ARG B C 1
ATOM 2782 O O . ARG C 1 93 ? -2.359 39.903 -10.528 1.00 57.50 611 ARG B O 1
ATOM 2790 N N . SER C 1 94 ? -2.843 40.109 -12.702 1.00 58.67 612 SER B N 1
ATOM 2791 C CA . SER C 1 94 ? -1.454 40.106 -13.165 1.00 59.52 612 SER B CA 1
ATOM 2792 C C . SER C 1 94 ? -0.716 41.389 -12.804 1.00 60.73 612 SER B C 1
ATOM 2793 O O . SER C 1 94 ? 0.405 41.346 -12.292 1.00 60.86 612 SER B O 1
ATOM 2796 N N . TYR C 1 95 ? -1.343 42.523 -13.099 1.00 62.13 613 TYR B N 1
ATOM 2797 C CA . TYR C 1 95 ? -0.820 43.840 -12.726 1.00 63.46 613 TYR B CA 1
ATOM 2798 C C . TYR C 1 95 ? -0.532 43.923 -11.228 1.00 64.69 613 TYR B C 1
ATOM 2799 O O . TYR C 1 95 ? 0.529 44.400 -10.811 1.00 64.81 613 TYR B O 1
ATOM 2808 N N . ARG C 1 96 ? -1.469 43.424 -10.430 1.00 66.15 614 ARG B N 1
ATOM 2809 C CA . ARG C 1 96 ? -1.383 43.532 -8.975 1.00 67.48 614 ARG B CA 1
ATOM 2810 C C . ARG C 1 96 ? -0.295 42.653 -8.333 1.00 68.35 614 ARG B C 1
ATOM 2811 O O . ARG C 1 96 ? 0.037 42.857 -7.161 1.00 68.56 614 ARG B O 1
ATOM 2819 N N . GLN C 1 97 ? 0.239 41.677 -9.074 1.00 69.32 615 GLN B N 1
ATOM 2820 C CA . GLN C 1 97 ? 1.258 40.756 -8.538 1.00 70.13 615 GLN B CA 1
ATOM 2821 C C . GLN C 1 97 ? 2.470 40.677 -9.480 1.00 70.58 615 GLN B C 1
ATOM 2822 O O . GLN C 1 97 ? 2.580 39.762 -10.303 1.00 70.63 615 GLN B O 1
ATOM 2828 N N . SER C 1 98 ? 3.373 41.650 -9.339 1.00 71.06 616 SER B N 1
ATOM 2829 C CA . SER C 1 98 ? 4.541 41.812 -10.221 1.00 71.38 616 SER B CA 1
ATOM 2830 C C . SER C 1 98 ? 4.103 42.284 -11.606 1.00 71.60 616 SER B C 1
ATOM 2831 O O . SER C 1 98 ? 4.109 43.485 -11.891 1.00 71.96 616 SER B O 1
ATOM 2833 N N . ALA C 1 100 ? 6.676 42.004 -13.183 1.00 70.00 618 ALA B N 1
ATOM 2834 C CA . ALA C 1 100 ? 7.002 41.789 -14.592 1.00 70.01 618 ALA B CA 1
ATOM 2835 C C . ALA C 1 100 ? 5.755 41.452 -15.429 1.00 69.80 618 ALA B C 1
ATOM 2836 O O . ALA C 1 100 ? 4.631 41.448 -14.912 1.00 69.92 618 ALA B O 1
ATOM 2838 N N . ASN C 1 101 ? 5.971 41.178 -16.719 1.00 69.32 619 ASN B N 1
ATOM 2839 C CA . ASN C 1 101 ? 4.902 40.761 -17.643 1.00 68.86 619 ASN B CA 1
ATOM 2840 C C . ASN C 1 101 ? 4.469 39.296 -17.417 1.00 68.14 619 ASN B C 1
ATOM 2841 O O . ASN C 1 101 ? 4.779 38.414 -18.233 1.00 68.22 619 ASN B O 1
ATOM 2846 N N . LEU C 1 102 ? 3.755 39.037 -16.322 1.00 66.99 620 LEU B N 1
ATOM 2847 C CA . LEU C 1 102 ? 3.328 37.675 -15.983 1.00 66.09 620 LEU B CA 1
ATOM 2848 C C . LEU C 1 102 ? 1.809 37.585 -15.844 1.00 64.97 620 LEU B C 1
ATOM 2849 O O . LEU C 1 102 ? 1.224 38.315 -15.053 1.00 64.93 620 LEU B O 1
ATOM 2854 N N . LEU C 1 103 ? 1.179 36.680 -16.591 1.00 63.58 621 LEU B N 1
ATOM 2855 C CA . LEU C 1 103 ? -0.253 36.422 -16.431 1.00 62.50 621 LEU B CA 1
ATOM 2856 C C . LEU C 1 103 ? -0.492 35.506 -15.234 1.00 61.64 621 LEU B C 1
ATOM 2857 O O . LEU C 1 103 ? -0.058 34.358 -15.243 1.00 61.58 621 LEU B O 1
ATOM 2862 N N . CYS C 1 104 ? -1.172 36.023 -14.210 1.00 60.79 622 CYS B N 1
ATOM 2863 C CA . CYS C 1 104 ? -1.502 35.253 -13.004 1.00 60.21 622 CYS B CA 1
ATOM 2864 C C . CYS C 1 104 ? -2.918 34.687 -13.050 1.00 59.77 622 CYS B C 1
ATOM 2865 O O . CYS C 1 104 ? -3.823 35.251 -12.450 1.00 59.83 622 CYS B O 1
ATOM 2868 N N . PHE C 1 105 ? -3.109 33.572 -13.748 1.00 59.36 623 PHE B N 1
ATOM 2869 C CA . PHE C 1 105 ? -4.436 32.956 -13.860 1.00 59.24 623 PHE B CA 1
ATOM 2870 C C . PHE C 1 105 ? -4.985 32.498 -12.512 1.00 59.30 623 PHE B C 1
ATOM 2871 O O . PHE C 1 105 ? -6.157 32.689 -12.214 1.00 59.51 623 PHE B O 1
ATOM 2879 N N . ALA C 1 106 ? -4.126 31.887 -11.715 1.00 59.56 624 ALA B N 1
ATOM 2880 C CA . ALA C 1 106 ? -4.435 31.521 -10.343 1.00 59.78 624 ALA B CA 1
ATOM 2881 C C . ALA C 1 106 ? -3.110 31.470 -9.603 1.00 60.17 624 ALA B C 1
ATOM 2882 O O . ALA C 1 106 ? -2.053 31.451 -10.242 1.00 60.45 624 ALA B O 1
ATOM 2884 N N . PRO C 1 107 ? -3.143 31.439 -8.262 1.00 60.51 625 PRO B N 1
ATOM 2885 C CA . PRO C 1 107 ? -1.866 31.399 -7.531 1.00 60.59 625 PRO B CA 1
ATOM 2886 C C . PRO C 1 107 ? -1.030 30.143 -7.817 1.00 60.62 625 PRO B C 1
ATOM 2887 O O . PRO C 1 107 ? 0.189 30.189 -7.711 1.00 60.82 625 PRO B O 1
ATOM 2891 N N . ASP C 1 108 ? -1.682 29.045 -8.191 1.00 60.57 626 ASP B N 1
ATOM 2892 C CA . ASP C 1 108 ? -0.988 27.811 -8.559 1.00 60.48 626 ASP B CA 1
ATOM 2893 C C . ASP C 1 108 ? -0.806 27.647 -10.079 1.00 60.29 626 ASP B C 1
ATOM 2894 O O . ASP C 1 108 ? -0.499 26.556 -10.555 1.00 60.14 626 ASP B O 1
ATOM 2899 N N . LEU C 1 109 ? -1.010 28.719 -10.838 1.00 60.35 627 LEU B N 1
ATOM 2900 C CA . LEU C 1 109 ? -0.747 28.700 -12.281 1.00 60.35 627 LEU B CA 1
ATOM 2901 C C . LEU C 1 109 ? -0.478 30.109 -12.807 1.00 60.45 627 LEU B C 1
ATOM 2902 O O . LEU C 1 109 ? -1.397 30.844 -13.173 1.00 60.21 627 LEU B O 1
ATOM 2907 N N . ILE C 1 110 ? 0.802 30.474 -12.808 1.00 60.61 628 ILE B N 1
ATOM 2908 C CA . ILE C 1 110 ? 1.279 31.734 -13.363 1.00 60.62 628 ILE B CA 1
ATOM 2909 C C . ILE C 1 110 ? 2.009 31.412 -14.656 1.00 60.74 628 ILE B C 1
ATOM 2910 O O . ILE C 1 110 ? 2.731 30.421 -14.721 1.00 60.79 628 ILE B O 1
ATOM 2915 N N . ILE C 1 111 ? 1.811 32.221 -15.692 1.00 60.89 629 ILE B N 1
ATOM 2916 C CA . ILE C 1 111 ? 2.590 32.049 -16.913 1.00 61.07 629 ILE B CA 1
ATOM 2917 C C . ILE C 1 111 ? 3.856 32.890 -16.779 1.00 61.36 629 ILE B C 1
ATOM 2918 O O . ILE C 1 111 ? 3.911 34.040 -17.215 1.00 61.25 629 ILE B O 1
ATOM 2923 N N . ASN C 1 112 ? 4.861 32.292 -16.138 1.00 61.79 630 ASN B N 1
ATOM 2924 C CA . ASN C 1 112 ? 6.163 32.925 -15.922 1.00 62.01 630 ASN B CA 1
ATOM 2925 C C . ASN C 1 112 ? 6.950 33.078 -17.228 1.00 62.16 630 ASN B C 1
ATOM 2926 O O . ASN C 1 112 ? 6.499 32.627 -18.293 1.00 62.01 630 ASN B O 1
ATOM 2931 N N . GLU C 1 113 ? 8.116 33.718 -17.137 1.00 62.39 631 GLU B N 1
ATOM 2932 C CA . GLU C 1 113 ? 8.977 33.954 -18.305 1.00 62.67 631 GLU B CA 1
ATOM 2933 C C . GLU C 1 113 ? 9.246 32.677 -19.103 1.00 62.76 631 GLU B C 1
ATOM 2934 O O . GLU C 1 113 ? 9.224 32.695 -20.342 1.00 62.73 631 GLU B O 1
ATOM 2936 N N . GLN C 1 114 ? 9.487 31.577 -18.392 1.00 62.85 632 GLN B N 1
ATOM 2937 C CA . GLN C 1 114 ? 9.813 30.310 -19.040 1.00 63.17 632 GLN B CA 1
ATOM 2938 C C . GLN C 1 114 ? 8.596 29.735 -19.759 1.00 62.85 632 GLN B C 1
ATOM 2939 O O . GLN C 1 114 ? 8.658 29.426 -20.951 1.00 62.92 632 GLN B O 1
ATOM 2945 N N . ARG C 1 115 ? 7.490 29.606 -19.033 1.00 62.49 633 ARG B N 1
ATOM 2946 C CA . ARG C 1 115 ? 6.243 29.119 -19.618 1.00 62.25 633 ARG B CA 1
ATOM 2947 C C . ARG C 1 115 ? 5.791 29.943 -20.824 1.00 61.83 633 ARG B C 1
ATOM 2948 O O . ARG C 1 115 ? 5.183 29.402 -21.749 1.00 61.70 633 ARG B O 1
ATOM 2956 N N . MET C 1 116 ? 6.098 31.241 -20.814 1.00 61.24 634 MET B N 1
ATOM 2957 C CA . MET C 1 116 ? 5.707 32.138 -21.907 1.00 60.90 634 MET B CA 1
ATOM 2958 C C . MET C 1 116 ? 6.266 31.711 -23.275 1.00 60.79 634 MET B C 1
ATOM 2959 O O . MET C 1 116 ? 5.652 31.971 -24.313 1.00 60.40 634 MET B O 1
ATOM 2964 N N . THR C 1 117 ? 7.426 31.055 -23.264 1.00 60.77 635 THR B N 1
ATOM 2965 C CA . THR C 1 117 ? 8.071 30.603 -24.498 1.00 60.60 635 THR B CA 1
ATOM 2966 C C . THR C 1 117 ? 7.593 29.225 -24.952 1.00 60.27 635 THR B C 1
ATOM 2967 O O . THR C 1 117 ? 8.069 28.724 -25.971 1.00 60.13 635 THR B O 1
ATOM 2971 N N . LEU C 1 118 ? 6.660 28.614 -24.215 1.00 59.96 636 LEU B N 1
ATOM 2972 C CA . LEU C 1 118 ? 6.044 27.360 -24.668 1.00 59.81 636 LEU B CA 1
ATOM 2973 C C . LEU C 1 118 ? 5.332 27.594 -26.003 1.00 59.57 636 LEU B C 1
ATOM 2974 O O . LEU C 1 118 ? 4.928 28.719 -26.300 1.00 59.56 636 LEU B O 1
ATOM 2979 N N . PRO C 1 119 ? 5.178 26.536 -26.815 1.00 59.46 637 PRO B N 1
ATOM 2980 C CA . PRO C 1 119 ? 4.623 26.735 -28.159 1.00 59.38 637 PRO B CA 1
ATOM 2981 C C . PRO C 1 119 ? 3.257 27.421 -28.129 1.00 59.40 637 PRO B C 1
ATOM 2982 O O . PRO C 1 119 ? 2.389 27.024 -27.352 1.00 59.30 637 PRO B O 1
ATOM 2986 N N . GLY C 1 120 ? 3.091 28.468 -28.935 1.00 59.45 638 GLY B N 1
ATOM 2987 C CA . GLY C 1 120 ? 1.803 29.150 -29.077 1.00 59.55 638 GLY B CA 1
ATOM 2988 C C . GLY C 1 120 ? 1.416 30.085 -27.941 1.00 59.74 638 GLY B C 1
ATOM 2989 O O . GLY C 1 120 ? 0.552 30.944 -28.117 1.00 59.59 638 GLY B O 1
ATOM 2990 N N . MET C 1 121 ? 2.063 29.938 -26.784 1.00 60.04 639 MET B N 1
ATOM 2991 C CA . MET C 1 121 ? 1.654 30.630 -25.560 1.00 60.27 639 MET B CA 1
ATOM 2992 C C . MET C 1 121 ? 1.592 32.147 -25.731 1.00 60.32 639 MET B C 1
ATOM 2993 O O . MET C 1 121 ? 0.569 32.760 -25.420 1.00 60.50 639 MET B O 1
ATOM 2998 N N . TYR C 1 122 ? 2.674 32.743 -26.231 1.00 60.41 640 TYR B N 1
ATOM 2999 C CA . TYR C 1 122 ? 2.743 34.200 -26.399 1.00 60.41 640 TYR B CA 1
ATOM 3000 C C . TYR C 1 122 ? 1.712 34.737 -27.393 1.00 60.56 640 TYR B C 1
ATOM 3001 O O . TYR C 1 122 ? 1.135 35.806 -27.173 1.00 60.41 640 TYR B O 1
ATOM 3010 N N . ASP C 1 123 ? 1.489 33.993 -28.474 1.00 60.85 641 ASP B N 1
ATOM 3011 C CA . ASP C 1 123 ? 0.537 34.392 -29.518 1.00 61.32 641 ASP B CA 1
ATOM 3012 C C . ASP C 1 123 ? -0.852 34.735 -28.962 1.00 61.38 641 ASP B C 1
ATOM 3013 O O . ASP C 1 123 ? -1.521 35.639 -29.468 1.00 61.71 641 ASP B O 1
ATOM 3018 N N . GLN C 1 124 ? -1.278 34.010 -27.931 1.00 61.21 642 GLN B N 1
ATOM 3019 C CA . GLN C 1 124 ? -2.544 34.289 -27.262 1.00 61.06 642 GLN B CA 1
ATOM 3020 C C . GLN C 1 124 ? -2.345 35.169 -26.030 1.00 60.91 642 GLN B C 1
ATOM 3021 O O . GLN C 1 124 ? -3.109 36.115 -25.817 1.00 61.02 642 GLN B O 1
ATOM 3027 N N . CYS C 1 125 ? -1.315 34.877 -25.237 1.00 60.56 643 CYS B N 1
ATOM 3028 C CA . CYS C 1 125 ? -1.046 35.643 -24.017 1.00 60.35 643 CYS B CA 1
ATOM 3029 C C . CYS C 1 125 ? -0.777 37.122 -24.254 1.00 60.22 643 CYS B C 1
ATOM 3030 O O . CYS C 1 125 ? -0.995 37.934 -23.362 1.00 60.29 643 CYS B O 1
ATOM 3033 N N . LYS C 1 126 ? -0.297 37.482 -25.440 1.00 60.13 644 LYS B N 1
ATOM 3034 C CA . LYS C 1 126 ? 0.019 38.884 -25.726 1.00 60.08 644 LYS B CA 1
ATOM 3035 C C . LYS C 1 126 ? -1.193 39.804 -25.549 1.00 59.78 644 LYS B C 1
ATOM 3036 O O . LYS C 1 126 ? -1.055 40.934 -25.084 1.00 59.65 644 LYS B O 1
ATOM 3042 N N . HIS C 1 127 ? -2.377 39.305 -25.899 1.00 59.58 645 HIS B N 1
ATOM 3043 C CA . HIS C 1 127 ? -3.608 40.097 -25.813 1.00 59.28 645 HIS B CA 1
ATOM 3044 C C . HIS C 1 127 ? -3.997 40.391 -24.377 1.00 59.08 645 HIS B C 1
ATOM 3045 O O . HIS C 1 127 ? -4.409 41.498 -24.053 1.00 59.10 645 HIS B O 1
ATOM 3052 N N . MET C 1 128 ? -3.866 39.393 -23.517 1.00 58.90 646 MET B N 1
ATOM 3053 C CA . MET C 1 128 ? -4.129 39.581 -22.103 1.00 59.06 646 MET B CA 1
ATOM 3054 C C . MET C 1 128 ? -3.046 40.451 -21.462 1.00 58.60 646 MET B C 1
ATOM 3055 O O . MET C 1 128 ? -3.327 41.214 -20.537 1.00 58.38 646 MET B O 1
ATOM 3060 N N . LEU C 1 129 ? -1.814 40.341 -21.961 1.00 58.25 647 LEU B N 1
ATOM 3061 C CA . LEU C 1 129 ? -0.693 41.128 -21.437 1.00 58.00 647 LEU B CA 1
ATOM 3062 C C . LEU C 1 129 ? -0.875 42.625 -21.694 1.00 57.72 647 LEU B C 1
ATOM 3063 O O . LEU C 1 129 ? -0.472 43.456 -20.874 1.00 57.49 647 LEU B O 1
ATOM 3068 N N . TYR C 1 130 ? -1.466 42.957 -22.840 1.00 57.40 648 TYR B N 1
ATOM 3069 C CA . TYR C 1 130 ? -1.784 44.341 -23.170 1.00 57.34 648 TYR B CA 1
ATOM 3070 C C . TYR C 1 130 ? -2.670 44.950 -22.079 1.00 56.98 648 TYR B C 1
ATOM 3071 O O . TYR C 1 130 ? -2.395 46.046 -21.592 1.00 57.04 648 TYR B O 1
ATOM 3080 N N . VAL C 1 131 ? -3.711 44.221 -21.682 1.00 56.41 649 VAL B N 1
ATOM 3081 C CA . VAL C 1 131 ? -4.610 44.666 -20.616 1.00 56.03 649 VAL B CA 1
ATOM 3082 C C . VAL C 1 131 ? -3.847 44.874 -19.307 1.00 55.92 649 VAL B C 1
ATOM 3083 O O . VAL C 1 131 ? -4.107 45.819 -18.576 1.00 56.04 649 VAL B O 1
ATOM 3087 N N . SER C 1 132 ? -2.903 43.991 -19.012 1.00 55.89 650 SER B N 1
ATOM 3088 C CA . SER C 1 132 ? -2.099 44.119 -17.795 1.00 55.74 650 SER B CA 1
ATOM 3089 C C . SER C 1 132 ? -1.251 45.388 -17.795 1.00 55.29 650 SER B C 1
ATOM 3090 O O . SER C 1 132 ? -1.138 46.057 -16.767 1.00 55.10 650 SER B O 1
ATOM 3093 N N . SER C 1 133 ? -0.657 45.710 -18.943 1.00 54.92 651 SER B N 1
ATOM 3094 C CA . SER C 1 133 ? 0.270 46.841 -19.034 1.00 54.96 651 SER B CA 1
ATOM 3095 C C . SER C 1 133 ? -0.460 48.179 -19.044 1.00 54.65 651 SER B C 1
ATOM 3096 O O . SER C 1 133 ? 0.016 49.142 -18.447 1.00 54.44 651 SER B O 1
ATOM 3099 N N . GLU C 1 134 ? -1.611 48.226 -19.716 1.00 54.56 652 GLU B N 1
ATOM 3100 C CA . GLU C 1 134 ? -2.488 49.404 -19.712 1.00 54.42 652 GLU B CA 1
ATOM 3101 C C . GLU C 1 134 ? -2.974 49.755 -18.315 1.00 54.19 652 GLU B C 1
ATOM 3102 O O . GLU C 1 134 ? -3.018 50.924 -17.949 1.00 53.92 652 GLU B O 1
ATOM 3108 N N . LEU C 1 135 ? -3.358 48.738 -17.549 1.00 54.17 653 LEU B N 1
ATOM 3109 C CA . LEU C 1 135 ? -3.778 48.931 -16.163 1.00 54.17 653 LEU B CA 1
ATOM 3110 C C . LEU C 1 135 ? -2.611 49.464 -15.335 1.00 54.16 653 LEU B C 1
ATOM 3111 O O . LEU C 1 135 ? -2.786 50.367 -14.518 1.00 53.76 653 LEU B O 1
ATOM 3116 N N . HIS C 1 136 ? -1.425 48.898 -15.561 1.00 54.42 654 HIS B N 1
ATOM 3117 C CA . HIS C 1 136 ? -0.195 49.371 -14.916 1.00 54.55 654 HIS B CA 1
ATOM 3118 C C . HIS C 1 136 ? 0.137 50.789 -15.358 1.00 54.26 654 HIS B C 1
ATOM 3119 O O . HIS C 1 136 ? 0.353 51.667 -14.527 1.00 54.13 654 HIS B O 1
ATOM 3126 N N . ARG C 1 137 ? 0.157 51.010 -16.666 1.00 54.08 655 ARG B N 1
ATOM 3127 C CA . ARG C 1 137 ? 0.434 52.332 -17.206 1.00 54.22 655 ARG B CA 1
ATOM 3128 C C . ARG C 1 137 ? -0.392 53.382 -16.480 1.00 54.18 655 ARG B C 1
ATOM 3129 O O . ARG C 1 137 ? 0.151 54.336 -15.928 1.00 54.42 655 ARG B O 1
ATOM 3137 N N . LEU C 1 138 ? -1.704 53.171 -16.473 1.00 54.17 656 LEU B N 1
ATOM 3138 C CA . LEU C 1 138 ? -2.665 54.129 -15.933 1.00 53.96 656 LEU B CA 1
ATOM 3139 C C . LEU C 1 138 ? -2.805 54.056 -14.411 1.00 54.11 656 LEU B C 1
ATOM 3140 O O . LEU C 1 138 ? -3.493 54.884 -13.819 1.00 54.20 656 LEU B O 1
ATOM 3145 N N . GLN C 1 139 ? -2.156 53.079 -13.779 1.00 54.14 657 GLN B N 1
ATOM 3146 C CA . GLN C 1 139 ? -2.193 52.928 -12.319 1.00 54.17 657 GLN B CA 1
ATOM 3147 C C . GLN C 1 139 ? -3.629 52.977 -11.796 1.00 53.90 657 GLN B C 1
ATOM 3148 O O . GLN C 1 139 ? -3.966 53.770 -10.919 1.00 53.89 657 GLN B O 1
ATOM 3154 N N . VAL C 1 140 ? -4.470 52.115 -12.362 1.00 53.61 658 VAL B N 1
ATOM 3155 C CA . VAL C 1 140 ? -5.871 52.023 -11.972 1.00 53.34 658 VAL B CA 1
ATOM 3156 C C . VAL C 1 140 ? -5.963 51.607 -10.502 1.00 53.45 658 VAL B C 1
ATOM 3157 O O . VAL C 1 140 ? -5.154 50.809 -10.033 1.00 53.35 658 VAL B O 1
ATOM 3161 N N . SER C 1 141 ? -6.930 52.166 -9.777 1.00 53.54 659 SER B N 1
ATOM 3162 C CA . SER C 1 141 ? -7.167 51.783 -8.386 1.00 53.70 659 SER B CA 1
ATOM 3163 C C . SER C 1 141 ? -8.190 50.645 -8.296 1.00 53.71 659 SER B C 1
ATOM 3164 O O . SER C 1 141 ? -8.959 50.408 -9.234 1.00 53.71 659 SER B O 1
ATOM 3167 N N . TYR C 1 142 ? -8.193 49.940 -7.166 1.00 53.53 660 TYR B N 1
ATOM 3168 C CA . TYR C 1 142 ? -9.119 48.833 -6.970 1.00 53.43 660 TYR B CA 1
ATOM 3169 C C . TYR C 1 142 ? -10.549 49.272 -7.269 1.00 53.51 660 TYR B C 1
ATOM 3170 O O . TYR C 1 142 ? -11.249 48.618 -8.037 1.00 53.71 660 TYR B O 1
ATOM 3179 N N . GLU C 1 143 ? -10.963 50.402 -6.707 1.00 53.54 661 GLU B N 1
ATOM 3180 C CA . GLU C 1 143 ? -12.338 50.882 -6.882 1.00 53.68 661 GLU B CA 1
ATOM 3181 C C . GLU C 1 143 ? -12.658 51.246 -8.337 1.00 53.28 661 GLU B C 1
ATOM 3182 O O . GLU C 1 143 ? -13.755 50.959 -8.831 1.00 53.46 661 GLU B O 1
ATOM 3188 N N . GLU C 1 144 ? -11.702 51.865 -9.025 1.00 52.60 662 GLU B N 1
ATOM 3189 C CA . GLU C 1 144 ? -11.860 52.127 -10.452 1.00 52.03 662 GLU B CA 1
ATOM 3190 C C . GLU C 1 144 ? -12.095 50.830 -11.217 1.00 51.33 662 GLU B C 1
ATOM 3191 O O . GLU C 1 144 ? -12.978 50.768 -12.071 1.00 51.62 662 GLU B O 1
ATOM 3197 N N . TYR C 1 145 ? -11.305 49.806 -10.895 1.00 50.17 663 TYR B N 1
ATOM 3198 C CA . TYR C 1 145 ? -11.416 48.484 -11.528 1.00 49.35 663 TYR B CA 1
ATOM 3199 C C . TYR C 1 145 ? -12.793 47.845 -11.281 1.00 48.71 663 TYR B C 1
ATOM 3200 O O . TYR C 1 145 ? -13.423 47.333 -12.211 1.00 48.36 663 TYR B O 1
ATOM 3209 N N . LEU C 1 146 ? -13.265 47.905 -10.040 1.00 47.93 664 LEU B N 1
ATOM 3210 C CA . LEU C 1 146 ? -14.578 47.355 -9.699 1.00 47.54 664 LEU B CA 1
ATOM 3211 C C . LEU C 1 146 ? -15.700 47.957 -10.563 1.00 47.24 664 LEU B C 1
ATOM 3212 O O . LEU C 1 146 ? -16.609 47.251 -10.989 1.00 47.18 664 LEU B O 1
ATOM 3217 N N . CYS C 1 147 ? -15.623 49.259 -10.824 1.00 47.04 665 CYS B N 1
ATOM 3218 C CA . CYS C 1 147 ? -16.596 49.937 -11.677 1.00 46.87 665 CYS B CA 1
ATOM 3219 C C . CYS C 1 147 ? -16.414 49.551 -13.130 1.00 46.56 665 CYS B C 1
ATOM 3220 O O . CYS C 1 147 ? -17.382 49.224 -13.818 1.00 46.83 665 CYS B O 1
ATOM 3223 N N . MET C 1 148 ? -15.169 49.591 -13.586 1.00 46.12 666 MET B N 1
ATOM 3224 C CA . MET C 1 148 ? -14.826 49.210 -14.953 1.00 45.93 666 MET B CA 1
ATOM 3225 C C . MET C 1 148 ? -15.277 47.784 -15.312 1.00 45.80 666 MET B C 1
ATOM 3226 O O . MET C 1 148 ? -15.824 47.563 -16.391 1.00 45.98 666 MET B O 1
ATOM 3231 N N . LYS C 1 149 ? -15.070 46.829 -14.408 1.00 45.58 667 LYS B N 1
ATOM 3232 C CA . LYS C 1 149 ? -15.484 45.444 -14.653 1.00 45.64 667 LYS B CA 1
ATOM 3233 C C . LYS C 1 149 ? -17.011 45.324 -14.750 1.00 45.79 667 LYS B C 1
ATOM 3234 O O . LYS C 1 149 ? -17.530 44.617 -15.618 1.00 45.76 667 LYS B O 1
ATOM 3240 N N . THR C 1 150 ? -17.722 46.019 -13.866 1.00 45.89 668 THR B N 1
ATOM 3241 C CA . THR C 1 150 ? -19.185 46.087 -13.931 1.00 45.96 668 THR B CA 1
ATOM 3242 C C . THR C 1 150 ? -19.637 46.611 -15.293 1.00 46.14 668 THR B C 1
ATOM 3243 O O . THR C 1 150 ? -20.498 46.022 -15.942 1.00 46.31 668 THR B O 1
ATOM 3247 N N . LEU C 1 151 ? -19.040 47.710 -15.733 1.00 46.43 669 LEU B N 1
ATOM 3248 C CA . LEU C 1 151 ? -19.342 48.262 -17.055 1.00 46.48 669 LEU B CA 1
ATOM 3249 C C . LEU C 1 151 ? -19.033 47.294 -18.204 1.00 46.63 669 LEU B C 1
ATOM 3250 O O . LEU C 1 151 ? -19.658 47.385 -19.261 1.00 46.70 669 LEU B O 1
ATOM 3255 N N . LEU C 1 152 ? -18.082 46.379 -18.004 1.00 46.69 670 LEU B N 1
ATOM 3256 C CA . LEU C 1 152 ? -17.752 45.379 -19.034 1.00 46.73 670 LEU B CA 1
ATOM 3257 C C . LEU C 1 152 ? -18.857 44.335 -19.193 1.00 46.78 670 LEU B C 1
ATOM 3258 O O . LEU C 1 152 ? -19.102 43.839 -20.293 1.00 46.48 670 LEU B O 1
ATOM 3263 N N . LEU C 1 153 ? -19.530 44.013 -18.094 1.00 47.06 671 LEU B N 1
ATOM 3264 C CA . LEU C 1 153 ? -20.713 43.163 -18.143 1.00 47.31 671 LEU B CA 1
ATOM 3265 C C . LEU C 1 153 ? -21.783 43.789 -19.053 1.00 47.71 671 LEU B C 1
ATOM 3266 O O . LEU C 1 153 ? -22.547 43.085 -19.708 1.00 47.36 671 LEU B O 1
ATOM 3271 N N . LEU C 1 154 ? -21.799 45.119 -19.095 1.00 48.33 672 LEU B N 1
ATOM 3272 C CA . LEU C 1 154 ? -22.801 45.886 -19.825 1.00 48.81 672 LEU B CA 1
ATOM 3273 C C . LEU C 1 154 ? -22.227 46.517 -21.108 1.00 49.45 672 LEU B C 1
ATOM 3274 O O . LEU C 1 154 ? -22.680 47.579 -21.539 1.00 49.53 672 LEU B O 1
ATOM 3279 N N . SER C 1 155 ? -21.254 45.853 -21.726 1.00 50.21 673 SER B N 1
ATOM 3280 C CA . SER C 1 155 ? -20.506 46.427 -22.854 1.00 50.98 673 SER B CA 1
ATOM 3281 C C . SER C 1 155 ? -21.057 46.036 -24.230 1.00 51.81 673 SER B C 1
ATOM 3282 O O . SER C 1 155 ? -20.682 46.619 -25.246 1.00 51.79 673 SER B O 1
ATOM 3285 N N . SER C 1 156 ? -21.926 45.034 -24.263 1.00 52.87 674 SER B N 1
ATOM 3286 C CA . SER C 1 156 ? -22.464 44.527 -25.513 1.00 53.79 674 SER B CA 1
ATOM 3287 C C . SER C 1 156 ? -23.930 44.179 -25.339 1.00 54.62 674 SER B C 1
ATOM 3288 O O . SER C 1 156 ? -24.309 43.560 -24.343 1.00 54.89 674 SER B O 1
ATOM 3291 N N . VAL C 1 157 ? -24.742 44.586 -26.313 1.00 55.42 675 VAL B N 1
ATOM 3292 C CA . VAL C 1 157 ? -26.173 44.295 -26.329 1.00 55.89 675 VAL B CA 1
ATOM 3293 C C . VAL C 1 157 ? -26.551 43.817 -27.723 1.00 56.57 675 VAL B C 1
ATOM 3294 O O . VAL C 1 157 ? -25.805 44.054 -28.678 1.00 56.62 675 VAL B O 1
ATOM 3298 N N . PRO C 1 158 ? -27.698 43.128 -27.849 1.00 57.32 676 PRO B N 1
ATOM 3299 C CA . PRO C 1 158 ? -28.162 42.723 -29.176 1.00 57.93 676 PRO B CA 1
ATOM 3300 C C . PRO C 1 158 ? -28.505 43.922 -30.058 1.00 58.60 676 PRO B C 1
ATOM 3301 O O . PRO C 1 158 ? -28.963 44.942 -29.550 1.00 58.49 676 PRO B O 1
ATOM 3305 N N . LYS C 1 159 ? -28.288 43.794 -31.366 1.00 59.55 677 LYS B N 1
ATOM 3306 C CA . LYS C 1 159 ? -28.662 44.848 -32.320 1.00 60.27 677 LYS B CA 1
ATOM 3307 C C . LYS C 1 159 ? -30.145 45.225 -32.195 1.00 60.81 677 LYS B C 1
ATOM 3308 O O . LYS C 1 159 ? -30.496 46.400 -32.257 1.00 61.29 677 LYS B O 1
ATOM 3310 N N . ASP C 1 160 ? -31.004 44.227 -32.004 1.00 61.39 678 ASP B N 1
ATOM 3311 C CA . ASP C 1 160 ? -32.439 44.455 -31.811 1.00 61.78 678 ASP B CA 1
ATOM 3312 C C . ASP C 1 160 ? -32.774 45.076 -30.440 1.00 62.07 678 ASP B C 1
ATOM 3313 O O . ASP C 1 160 ? -33.832 45.686 -30.273 1.00 62.39 678 ASP B O 1
ATOM 3315 N N . GLY C 1 161 ? -31.884 44.912 -29.464 1.00 62.16 679 GLY B N 1
ATOM 3316 C CA . GLY C 1 161 ? -32.051 45.521 -28.140 1.00 62.11 679 GLY B CA 1
ATOM 3317 C C . GLY C 1 161 ? -32.511 44.514 -27.104 1.00 62.03 679 GLY B C 1
ATOM 3318 O O . GLY C 1 161 ? -33.067 43.478 -27.452 1.00 62.27 679 GLY B O 1
ATOM 3319 N N . LEU C 1 162 ? -32.274 44.815 -25.830 1.00 61.80 680 LEU B N 1
ATOM 3320 C CA . LEU C 1 162 ? -32.756 43.969 -24.733 1.00 61.63 680 LEU B CA 1
ATOM 3321 C C . LEU C 1 162 ? -34.266 44.080 -24.580 1.00 61.50 680 LEU B C 1
ATOM 3322 O O . LEU C 1 162 ? -34.882 45.012 -25.088 1.00 61.70 680 LEU B O 1
ATOM 3327 N N . LYS C 1 163 ? -34.861 43.120 -23.881 1.00 61.36 681 LYS B N 1
ATOM 3328 C CA . LYS C 1 163 ? -36.280 43.193 -23.537 1.00 61.15 681 LYS B CA 1
ATOM 3329 C C . LYS C 1 163 ? -36.513 44.246 -22.455 1.00 60.72 681 LYS B C 1
ATOM 3330 O O . LYS C 1 163 ? -37.544 44.918 -22.457 1.00 60.93 681 LYS B O 1
ATOM 3336 N N . SER C 1 164 ? -35.559 44.378 -21.535 1.00 60.15 682 SER B N 1
ATOM 3337 C CA . SER C 1 164 ? -35.590 45.428 -20.515 1.00 59.85 682 SER B CA 1
ATOM 3338 C C . SER C 1 164 ? -34.577 46.524 -20.841 1.00 59.41 682 SER B C 1
ATOM 3339 O O . SER C 1 164 ? -33.855 46.977 -19.962 1.00 59.47 682 SER B O 1
ATOM 3342 N N . GLN C 1 165 ? -34.528 46.949 -22.100 1.00 59.05 683 GLN B N 1
ATOM 3343 C CA . GLN C 1 165 ? -33.539 47.939 -22.551 1.00 58.86 683 GLN B CA 1
ATOM 3344 C C . GLN C 1 165 ? -33.477 49.175 -21.647 1.00 58.67 683 GLN B C 1
ATOM 3345 O O . GLN C 1 165 ? -32.393 49.659 -21.327 1.00 58.72 683 GLN B O 1
ATOM 3351 N N . GLU C 1 166 ? -34.640 49.676 -21.243 1.00 58.42 684 GLU B N 1
ATOM 3352 C CA . GLU C 1 166 ? -34.720 50.850 -20.371 1.00 58.37 684 GLU B CA 1
ATOM 3353 C C . GLU C 1 166 ? -33.963 50.645 -19.059 1.00 58.07 684 GLU B C 1
ATOM 3354 O O . GLU C 1 166 ? -33.157 51.491 -18.663 1.00 58.09 684 GLU B O 1
ATOM 3360 N N . LEU C 1 167 ? -34.239 49.536 -18.379 1.00 57.76 685 LEU B N 1
ATOM 3361 C CA . LEU C 1 167 ? -33.562 49.228 -17.115 1.00 57.58 685 LEU B CA 1
ATOM 3362 C C . LEU C 1 167 ? -32.061 49.028 -17.343 1.00 57.05 685 LEU B C 1
ATOM 3363 O O . LEU C 1 167 ? -31.246 49.381 -16.492 1.00 56.77 685 LEU B O 1
ATOM 3368 N N . PHE C 1 168 ? -31.708 48.468 -18.497 1.00 56.55 686 PHE B N 1
ATOM 3369 C CA . PHE C 1 168 ? -30.313 48.291 -18.856 1.00 56.37 686 PHE B CA 1
ATOM 3370 C C . PHE C 1 168 ? -29.597 49.635 -18.964 1.00 56.31 686 PHE B C 1
ATOM 3371 O O . PHE C 1 168 ? -28.505 49.799 -18.420 1.00 56.38 686 PHE B O 1
ATOM 3379 N N . ASP C 1 169 ? -30.217 50.583 -19.666 1.00 56.19 687 ASP B N 1
ATOM 3380 C CA . ASP C 1 169 ? -29.670 51.935 -19.806 1.00 55.99 687 ASP B CA 1
ATOM 3381 C C . ASP C 1 169 ? -29.497 52.612 -18.446 1.00 55.75 687 ASP B C 1
ATOM 3382 O O . ASP C 1 169 ? -28.489 53.265 -18.198 1.00 55.12 687 ASP B O 1
ATOM 3387 N N . GLU C 1 170 ? -30.482 52.448 -17.567 1.00 55.84 688 GLU B N 1
ATOM 3388 C CA . GLU C 1 170 ? -30.403 53.028 -16.223 1.00 56.09 688 GLU B CA 1
ATOM 3389 C C . GLU C 1 170 ? -29.226 52.467 -15.425 1.00 55.96 688 GLU B C 1
ATOM 3390 O O . GLU C 1 170 ? -28.514 53.216 -14.752 1.00 56.03 688 GLU B O 1
ATOM 3396 N N . ILE C 1 171 ? -29.037 51.150 -15.509 1.00 55.71 689 ILE B N 1
ATOM 3397 C CA . ILE C 1 171 ? -27.969 50.456 -14.787 1.00 55.53 689 ILE B CA 1
ATOM 3398 C C . ILE C 1 171 ? -26.603 50.866 -15.326 1.00 55.38 689 ILE B C 1
ATOM 3399 O O . ILE C 1 171 ? -25.696 51.189 -14.565 1.00 54.96 689 ILE B O 1
ATOM 3404 N N . ARG C 1 172 ? -26.475 50.860 -16.644 1.00 55.41 690 ARG B N 1
ATOM 3405 C CA . ARG C 1 172 ? -25.242 51.265 -17.294 1.00 55.69 690 ARG B CA 1
ATOM 3406 C C . ARG C 1 172 ? -24.819 52.663 -16.832 1.00 56.07 690 ARG B C 1
ATOM 3407 O O . ARG C 1 172 ? -23.686 52.869 -16.398 1.00 56.15 690 ARG B O 1
ATOM 3415 N N . MET C 1 173 ? -25.751 53.608 -16.893 1.00 56.42 691 MET B N 1
ATOM 3416 C CA . MET C 1 173 ? -25.480 54.987 -16.506 1.00 56.70 691 MET B CA 1
ATOM 3417 C C . MET C 1 173 ? -25.128 55.131 -15.031 1.00 56.51 691 MET B C 1
ATOM 3418 O O . MET C 1 173 ? -24.316 55.983 -14.668 1.00 56.92 691 MET B O 1
ATOM 3423 N N . THR C 1 174 ? -25.731 54.311 -14.180 1.00 56.26 692 THR B N 1
ATOM 3424 C CA . THR C 1 174 ? -25.383 54.306 -12.756 1.00 56.00 692 THR B CA 1
ATOM 3425 C C . THR C 1 174 ? -23.893 54.005 -12.550 1.00 55.69 692 THR B C 1
ATOM 3426 O O . THR C 1 174 ? -23.217 54.683 -11.763 1.00 55.52 692 THR B O 1
ATOM 3430 N N . TYR C 1 175 ? -23.387 53.007 -13.274 1.00 55.24 693 TYR B N 1
ATOM 3431 C CA . TYR C 1 175 ? -21.984 52.599 -13.148 1.00 55.10 693 TYR B CA 1
ATOM 3432 C C . TYR C 1 175 ? -21.017 53.455 -13.965 1.00 55.08 693 TYR B C 1
ATOM 3433 O O . TYR C 1 175 ? -19.833 53.530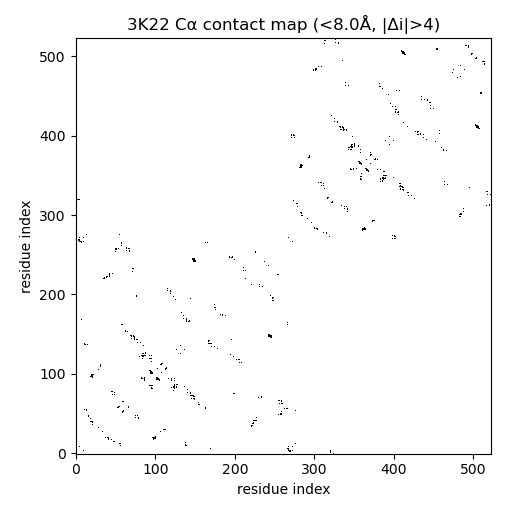 -13.633 1.00 55.21 693 TYR B O 1
ATOM 3442 N N . ILE C 1 176 ? -21.510 54.117 -15.009 1.00 55.05 694 ILE B N 1
ATOM 3443 C CA . ILE C 1 176 ? -20.746 55.196 -15.624 1.00 55.02 694 ILE B CA 1
ATOM 3444 C C . ILE C 1 176 ? -20.531 56.309 -14.591 1.00 55.55 694 ILE B C 1
ATOM 3445 O O . ILE C 1 176 ? -19.418 56.819 -14.444 1.00 55.43 694 ILE B O 1
ATOM 3450 N N . LYS C 1 177 ? -21.591 56.661 -13.863 1.00 56.01 695 LYS B N 1
ATOM 3451 C CA . LYS C 1 177 ? -21.491 57.658 -12.790 1.00 56.39 695 LYS B CA 1
ATOM 3452 C C . LYS C 1 177 ? -20.649 57.185 -11.608 1.00 56.44 695 LYS B C 1
ATOM 3453 O O . LYS C 1 177 ? -20.012 57.994 -10.938 1.00 56.41 695 LYS B O 1
ATOM 3459 N N . GLU C 1 178 ? -20.670 55.884 -11.340 1.00 56.78 696 GLU B N 1
ATOM 3460 C CA . GLU C 1 178 ? -19.921 55.319 -10.215 1.00 57.11 696 GLU B CA 1
ATOM 3461 C C . GLU C 1 178 ? -18.411 55.265 -10.501 1.00 57.20 696 GLU B C 1
ATOM 3462 O O . GLU C 1 178 ? -17.601 55.439 -9.589 1.00 57.00 696 GLU B O 1
ATOM 3468 N N . LEU C 1 179 ? -18.035 55.036 -11.758 1.00 57.46 697 LEU B N 1
ATOM 3469 C CA . LEU C 1 179 ? -16.631 55.146 -12.169 1.00 57.73 697 LEU B CA 1
ATOM 3470 C C . LEU C 1 179 ? -16.117 56.567 -11.934 1.00 58.27 697 LEU B C 1
ATOM 3471 O O . LEU C 1 179 ? -15.058 56.761 -11.335 1.00 58.30 697 LEU B O 1
ATOM 3476 N N . GLY C 1 180 ? -16.881 57.553 -12.402 1.00 58.94 698 GLY B N 1
ATOM 3477 C CA . GLY C 1 180 ? -16.582 58.965 -12.170 1.00 59.34 698 GLY B CA 1
ATOM 3478 C C . GLY C 1 180 ? -16.337 59.299 -10.708 1.00 59.89 698 GLY B C 1
ATOM 3479 O O . GLY C 1 180 ? -15.409 60.031 -10.388 1.00 59.95 698 GLY B O 1
ATOM 3480 N N . LYS C 1 181 ? -17.163 58.759 -9.820 1.00 60.68 699 LYS B N 1
ATOM 3481 C CA . LYS C 1 181 ? -16.950 58.926 -8.380 1.00 61.46 699 LYS B CA 1
ATOM 3482 C C . LYS C 1 181 ? -15.643 58.316 -7.888 1.00 61.94 699 LYS B C 1
ATOM 3483 O O . LYS C 1 181 ? -15.021 58.851 -6.974 1.00 62.25 699 LYS B O 1
ATOM 3489 N N . ALA C 1 182 ? -15.244 57.184 -8.461 1.00 62.57 700 ALA B N 1
ATOM 3490 C CA . ALA C 1 182 ? -14.016 56.517 -8.034 1.00 63.15 700 ALA B CA 1
ATOM 3491 C C . ALA C 1 182 ? -12.798 57.345 -8.421 1.00 63.68 700 ALA B C 1
ATOM 3492 O O . ALA C 1 182 ? -11.816 57.398 -7.685 1.00 63.69 700 ALA B O 1
ATOM 3494 N N . ILE C 1 183 ? -12.884 57.996 -9.575 1.00 64.52 701 ILE B N 1
ATOM 3495 C CA . ILE C 1 183 ? -11.815 58.851 -10.075 1.00 65.14 701 ILE B CA 1
ATOM 3496 C C . ILE C 1 183 ? -11.703 60.134 -9.251 1.00 66.08 701 ILE B C 1
ATOM 3497 O O . ILE C 1 183 ? -10.601 60.632 -9.014 1.00 66.34 701 ILE B O 1
ATOM 3502 N N . VAL C 1 184 ? -12.843 60.672 -8.826 1.00 67.08 702 VAL B N 1
ATOM 3503 C CA . VAL C 1 184 ? -12.860 61.869 -7.986 1.00 67.88 702 VAL B CA 1
ATOM 3504 C C . VAL C 1 184 ? -12.239 61.581 -6.619 1.00 68.80 702 VAL B C 1
ATOM 3505 O O . VAL C 1 184 ? -11.432 62.370 -6.133 1.00 69.11 702 VAL B O 1
ATOM 3509 N N . LYS C 1 185 ? -12.604 60.454 -6.009 1.00 69.92 703 LYS B N 1
ATOM 3510 C CA . LYS C 1 185 ? -12.021 60.042 -4.721 1.00 70.70 703 LYS B CA 1
ATOM 3511 C C . LYS C 1 185 ? -10.508 59.865 -4.832 1.00 71.49 703 LYS B C 1
ATOM 3512 O O . LYS C 1 185 ? -9.754 60.256 -3.937 1.00 71.53 703 LYS B O 1
ATOM 3514 N N . ARG C 1 186 ? -10.071 59.281 -5.942 1.00 72.46 704 ARG B N 1
ATOM 3515 C CA . ARG C 1 186 ? -8.661 58.982 -6.145 1.00 73.21 704 ARG B CA 1
ATOM 3516 C C . ARG C 1 186 ? -7.870 60.272 -6.281 1.00 73.64 704 ARG B C 1
ATOM 3517 O O . ARG C 1 186 ? -7.019 60.571 -5.447 1.00 73.95 704 ARG B O 1
ATOM 3525 N N . GLU C 1 187 ? -8.179 61.041 -7.324 1.00 74.18 705 GLU B N 1
ATOM 3526 C CA . GLU C 1 187 ? -7.437 62.261 -7.654 1.00 74.41 705 GLU B CA 1
ATOM 3527 C C . GLU C 1 187 ? -7.760 63.417 -6.699 1.00 74.49 705 GLU B C 1
ATOM 3528 O O . GLU C 1 187 ? -8.566 63.280 -5.776 1.00 74.48 705 GLU B O 1
ATOM 3530 N N . ASN C 1 189 ? -7.439 66.442 -7.500 1.00 80.63 707 ASN B N 1
ATOM 3531 C CA . ASN C 1 189 ? -6.607 66.599 -8.690 1.00 80.57 707 ASN B CA 1
ATOM 3532 C C . ASN C 1 189 ? -7.472 66.850 -9.922 1.00 80.52 707 ASN B C 1
ATOM 3533 O O . ASN C 1 189 ? -8.504 67.518 -9.839 1.00 80.39 707 ASN B O 1
ATOM 3535 N N . SER C 1 191 ? -9.214 69.178 -13.963 1.00 68.16 709 SER B N 1
ATOM 3536 C CA . SER C 1 191 ? -9.002 68.855 -15.376 1.00 67.94 709 SER B CA 1
ATOM 3537 C C . SER C 1 191 ? -8.528 67.407 -15.552 1.00 67.77 709 SER B C 1
ATOM 3538 O O . SER C 1 191 ? -8.876 66.742 -16.539 1.00 67.88 709 SER B O 1
ATOM 3540 N N . GLN C 1 192 ? -7.737 66.926 -14.590 1.00 67.32 710 GLN B N 1
ATOM 3541 C CA . GLN C 1 192 ? -7.191 65.570 -14.635 1.00 66.86 710 GLN B CA 1
ATOM 3542 C C . GLN C 1 192 ? -8.289 64.517 -14.525 1.00 66.05 710 GLN B C 1
ATOM 3543 O O . GLN C 1 192 ? -8.190 63.456 -15.132 1.00 66.01 710 GLN B O 1
ATOM 3549 N N . ASN C 1 193 ? -9.330 64.818 -13.755 1.00 65.08 711 ASN B N 1
ATOM 3550 C CA . ASN C 1 193 ? -10.450 63.903 -13.588 1.00 64.31 711 ASN B CA 1
ATOM 3551 C C . ASN C 1 193 ? -11.114 63.549 -14.919 1.00 63.40 711 ASN B C 1
ATOM 3552 O O . ASN C 1 193 ? -11.361 62.374 -15.194 1.00 63.07 711 ASN B O 1
ATOM 3557 N N . TRP C 1 194 ? -11.381 64.552 -15.750 1.00 62.35 712 TRP B N 1
ATOM 3558 C CA . TRP C 1 194 ? -11.993 64.290 -17.054 1.00 61.63 712 TRP B CA 1
ATOM 3559 C C . TRP C 1 194 ? -11.005 63.656 -18.029 1.00 60.89 712 TRP B C 1
ATOM 3560 O O . TRP C 1 194 ? -11.388 62.791 -18.817 1.00 60.85 712 TRP B O 1
ATOM 3571 N N . GLN C 1 195 ? -9.744 64.079 -17.965 1.00 60.10 713 GLN B N 1
ATOM 3572 C CA . GLN C 1 195 ? -8.674 63.449 -18.749 1.00 59.46 713 GLN B CA 1
ATOM 3573 C C . GLN C 1 195 ? -8.539 61.968 -18.389 1.00 58.76 713 GLN B C 1
ATOM 3574 O O . GLN C 1 195 ? -8.348 61.125 -19.259 1.00 58.52 713 GLN B O 1
ATOM 3577 N N . ARG C 1 196 ? -8.646 61.666 -17.100 1.00 58.07 714 ARG B N 1
ATOM 3578 C CA . ARG C 1 196 ? -8.526 60.300 -16.606 1.00 57.63 714 ARG B CA 1
ATOM 3579 C C . ARG C 1 196 ? -9.731 59.464 -16.996 1.00 57.09 714 ARG B C 1
ATOM 3580 O O . ARG C 1 196 ? -9.583 58.318 -17.415 1.00 57.11 714 ARG B O 1
ATOM 3588 N N . PHE C 1 197 ? -10.919 60.044 -16.846 1.00 56.50 715 PHE B N 1
ATOM 3589 C CA . PHE C 1 197 ? -12.159 59.418 -17.296 1.00 55.97 715 PHE B CA 1
ATOM 3590 C C . PHE C 1 197 ? -12.061 59.054 -18.773 1.00 55.66 715 PHE B C 1
ATOM 3591 O O . PHE C 1 197 ? -12.501 57.988 -19.189 1.00 55.49 715 PHE B O 1
ATOM 3599 N N . TYR C 1 198 ? -11.478 59.945 -19.563 1.00 55.44 716 TYR B N 1
ATOM 3600 C CA . TYR C 1 198 ? -11.277 59.680 -20.981 1.00 55.43 716 TYR B CA 1
ATOM 3601 C C . TYR C 1 198 ? -10.382 58.457 -21.169 1.00 55.01 716 TYR B C 1
ATOM 3602 O O . TYR C 1 198 ? -10.718 57.555 -21.930 1.00 55.11 716 TYR B O 1
ATOM 3611 N N . GLN C 1 199 ? -9.254 58.433 -20.462 1.00 54.35 717 GLN B N 1
ATOM 3612 C CA . GLN C 1 199 ? -8.274 57.352 -20.584 1.00 54.07 717 GLN B CA 1
ATOM 3613 C C . GLN C 1 199 ? -8.832 55.990 -20.157 1.00 53.21 717 GLN B C 1
ATOM 3614 O O . GLN C 1 199 ? -8.564 54.983 -20.808 1.00 52.96 717 GLN B O 1
ATOM 3620 N N . LEU C 1 200 ? -9.601 55.965 -19.069 1.00 52.27 718 LEU B N 1
ATOM 3621 C CA . LEU C 1 200 ? -10.187 54.718 -18.575 1.00 51.44 718 LEU B CA 1
ATOM 3622 C C . LEU C 1 200 ? -11.292 54.207 -19.494 1.00 50.95 718 LEU B C 1
ATOM 3623 O O . LEU C 1 200 ? -11.329 53.026 -19.811 1.00 51.13 718 LEU B O 1
ATOM 3628 N N . THR C 1 201 ? -12.182 55.090 -19.937 1.00 50.51 719 THR B N 1
ATOM 3629 C CA . THR C 1 201 ? -13.243 54.698 -20.873 1.00 49.98 719 THR B CA 1
ATOM 3630 C C . THR C 1 201 ? -12.655 54.299 -22.226 1.00 49.93 719 THR B C 1
ATOM 3631 O O . THR C 1 201 ? -13.259 53.528 -22.969 1.00 49.99 719 THR B O 1
ATOM 3635 N N . LYS C 1 202 ? -11.475 54.827 -22.536 1.00 49.99 720 LYS B N 1
ATOM 3636 C CA . LYS C 1 202 ? -10.724 54.417 -23.719 1.00 49.99 720 LYS B CA 1
ATOM 3637 C C . LYS C 1 202 ? -10.272 52.966 -23.554 1.00 49.49 720 LYS B C 1
ATOM 3638 O O . LYS C 1 202 ? -10.388 52.159 -24.478 1.00 49.54 720 LYS B O 1
ATOM 3644 N N . LEU C 1 203 ? -9.771 52.635 -22.366 1.00 49.05 721 LEU B N 1
ATOM 3645 C CA . LEU C 1 203 ? -9.336 51.270 -22.071 1.00 48.69 721 LEU B CA 1
ATOM 3646 C C . LEU C 1 203 ? -10.513 50.300 -22.196 1.00 48.82 721 LEU B C 1
ATOM 3647 O O . LEU C 1 203 ? -10.383 49.236 -22.796 1.00 49.05 721 LEU B O 1
ATOM 3652 N N . LEU C 1 204 ? -11.666 50.676 -21.654 1.00 48.68 722 LEU B N 1
ATOM 3653 C CA . LEU C 1 204 ? -12.863 49.856 -21.807 1.00 48.60 722 LEU B CA 1
ATOM 3654 C C . LEU C 1 204 ? -13.155 49.600 -23.286 1.00 48.88 722 LEU B C 1
ATOM 3655 O O . LEU C 1 204 ? -13.397 48.464 -23.687 1.00 48.77 722 LEU B O 1
ATOM 3660 N N . ASP C 1 205 ? -13.111 50.650 -24.096 1.00 49.29 723 ASP B N 1
ATOM 3661 C CA . ASP C 1 205 ? -13.375 50.513 -25.524 1.00 49.74 723 ASP B CA 1
ATOM 3662 C C . ASP C 1 205 ? -12.420 49.535 -26.194 1.00 50.00 723 ASP B C 1
ATOM 3663 O O . ASP C 1 205 ? -12.836 48.766 -27.059 1.00 50.10 723 ASP B O 1
ATOM 3668 N N . SER C 1 206 ? -11.150 49.550 -25.790 1.00 50.46 724 SER B N 1
ATOM 3669 C CA . SER C 1 206 ? -10.146 48.680 -26.421 1.00 50.74 724 SER B CA 1
ATOM 3670 C C . SER C 1 206 ? -10.288 47.203 -26.024 1.00 50.82 724 SER B C 1
ATOM 3671 O O . SER C 1 206 ? -9.685 46.330 -26.657 1.00 50.81 724 SER B O 1
ATOM 3674 N N . MET C 1 207 ? -11.093 46.925 -24.993 1.00 50.92 725 MET B N 1
ATOM 3675 C CA . MET C 1 207 ? -11.395 45.547 -24.589 1.00 50.82 725 MET B CA 1
ATOM 3676 C C . MET C 1 207 ? -12.169 44.770 -25.655 1.00 51.05 725 MET B C 1
ATOM 3677 O O . MET C 1 207 ? -12.081 43.542 -25.705 1.00 51.05 725 MET B O 1
ATOM 3682 N N . HIS C 1 208 ? -12.918 45.471 -26.503 1.00 51.27 726 HIS B N 1
ATOM 3683 C CA . HIS C 1 208 ? -13.616 44.810 -27.604 1.00 51.48 726 HIS B CA 1
ATOM 3684 C C . HIS C 1 208 ? -12.612 44.072 -28.486 1.00 51.90 726 HIS B C 1
ATOM 3685 O O . HIS C 1 208 ? -12.802 42.903 -28.816 1.00 51.99 726 HIS B O 1
ATOM 3692 N N . GLU C 1 209 ? -11.529 44.758 -28.835 1.00 52.54 727 GLU B N 1
ATOM 3693 C CA . GLU C 1 209 ? -10.520 44.212 -29.739 1.00 53.02 727 GLU B CA 1
ATOM 3694 C C . GLU C 1 209 ? -9.737 43.079 -29.082 1.00 52.87 727 GLU B C 1
ATOM 3695 O O . GLU C 1 209 ? -9.414 42.081 -29.721 1.00 52.60 727 GLU B O 1
ATOM 3701 N N . VAL C 1 210 ? -9.438 43.246 -27.799 1.00 53.09 728 VAL B N 1
ATOM 3702 C CA . VAL C 1 210 ? -8.827 42.191 -27.006 1.00 53.25 728 VAL B CA 1
ATOM 3703 C C . VAL C 1 210 ? -9.703 40.951 -27.029 1.00 53.37 728 VAL B C 1
ATOM 3704 O O . VAL C 1 210 ? -9.247 39.880 -27.400 1.00 53.44 728 VAL B O 1
ATOM 3708 N N . VAL C 1 211 ? -10.966 41.109 -26.645 1.00 53.62 729 VAL B N 1
ATOM 3709 C CA . VAL C 1 211 ? -11.877 39.976 -26.530 1.00 53.70 729 VAL B CA 1
ATOM 3710 C C . VAL C 1 211 ? -12.088 39.297 -27.880 1.00 54.21 729 VAL B C 1
ATOM 3711 O O . VAL C 1 211 ? -12.093 38.066 -27.965 1.00 54.16 729 VAL B O 1
ATOM 3715 N N . GLU C 1 212 ? -12.235 40.095 -28.933 1.00 54.66 730 GLU B N 1
ATOM 3716 C CA . GLU C 1 212 ? -12.427 39.549 -30.273 1.00 55.18 730 GLU B CA 1
ATOM 3717 C C . GLU C 1 212 ? -11.329 38.557 -30.663 1.00 55.16 730 GLU B C 1
ATOM 3718 O O . GLU C 1 212 ? -11.614 37.517 -31.262 1.00 55.25 730 GLU B O 1
ATOM 3724 N N . ASN C 1 213 ? -10.083 38.878 -30.314 1.00 55.10 731 ASN B N 1
ATOM 3725 C CA . ASN C 1 213 ? -8.950 37.982 -30.576 1.00 55.04 731 ASN B CA 1
ATOM 3726 C C . ASN C 1 213 ? -9.053 36.696 -29.767 1.00 54.87 731 ASN B C 1
ATOM 3727 O O . ASN C 1 213 ? -8.963 35.603 -30.324 1.00 54.89 731 ASN B O 1
ATOM 3732 N N . LEU C 1 214 ? -9.247 36.841 -28.458 1.00 54.74 732 LEU B N 1
ATOM 3733 C CA . LEU C 1 214 ? -9.375 35.701 -27.547 1.00 54.71 732 LEU B CA 1
ATOM 3734 C C . LEU C 1 214 ? -10.549 34.781 -27.891 1.00 54.85 732 LEU B C 1
ATOM 3735 O O . LEU C 1 214 ? -10.465 33.575 -27.680 1.00 54.82 732 LEU B O 1
ATOM 3740 N N . LEU C 1 215 ? -11.641 35.351 -28.399 1.00 55.22 733 LEU B N 1
ATOM 3741 C CA . LEU C 1 215 ? -12.801 34.556 -28.817 1.00 55.43 733 LEU B CA 1
ATOM 3742 C C . LEU C 1 215 ? -12.506 33.792 -30.104 1.00 55.93 733 LEU B C 1
ATOM 3743 O O . LEU C 1 215 ? -12.792 32.601 -30.196 1.00 55.69 733 LEU B O 1
ATOM 3748 N N . ASN C 1 216 ? -11.929 34.466 -31.094 1.00 56.65 734 ASN B N 1
ATOM 3749 C CA . ASN C 1 216 ? -11.529 33.780 -32.324 1.00 57.46 734 ASN B CA 1
ATOM 3750 C C . ASN C 1 216 ? -10.642 32.567 -32.027 1.00 57.72 734 ASN B C 1
ATOM 3751 O O . ASN C 1 216 ? -10.781 31.529 -32.664 1.00 57.65 734 ASN B O 1
ATOM 3756 N N . TYR C 1 217 ? -9.751 32.693 -31.046 1.00 58.08 735 TYR B N 1
ATOM 3757 C CA . TYR C 1 217 ? -8.925 31.563 -30.624 1.00 58.33 735 TYR B CA 1
ATOM 3758 C C . TYR C 1 217 ? -9.749 30.486 -29.931 1.00 58.68 735 TYR B C 1
ATOM 3759 O O . TYR C 1 217 ? -9.590 29.298 -30.208 1.00 58.72 735 TYR B O 1
ATOM 3768 N N . CYS C 1 218 ? -10.603 30.912 -29.007 1.00 59.25 736 CYS B N 1
ATOM 3769 C CA . CYS C 1 218 ? -11.437 29.995 -28.233 1.00 59.59 736 CYS B CA 1
ATOM 3770 C C . CYS C 1 218 ? -12.368 29.183 -29.130 1.00 59.84 736 CYS B C 1
ATOM 3771 O O . CYS C 1 218 ? -12.455 27.958 -29.014 1.00 59.82 736 CYS B O 1
ATOM 3774 N N . PHE C 1 219 ? -13.053 29.884 -30.027 1.00 60.29 737 PHE B N 1
ATOM 3775 C CA . PHE C 1 219 ? -13.966 29.260 -30.981 1.00 60.69 737 PHE B CA 1
ATOM 3776 C C . PHE C 1 219 ? -13.231 28.356 -31.966 1.00 61.18 737 PHE B C 1
ATOM 3777 O O . PHE C 1 219 ? -13.712 27.271 -32.291 1.00 61.41 737 PHE B O 1
ATOM 3785 N N . GLN C 1 220 ? -12.077 28.810 -32.443 1.00 61.70 738 GLN B N 1
ATOM 3786 C CA . GLN C 1 220 ? -11.250 28.023 -33.356 1.00 62.46 738 GLN B CA 1
ATOM 3787 C C . GLN C 1 220 ? -10.780 26.725 -32.680 1.00 62.54 738 GLN B C 1
ATOM 3788 O O . GLN C 1 220 ? -10.872 25.647 -33.262 1.00 62.52 738 GLN B O 1
ATOM 3794 N N . THR C 1 221 ? -10.295 26.834 -31.449 1.00 62.85 739 THR B N 1
ATOM 3795 C CA . THR C 1 221 ? -9.859 25.668 -30.695 1.00 63.19 739 THR B CA 1
ATOM 3796 C C . THR C 1 221 ? -11.039 24.729 -30.443 1.00 63.77 739 THR B C 1
ATOM 3797 O O . THR C 1 221 ? -10.917 23.509 -30.554 1.00 63.75 739 THR B O 1
ATOM 3801 N N . PHE C 1 222 ? -12.188 25.310 -30.125 1.00 64.56 740 PHE B N 1
ATOM 3802 C CA . PHE C 1 222 ? -13.410 24.540 -29.901 1.00 64.99 740 PHE B CA 1
ATOM 3803 C C . PHE C 1 222 ? -13.864 23.791 -31.157 1.00 65.52 740 PHE B C 1
ATOM 3804 O O . PHE C 1 222 ? -14.295 22.644 -31.082 1.00 65.51 740 PHE B O 1
ATOM 3812 N N . LEU C 1 223 ? -13.767 24.452 -32.305 1.00 66.29 741 LEU B N 1
ATOM 3813 C CA . LEU C 1 223 ? -14.240 23.884 -33.565 1.00 66.97 741 LEU B CA 1
ATOM 3814 C C . LEU C 1 223 ? -13.189 23.008 -34.253 1.00 67.76 741 LEU B C 1
ATOM 3815 O O . LEU C 1 223 ? -13.473 22.392 -35.281 1.00 67.70 741 LEU B O 1
ATOM 3820 N N . ASP C 1 224 ? -11.980 22.952 -33.699 1.00 68.79 742 ASP B N 1
ATOM 3821 C CA . ASP C 1 224 ? -10.923 22.144 -34.291 1.00 69.63 742 ASP B CA 1
ATOM 3822 C C . ASP C 1 224 ? -11.176 20.659 -34.023 1.00 70.33 742 ASP B C 1
ATOM 3823 O O . ASP C 1 224 ? -11.204 20.224 -32.866 1.00 70.70 742 ASP B O 1
ATOM 3828 N N . LYS C 1 225 ? -11.362 19.895 -35.099 1.00 71.00 743 LYS B N 1
ATOM 3829 C CA . LYS C 1 225 ? -11.637 18.458 -35.003 1.00 71.52 743 LYS B CA 1
ATOM 3830 C C . LYS C 1 225 ? -10.376 17.649 -34.691 1.00 71.84 743 LYS B C 1
ATOM 3831 O O . LYS C 1 225 ? -10.450 16.597 -34.051 1.00 71.88 743 LYS B O 1
ATOM 3837 N N . THR C 1 226 ? -9.228 18.148 -35.142 1.00 72.25 744 THR B N 1
ATOM 3838 C CA . THR C 1 226 ? -7.950 17.456 -34.968 1.00 72.57 744 THR B CA 1
ATOM 3839 C C . THR C 1 226 ? -7.383 17.582 -33.551 1.00 72.89 744 THR B C 1
ATOM 3840 O O . THR C 1 226 ? -6.434 16.881 -33.202 1.00 73.05 744 THR B O 1
ATOM 3844 N N . MET C 1 227 ? -7.953 18.482 -32.751 1.00 73.30 745 MET B N 1
ATOM 3845 C CA . MET C 1 227 ? -7.564 18.655 -31.352 1.00 73.58 745 MET B CA 1
ATOM 3846 C C . MET C 1 227 ? -8.618 18.045 -30.433 1.00 73.48 745 MET B C 1
ATOM 3847 O O . MET C 1 227 ? -9.819 18.287 -30.608 1.00 73.55 745 MET B O 1
ATOM 3852 N N . SER C 1 228 ? -8.161 17.263 -29.456 1.00 73.29 746 SER B N 1
ATOM 3853 C CA . SER C 1 228 ? -9.036 16.685 -28.437 1.00 73.17 746 SER B CA 1
ATOM 3854 C C . SER C 1 228 ? -8.982 17.542 -27.166 1.00 73.02 746 SER B C 1
ATOM 3855 O O . SER C 1 228 ? -8.581 17.062 -26.095 1.00 73.16 746 SER B O 1
ATOM 3857 N N . ILE C 1 229 ? -9.379 18.810 -27.293 1.00 72.60 747 ILE B N 1
ATOM 3858 C CA . ILE C 1 229 ? -9.340 19.759 -26.174 1.00 72.18 747 ILE B CA 1
ATOM 3859 C C . ILE C 1 229 ? -10.680 19.768 -25.446 1.00 71.85 747 ILE B C 1
ATOM 3860 O O . ILE C 1 229 ? -11.703 20.133 -26.027 1.00 71.88 747 ILE B O 1
ATOM 3862 N N . GLU C 1 230 ? -10.664 19.368 -24.175 1.00 71.45 748 GLU B N 1
ATOM 3863 C CA . GLU C 1 230 ? -11.875 19.297 -23.358 1.00 71.09 748 GLU B CA 1
ATOM 3864 C C . GLU C 1 230 ? -12.241 20.659 -22.780 1.00 70.84 748 GLU B C 1
ATOM 3865 O O . GLU C 1 230 ? -11.404 21.321 -22.161 1.00 70.97 748 GLU B O 1
ATOM 3867 N N . PHE C 1 231 ? -13.494 21.064 -22.995 1.00 70.38 749 PHE B N 1
ATOM 3868 C CA . PHE C 1 231 ? -14.084 22.240 -22.356 1.00 69.96 749 PHE B CA 1
ATOM 3869 C C . PHE C 1 231 ? -15.165 21.793 -21.376 1.00 69.53 749 PHE B C 1
ATOM 3870 O O . PHE C 1 231 ? -15.825 20.784 -21.601 1.00 69.33 749 PHE B O 1
ATOM 3878 N N . PRO C 1 232 ? -15.376 22.559 -20.294 1.00 69.18 750 PRO B N 1
ATOM 3879 C CA . PRO C 1 232 ? -16.482 22.231 -19.398 1.00 69.01 750 PRO B CA 1
ATOM 3880 C C . PRO C 1 232 ? -17.830 22.551 -20.043 1.00 68.90 750 PRO B C 1
ATOM 3881 O O . PRO C 1 232 ? -17.895 23.343 -20.986 1.00 68.79 750 PRO B O 1
ATOM 3885 N N . GLU C 1 233 ? -18.890 21.936 -19.531 1.00 68.86 751 GLU B N 1
ATOM 3886 C CA . GLU C 1 233 ? -20.213 22.029 -20.153 1.00 68.89 751 GLU B CA 1
ATOM 3887 C C . GLU C 1 233 ? -20.756 23.455 -20.138 1.00 68.68 751 GLU B C 1
ATOM 3888 O O . GLU C 1 233 ? -21.281 23.934 -21.141 1.00 68.72 751 GLU B O 1
ATOM 3894 N N . MET C 1 234 ? -20.612 24.131 -19.004 1.00 68.49 752 MET B N 1
ATOM 3895 C CA . MET C 1 234 ? -21.035 25.518 -18.874 1.00 68.45 752 MET B CA 1
ATOM 3896 C C . MET C 1 234 ? -20.510 26.350 -20.054 1.00 68.12 752 MET B C 1
ATOM 3897 O O . MET C 1 234 ? -21.284 27.016 -20.739 1.00 68.19 752 MET B O 1
ATOM 3902 N N . LEU C 1 235 ? -19.205 26.286 -20.303 1.00 67.62 753 LEU B N 1
ATOM 3903 C CA . LEU C 1 235 ? -18.604 27.020 -21.420 1.00 67.23 753 LEU B CA 1
ATOM 3904 C C . LEU C 1 235 ? -18.991 26.461 -22.785 1.00 67.08 753 LEU B C 1
ATOM 3905 O O . LEU C 1 235 ? -19.183 27.223 -23.729 1.00 66.94 753 LEU B O 1
ATOM 3910 N N . ALA C 1 236 ? -19.086 25.137 -22.895 1.00 66.96 754 ALA B N 1
ATOM 3911 C CA . ALA C 1 236 ? -19.429 24.490 -24.165 1.00 66.86 754 ALA B CA 1
ATOM 3912 C C . ALA C 1 236 ? -20.785 24.962 -24.685 1.00 66.85 754 ALA B C 1
ATOM 3913 O O . ALA C 1 236 ? -20.922 25.333 -25.852 1.00 66.80 754 ALA B O 1
ATOM 3915 N N . GLU C 1 237 ? -21.782 24.958 -23.809 1.00 66.96 755 GLU B N 1
ATOM 3916 C CA . GLU C 1 237 ? -23.108 25.460 -24.156 1.00 67.06 755 GLU B CA 1
ATOM 3917 C C . GLU C 1 237 ? -23.032 26.939 -24.547 1.00 67.20 755 GLU B C 1
ATOM 3918 O O . GLU C 1 237 ? -23.577 27.344 -25.583 1.00 67.06 755 GLU B O 1
ATOM 3920 N N . ILE C 1 238 ? -22.335 27.729 -23.729 1.00 67.44 756 ILE B N 1
ATOM 3921 C CA . ILE C 1 238 ? -22.178 29.167 -23.974 1.00 67.59 756 ILE B CA 1
ATOM 3922 C C . ILE C 1 238 ? -21.441 29.435 -25.281 1.00 67.84 756 ILE B C 1
ATOM 3923 O O . ILE C 1 238 ? -21.796 30.353 -26.018 1.00 67.73 756 ILE B O 1
ATOM 3928 N N . ILE C 1 239 ? -20.425 28.623 -25.563 1.00 68.25 757 ILE B N 1
ATOM 3929 C CA . ILE C 1 239 ? -19.665 28.737 -26.806 1.00 68.58 757 ILE B CA 1
ATOM 3930 C C . ILE C 1 239 ? -20.516 28.312 -28.007 1.00 69.19 757 ILE B C 1
ATOM 3931 O O . ILE C 1 239 ? -20.640 29.061 -28.975 1.00 69.26 757 ILE B O 1
ATOM 3936 N N . THR C 1 240 ? -21.115 27.126 -27.929 1.00 69.85 758 THR B N 1
ATOM 3937 C CA . THR C 1 240 ? -21.977 26.618 -29.004 1.00 70.40 758 THR B CA 1
ATOM 3938 C C . THR C 1 240 ? -23.096 27.598 -29.372 1.00 70.90 758 THR B C 1
ATOM 3939 O O . THR C 1 240 ? -23.387 27.802 -30.551 1.00 70.78 758 THR B O 1
ATOM 3943 N N . ASN C 1 241 ? -23.714 28.201 -28.362 1.00 71.66 759 ASN B N 1
ATOM 3944 C CA . ASN C 1 241 ? -24.753 29.204 -28.589 1.00 72.44 759 ASN B CA 1
ATOM 3945 C C . ASN C 1 241 ? -24.206 30.456 -29.275 1.00 72.91 759 ASN B C 1
ATOM 3946 O O . ASN C 1 241 ? -24.856 31.017 -30.161 1.00 73.11 759 ASN B O 1
ATOM 3951 N N . GLN C 1 242 ? -23.009 30.883 -28.871 1.00 73.36 760 GLN B N 1
ATOM 3952 C CA . GLN C 1 242 ? -22.471 32.177 -29.295 1.00 73.66 760 GLN B CA 1
ATOM 3953 C C . GLN C 1 242 ? -21.803 32.183 -30.672 1.00 74.07 760 GLN B C 1
ATOM 3954 O O . GLN C 1 242 ? -21.836 33.203 -31.353 1.00 74.21 760 GLN B O 1
ATOM 3960 N N . ILE C 1 243 ? -21.225 31.057 -31.086 1.00 74.60 761 ILE B N 1
ATOM 3961 C CA . ILE C 1 243 ? -20.469 30.977 -32.353 1.00 75.07 761 ILE B CA 1
ATOM 3962 C C . ILE C 1 243 ? -21.167 31.633 -33.560 1.00 75.80 761 ILE B C 1
ATOM 3963 O O . ILE C 1 243 ? -20.541 32.422 -34.269 1.00 75.86 761 ILE B O 1
ATOM 3968 N N . PRO C 1 244 ? -22.457 31.311 -33.801 1.00 76.71 762 PRO B N 1
ATOM 3969 C CA . PRO C 1 244 ? -23.105 31.848 -35.007 1.00 77.28 762 PRO B CA 1
ATOM 3970 C C . PRO C 1 244 ? -23.413 33.344 -34.924 1.00 77.92 762 PRO B C 1
ATOM 3971 O O . PRO C 1 244 ? -23.415 34.031 -35.951 1.00 78.04 762 PRO B O 1
ATOM 3975 N N . LYS C 1 245 ? -23.659 33.834 -33.709 1.00 78.63 763 LYS B N 1
ATOM 3976 C CA . LYS C 1 245 ? -24.080 35.220 -33.483 1.00 79.14 763 LYS B CA 1
ATOM 3977 C C . LYS C 1 245 ? -23.036 36.253 -33.920 1.00 79.38 763 LYS B C 1
ATOM 3978 O O . LYS C 1 245 ? -23.397 37.350 -34.361 1.00 79.56 763 LYS B O 1
ATOM 3984 N N . TYR C 1 246 ? -21.756 35.905 -33.799 1.00 79.63 764 TYR B N 1
ATOM 3985 C CA . TYR C 1 246 ? -20.676 36.802 -34.222 1.00 79.88 764 TYR B CA 1
ATOM 3986 C C . TYR C 1 246 ? -20.612 36.887 -35.747 1.00 79.75 764 TYR B C 1
ATOM 3987 O O . TYR C 1 246 ? -20.286 37.945 -36.300 1.00 79.82 764 TYR B O 1
ATOM 3996 N N . SER C 1 247 ? -20.946 35.781 -36.417 1.00 79.42 765 SER B N 1
ATOM 3997 C CA . SER C 1 247 ? -21.047 35.748 -37.881 1.00 79.06 765 SER B CA 1
ATOM 3998 C C . SER C 1 247 ? -22.271 36.530 -38.366 1.00 78.68 765 SER B C 1
ATOM 3999 O O . SER C 1 247 ? -22.184 37.290 -39.332 1.00 78.61 765 SER B O 1
ATOM 4001 N N . ASN C 1 248 ? -23.401 36.348 -37.680 1.00 78.20 766 ASN B N 1
ATOM 4002 C CA . ASN C 1 248 ? -24.654 37.042 -38.009 1.00 77.77 766 ASN B CA 1
ATOM 4003 C C . ASN C 1 248 ? -24.583 38.564 -37.810 1.00 77.37 766 ASN B C 1
ATOM 4004 O O . ASN C 1 248 ? -25.350 39.305 -38.424 1.00 77.31 766 ASN B O 1
ATOM 4006 N N . GLY C 1 249 ? -23.671 39.027 -36.956 1.00 76.77 767 GLY B N 1
ATOM 4007 C CA . GLY C 1 249 ? -23.559 40.448 -36.652 1.00 76.21 767 GLY B CA 1
ATOM 4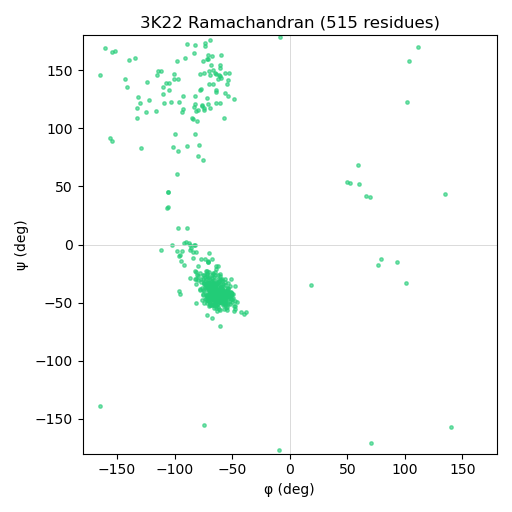008 C C . GLY C 1 249 ? -24.753 40.931 -35.851 1.00 75.76 767 GLY B C 1
ATOM 4009 O O . GLY C 1 249 ? -25.271 42.027 -36.087 1.00 75.70 767 GLY B O 1
ATOM 4010 N N . ASN C 1 250 ? -25.186 40.106 -34.898 1.00 75.13 768 ASN B N 1
ATOM 4011 C CA . ASN C 1 250 ? -26.325 40.426 -34.034 1.00 74.49 768 ASN B CA 1
ATOM 4012 C C . ASN C 1 250 ? -25.913 41.165 -32.753 1.00 73.78 768 ASN B C 1
ATOM 4013 O O . ASN C 1 250 ? -26.772 41.457 -31.920 1.00 73.81 768 ASN B O 1
ATOM 4015 N N . ILE C 1 251 ? -24.618 41.469 -32.605 1.00 72.75 769 ILE B N 1
ATOM 4016 C CA . ILE C 1 251 ? -24.075 42.063 -31.375 1.00 71.98 769 ILE B CA 1
ATOM 4017 C C . ILE C 1 251 ? -23.668 43.523 -31.561 1.00 71.14 769 ILE B C 1
ATOM 4018 O O . ILE C 1 251 ? -22.813 43.829 -32.390 1.00 70.93 769 ILE B O 1
ATOM 4023 N N . LYS C 1 252 ? -24.266 44.411 -30.770 1.00 70.22 770 LYS B N 1
ATOM 4024 C CA . LYS C 1 252 ? -23.881 45.823 -30.753 1.00 69.60 770 LYS B CA 1
ATOM 4025 C C . LYS C 1 252 ? -22.895 46.090 -29.612 1.00 68.94 770 LYS B C 1
ATOM 4026 O O . LYS C 1 252 ? -23.202 45.837 -28.445 1.00 68.83 770 LYS B O 1
ATOM 4032 N N . LYS C 1 253 ? -21.718 46.605 -29.960 1.00 68.16 771 LYS B N 1
ATOM 4033 C CA . LYS C 1 253 ? -20.680 46.925 -28.984 1.00 67.57 771 LYS B CA 1
ATOM 4034 C C . LYS C 1 253 ? -20.796 48.386 -28.571 1.00 66.99 771 LYS B C 1
ATOM 4035 O O . LYS C 1 253 ? -20.587 49.279 -29.384 1.00 67.07 771 LYS B O 1
ATOM 4041 N N . LEU C 1 254 ? -21.127 48.629 -27.307 1.00 66.32 772 LEU B N 1
ATOM 4042 C CA . LEU C 1 254 ? -21.292 49.994 -26.804 1.00 65.66 772 LEU B CA 1
ATOM 4043 C C . LEU C 1 254 ? -19.930 50.664 -26.574 1.00 65.40 772 LEU B C 1
ATOM 4044 O O . LEU C 1 254 ? -19.103 50.181 -25.799 1.00 65.32 772 LEU B O 1
ATOM 4049 N N . LEU C 1 255 ? -19.705 51.774 -27.269 1.00 65.12 773 LEU B N 1
ATOM 4050 C CA . LEU C 1 255 ? -18.447 52.508 -27.195 1.00 64.79 773 LEU B CA 1
ATOM 4051 C C . LEU C 1 255 ? -18.654 53.832 -26.479 1.00 64.76 773 LEU B C 1
ATOM 4052 O O . LEU C 1 255 ? -19.619 54.548 -26.745 1.00 64.72 773 LEU B O 1
ATOM 4057 N N . PHE C 1 256 ? -17.742 54.155 -25.572 1.00 64.81 774 PHE B N 1
ATOM 4058 C CA . PHE C 1 256 ? -17.716 55.473 -24.957 1.00 65.01 774 PHE B CA 1
ATOM 4059 C C . PHE C 1 256 ? -17.178 56.510 -25.937 1.00 65.39 774 PHE B C 1
ATOM 4060 O O . PHE C 1 256 ? -17.503 57.681 -25.834 1.00 65.44 774 PHE B O 1
ATOM 4068 N N . HIS C 1 257 ? -16.352 56.072 -26.884 1.00 65.94 775 HIS B N 1
ATOM 4069 C CA . HIS C 1 257 ? -15.735 56.972 -27.858 1.00 66.41 775 HIS B CA 1
ATOM 4070 C C . HIS C 1 257 ? -15.936 56.427 -29.264 1.00 67.00 775 HIS B C 1
ATOM 4071 O O . HIS C 1 257 ? -15.515 55.311 -29.581 1.00 67.21 775 HIS B O 1
ATOM 4078 N N . GLN C 1 258 ? -16.570 57.234 -30.108 1.00 67.65 776 GLN B N 1
ATOM 4079 C CA . GLN C 1 258 ? -17.066 56.766 -31.396 1.00 68.21 776 GLN B CA 1
ATOM 4080 C C . GLN C 1 258 ? -15.945 56.681 -32.433 1.00 68.41 776 GLN B C 1
ATOM 4081 O O . GLN C 1 258 ? -16.191 56.289 -33.574 1.00 68.84 776 GLN B O 1
ATOM 4087 N N . LYS D 2 1 ? -30.334 25.975 -29.174 1.00 70.65 740 LYS D N 1
ATOM 4088 C CA . LYS D 2 1 ? -30.883 25.704 -27.808 1.00 70.55 740 LYS D CA 1
ATOM 4089 C C . LYS D 2 1 ? -30.685 26.904 -26.857 1.00 70.38 740 LYS D C 1
ATOM 4090 O O . LYS D 2 1 ? -30.123 27.945 -27.243 1.00 70.50 740 LYS D O 1
ATOM 4092 N N . GLU D 2 2 ? -31.178 26.750 -25.627 1.00 69.87 741 GLU D N 1
ATOM 4093 C CA . GLU D 2 2 ? -30.992 27.733 -24.560 1.00 69.41 741 GLU D CA 1
ATOM 4094 C C . GLU D 2 2 ? -30.375 27.018 -23.363 1.00 68.79 741 GLU D C 1
ATOM 4095 O O . GLU D 2 2 ? -31.012 26.155 -22.765 1.00 68.94 741 GLU D O 1
ATOM 4097 N N . ASN D 2 3 ? -29.139 27.375 -23.020 1.00 67.95 742 ASN D N 1
ATOM 4098 C CA . ASN D 2 3 ? -28.409 26.690 -21.950 1.00 67.21 742 ASN D CA 1
ATOM 4099 C C . ASN D 2 3 ? -29.168 26.723 -20.622 1.00 66.18 742 ASN D C 1
ATOM 4100 O O . ASN D 2 3 ? -29.271 27.770 -19.985 1.00 66.14 742 ASN D O 1
ATOM 4105 N N . ALA D 2 4 ? -29.680 25.565 -20.211 1.00 65.01 743 ALA D N 1
ATOM 4106 C CA . ALA D 2 4 ? -30.553 25.470 -19.041 1.00 64.13 743 ALA D CA 1
ATOM 4107 C C . ALA D 2 4 ? -29.824 25.652 -17.704 1.00 63.34 743 ALA D C 1
ATOM 4108 O O . ALA D 2 4 ? -30.451 26.010 -16.705 1.00 63.12 743 ALA D O 1
ATOM 4110 N N . LEU D 2 5 ? -28.515 25.410 -17.678 1.00 62.42 744 LEU D N 1
ATOM 4111 C CA . LEU D 2 5 ? -27.750 25.539 -16.436 1.00 61.81 744 LEU D CA 1
ATOM 4112 C C . LEU D 2 5 ? -27.542 27.007 -16.055 1.00 61.29 744 LEU D C 1
ATOM 4113 O O . LEU D 2 5 ? -27.734 27.390 -14.894 1.00 60.81 744 LEU D O 1
ATOM 4118 N N . LEU D 2 6 ? -27.137 27.815 -17.032 1.00 60.75 745 LEU D N 1
ATOM 4119 C CA . LEU D 2 6 ? -26.993 29.255 -16.828 1.00 60.49 745 LEU D CA 1
ATOM 4120 C C . LEU D 2 6 ? -28.308 29.828 -16.303 1.00 60.50 745 LEU D C 1
ATOM 4121 O O . LEU D 2 6 ? -28.334 30.436 -15.230 1.00 60.45 745 LEU D O 1
ATOM 4126 N N . ARG D 2 7 ? -29.393 29.604 -17.053 1.00 60.31 746 ARG D N 1
ATOM 4127 C CA . ARG D 2 7 ? -30.740 30.035 -16.648 1.00 60.37 746 ARG D CA 1
ATOM 4128 C C . ARG D 2 7 ? -31.034 29.647 -15.201 1.00 59.71 746 ARG D C 1
ATOM 4129 O O . ARG D 2 7 ? -31.410 30.488 -14.387 1.00 59.63 746 ARG D O 1
ATOM 4137 N N . TYR D 2 8 ? -30.854 28.371 -14.891 1.00 59.25 747 TYR D N 1
ATOM 4138 C CA . TYR D 2 8 ? -31.012 27.893 -13.526 1.00 58.97 747 TYR D CA 1
ATOM 4139 C C . TYR D 2 8 ? -30.146 28.690 -12.548 1.00 59.08 747 TYR D C 1
ATOM 4140 O O . TYR D 2 8 ? -30.625 29.104 -11.498 1.00 58.99 747 TYR D O 1
ATOM 4149 N N . LEU D 2 9 ? -28.879 28.903 -12.901 1.00 59.31 748 LEU D N 1
ATOM 4150 C CA . LEU D 2 9 ? -27.943 29.625 -12.031 1.00 59.39 748 LEU D CA 1
ATOM 4151 C C . LEU D 2 9 ? -28.351 31.080 -11.811 1.00 59.48 748 LEU D C 1
ATOM 4152 O O . LEU D 2 9 ? -28.244 31.601 -10.696 1.00 59.24 748 LEU D O 1
ATOM 4157 N N . LEU D 2 10 ? -28.818 31.728 -12.873 1.00 59.77 749 LEU D N 1
ATOM 4158 C CA . LEU D 2 10 ? -29.363 33.083 -12.764 1.00 60.03 749 LEU D CA 1
ATOM 4159 C C . LEU D 2 10 ? -30.681 33.084 -11.999 1.00 60.62 749 LEU D C 1
ATOM 4160 O O . LEU D 2 10 ? -30.902 33.938 -11.139 1.00 60.78 749 LEU D O 1
ATOM 4165 N N . ASP D 2 11 ? -31.551 32.125 -12.312 1.00 61.14 750 ASP D N 1
ATOM 4166 C CA . ASP D 2 11 ? -32.903 32.101 -11.753 1.00 61.63 750 ASP D CA 1
ATOM 4167 C C . ASP D 2 11 ? -32.948 31.577 -10.308 1.00 61.83 750 ASP D C 1
ATOM 4168 O O . ASP D 2 11 ? -33.880 31.896 -9.573 1.00 61.57 750 ASP D O 1
ATOM 4173 N N . LYS D 2 12 ? -31.951 30.777 -9.917 1.00 62.14 751 LYS D N 1
ATOM 4174 C CA . LYS D 2 12 ? -31.831 30.256 -8.545 1.00 62.41 751 LYS D CA 1
ATOM 4175 C C . LYS D 2 12 ? -32.485 31.183 -7.529 1.00 62.60 751 LYS D C 1
ATOM 4176 O O . LYS D 2 12 ? -32.019 32.295 -7.283 1.00 62.80 751 LYS D O 1
#

Solvent-accessible surface area: 25180 Å² total; per-residue (Å²): 152,63,28,101,15,68,10,10,38,4,0,77,50,16,41,44,148,69,35,135,20,70,15,72,71,103,77,107,53,41,24,140,50,1,50,26,19,42,24,63,6,7,1,118,38,1,68,19,11,1,161,8,0,29,37,3,15,2,1,144,70,7,84,43,54,4,8,9,23,0,0,16,7,0,7,27,6,8,41,3,0,29,18,0,15,53,1,27,135,113,75,83,112,41,0,7,31,2,72,44,0,57,0,53,143,150,23,23,119,45,99,55,14,120,80,40,5,77,35,25,17,88,0,12,60,26,0,107,143,10,89,3,36,79,38,0,6,2,0,0,8,0,2,3,0,2,6,2,4,17,130,135,24,19,140,25,57,155,28,0,70,74,1,30,100,32,0,25,136,14,0,19,136,6,4,101,142,78,96,70,96,85,95,84,28,207,98,20,46,112,56,0,4,88,5,4,17,29,0,12,127,7,1,88,53,8,6,90,81,12,18,84,15,58,111,53,195,131,66,83,28,121,35,26,155,11,6,22,83,1,0,78,36,0,34,82,58,73,87,89,55,38,25,94,85,31,79,49,52,190,156,6,73,84,0,92,130,43,3,97,86,58,61,100,39,12,102,19,71,9,16,36,5,2,74,50,19,40,42,77,69,44,135,14,71,16,76,93,100,69,112,50,45,28,140,53,1,48,29,20,41,22,69,5,6,1,104,37,2,68,21,11,0,153,8,0,60,36,2,20,14,0,70,55,6,78,39,49,5,7,7,25,0,3,15,11,0,9,27,8,9,42,2,0,23,16,0,11,64,2,31,137,106,83,88,109,40,0,6,39,1,78,47,1,57,0,56,77,146,34,22,117,41,97,53,15,125,79,45,6,83,34,17,20,85,0,12,59,29,0,105,147,14,85,3,33,77,64,0,3,3,0,0,9,1,4,2,1,1,7,2,6,26,70,110,29,14,140,28,60,112,26,1,69,83,1,36,96,27,0,28,136,8,0,20,130,6,2,93,80,107,38,111,108,115,38,188,59,23,39,108,68,0,0,92,3,8,20,31,0,14,128,9,1,85,56,11,6,87,75,11,18,131,13,60,108,42,199,129,102,86,25,52,36,30,149,6,6,27,31,2,0,84,41,0,40,77,52,77,96,82,53,38,30,118,78,33,76,45,46,188,146,63,28,76,79,0,77,129,32,9,93,168

Organism: Homo sapiens (NCBI:txid9606)

Foldseek 3Di:
DDPDDDLLNQLVVLPFDFDDLPQDVVPPDAPLSVVQSLLALLLVVLVSVLSSQCSRPLSVVFDVVQNVQLSLPQSLVLLLLVQLVVLLVVHPLWGPSGPNDICDPVNCPHPPNVVLCVLSSVSNVLCVVLVQDPSLSSLLSVLSSLFKAWPVGGPPRVSSVVSNVVSLVSNLVVQCPDDDDNVCSVVSSVSSLVSSQVSVVSSVSNLVVVLCCLPDPVNDHDHDPSVNVSSVVCVVVVVPPGMDGHHPPD/DDDVVVVVVVD/DVVPVVPDLLVLLVVLPFDFDALPQDPPDDDAPLSVLQSLQALLLVVLVSVLSSQCSRPLSVVFDPVQNVVLSLVQSLVLQLLVQLVVQLVPDPQWGPSGVNDICDPVNCPHPPNVVLSVLSSVSNVLCNVLVQDPSLSSLLSQLSSLFKAFPVAGPVNVSSVVSNVVSLVSSLVVLVVVDDVVSVVSSVSSLVSSQCSVVSSVSNLVVVLCQVPDPVDPRDHDPSVVVSNVVCVVCVVVVRMDGDGPPD/DDPVVVVVVVVD